Protein 9KCT (pdb70)

Secondary structure (DSSP, 8-state):
---EE----S--EEEEE-SSHHHHHHHHHHHHHHTT--EEEEEETTTTEE-HHHHTSPTTSS-TTTTTTSEEHHHHHHHHHHHHHHHT-EEEEEEEEEE--S-HHHHHHTTTT--------HHHHHHHHHHHHHHHHHHHHTT---EEEEE-GGG--TTTTTS-HHHHHHHHHHHHGGGHHHHHHHHBT--EEEE-TT-PEEEE-B-HHHHHHHHHHHHHHHHHHHHHHHHHHHH-SS--EEEEEE-SSSSPPPHHHHHHHHHHHHHTT---SEEEE--S--TTS---S-HHHHHHHHHHHHHHHHTTT-EEEE-----STTSTT-TTHHHHHHHHHTT-EEEEE-THHHHHHHHHHHTSPTTSHHHHHHHHHHHHHHHHHHHHHHTT-TT--HHHHHHHHHHHHHHHTTSS-TT-TTSHHHHHHGGGGGG---TTS--HHHHHHHHHHHH-HHHHHHHHHHHHHHHHHHHHHHT-TTTHHHHHHHHHT-

Solvent-accessible surface area: 20539 Å² total

Foldseek 3Di:
DDWFAAAQFLFFEEAEECLPVLQQVLQLVVLCVVLVFAHHYEDEDLFQEAAPCVLVPFPPPADCRHNVSSAYLLRRQLSNRVVGVVVRHYYAYEYEHLELDLHSLVVLCLQQVHDDPDADDPVSSVVSLVRSLVSLVSNLVNVRHAEYEYEYQSQFDPVLVVDDPVRLVVVLCVVCPPNSVVQCVVAAPDWDWFAFLVRDIDTDHDHSSRSSSLCVRCVVVLVSVVVSVVSSVVRDPDHHFYEYEAASHPDWDDLVSLLSVQVVCVVVPHQGQEYETHLQQGALAARDDDLVSSLVVLLSNQRSSVVSNYGYEYPSQHNALVQRRHPNNLVSNCSSNVLSYYYYDYCRLVLVQLVVLCPDDPVDVSVVLSVVLLVVQLVVLVCCCVVVNSNHDVVLVVLNVVVVVCCVVVVDPPSDCSRSNNSSRSSSLSSDADPVRDSVSSVVSSCCLPVPPVSSVVSSVSSNVSSNCVCVSSVSRSSVVSSVVVVVVD

Sequence (490 aa):
DVFGPWYLGPIAHPAIGIRIPEIILTGILRAYKKRNVAGGLMLSFGRETAPEWVINAPPGKYEITRGHTGTSIRKYMTMAAEAAVKEGLVVEIEADHLTVAPSAAEAVKRISGVRTEYRMSEKELGESLNYIKAEIDEAVSTGYVNFYTIDTCFLIDYSAEEMSPGELESKFSTIFGDGAGDLLKRYVGRQFVYIGERGIPYCCFTFTNEEVMRLALKYRESLKATKTICDYIKSKMSKPYGIEIAFDETPSLTKCKDMIFYLRELWEIGIKPDFIAPNIGFEKRKDYMGDLKVLEERVDKLAAIARAFGALLSIHSGGSSPYSGKGIGTYEALLRATGGKIKYKISGVYIELLFELLASYPKGSKERGLYEQIFDDVYQFLKKEVEEEGVLASPELELQLKRYEEDVKNGVREERDPRADFFRRYYSFVALNLRDSSGKRYLREAIVELYEEDRKFKERYDKEVEALTLRLIDGLKFENNIINALAWIRRQF

B-factor: mean 25.96, std 10.01, range [10.68, 83.07]

Structure (mmCIF, N/CA/C/O backbone):
data_9KCT
#
_entry.id   9KCT
#
_cell.length_a   87.190
_cell.length_b   75.700
_cell.length_c   91.080
_cell.angle_alpha   90.00
_cell.angle_beta   100.71
_cell.angle_gamma   90.00
#
_symmetry.space_group_name_H-M   'C 1 2 1'
#
loop_
_entity.id
_entity.type
_entity.pdbx_description
1 polymer ISOMERASE
2 non-polymer 1,2-ETHANEDIOL
3 non-polymer DI(HYDROXYETHYL)ETHER
4 non-polymer 2-(2-{2-[2-(2-METHOXY-ETHOXY)-ETHOXY]-ETHOXY}-ETHOXY)-ETHANOL
5 water water
#
loop_
_atom_site.group_PDB
_atom_site.id
_atom_site.type_symbol
_atom_site.label_atom_id
_atom_site.label_alt_id
_atom_site.label_comp_id
_atom_site.label_asym_id
_atom_site.label_entity_id
_atom_site.label_seq_id
_atom_site.pdbx_PDB_ins_code
_atom_site.Cartn_x
_atom_site.Cartn_y
_atom_site.Cartn_z
_atom_site.occupancy
_atom_site.B_iso_or_equiv
_atom_site.auth_seq_id
_atom_site.auth_comp_id
_atom_site.auth_asym_id
_atom_site.auth_atom_id
_atom_site.pdbx_PDB_model_num
ATOM 1 N N . ASP A 1 4 ? 59.022 5.557 25.661 1.00 56.30 4 ASP A N 1
ATOM 2 C CA . ASP A 1 4 ? 57.798 6.284 25.225 1.00 55.49 4 ASP A CA 1
ATOM 3 C C . ASP A 1 4 ? 56.716 5.291 24.792 1.00 53.11 4 ASP A C 1
ATOM 4 O O . ASP A 1 4 ? 56.961 4.373 23.997 1.00 47.45 4 ASP A O 1
ATOM 9 N N . VAL A 1 5 ? 55.513 5.490 25.322 1.00 49.68 5 VAL A N 1
ATOM 10 C CA . VAL A 1 5 ? 54.404 4.580 25.095 1.00 43.01 5 VAL A CA 1
ATOM 11 C C . VAL A 1 5 ? 53.465 5.274 24.114 1.00 40.32 5 VAL A C 1
ATOM 12 O O . VAL A 1 5 ? 52.961 6.351 24.399 1.00 40.72 5 VAL A O 1
ATOM 16 N N . PHE A 1 6 ? 53.281 4.698 22.930 1.00 38.29 6 PHE A N 1
ATOM 17 C CA . PHE A 1 6 ? 52.317 5.241 21.957 1.00 35.87 6 PHE A CA 1
ATOM 18 C C . PHE A 1 6 ? 51.813 4.139 21.031 1.00 31.00 6 PHE A C 1
ATOM 19 O O . PHE A 1 6 ? 52.295 3.019 21.074 1.00 29.62 6 PHE A O 1
ATOM 27 N N . GLY A 1 7 ? 50.833 4.453 20.200 1.00 27.20 7 GLY A N 1
ATOM 28 C CA . GLY A 1 7 ? 50.237 3.439 19.346 1.00 25.19 7 GLY A CA 1
ATOM 29 C C . GLY A 1 7 ? 49.282 2.535 20.113 1.00 23.87 7 GLY A C 1
ATOM 30 O O . GLY A 1 7 ? 48.814 2.883 21.201 1.00 22.32 7 GLY A O 1
ATOM 31 N N . PRO A 1 8 ? 48.959 1.371 19.537 1.00 23.78 8 PRO A N 1
ATOM 32 C CA . PRO A 1 8 ? 48.005 0.454 20.185 1.00 23.46 8 PRO A CA 1
ATOM 33 C C . PRO A 1 8 ? 48.529 -0.201 21.444 1.00 22.84 8 PRO A C 1
ATOM 34 O O . PRO A 1 8 ? 49.531 -0.901 21.398 1.00 21.13 8 PRO A O 1
ATOM 38 N N . TRP A 1 9 ? 47.832 0.025 22.553 1.00 21.72 9 TRP A N 1
ATOM 39 C CA . TRP A 1 9 ? 48.103 -0.672 23.782 1.00 20.42 9 TRP A CA 1
ATOM 40 C C . TRP A 1 9 ? 46.784 -1.147 24.417 1.00 19.21 9 TRP A C 1
ATOM 41 O O . TRP A 1 9 ? 45.738 -0.449 24.365 1.00 17.45 9 TRP A O 1
ATOM 52 N N . TYR A 1 10 ? 46.854 -2.340 24.998 1.00 17.03 10 TYR A N 1
ATOM 53 C CA . TYR A 1 10 ? 45.828 -2.834 25.896 1.00 17.68 10 TYR A CA 1
ATOM 54 C C . TYR A 1 10 ? 45.873 -2.022 27.198 1.00 17.47 10 TYR A C 1
ATOM 55 O O . TYR A 1 10 ? 46.890 -2.028 27.883 1.00 17.88 10 TYR A O 1
ATOM 64 N N . LEU A 1 11 ? 44.773 -1.330 27.513 1.00 16.83 11 LEU A N 1
ATOM 65 C CA . LEU A 1 11 ? 44.711 -0.333 28.598 1.00 16.11 11 LEU A CA 1
ATOM 66 C C . LEU A 1 11 ? 44.240 -0.863 29.949 1.00 15.42 11 LEU A C 1
ATOM 67 O O . LEU A 1 11 ? 44.358 -0.179 30.964 1.00 15.60 11 LEU A O 1
ATOM 72 N N . GLY A 1 12 ? 43.666 -2.056 29.960 1.00 14.38 12 GLY A N 1
ATOM 73 C CA . GLY A 1 12 ? 43.130 -2.641 31.175 1.00 14.20 12 GLY A CA 1
ATOM 74 C C . GLY A 1 12 ? 41.796 -2.043 31.638 1.00 13.41 12 GLY A C 1
ATOM 75 O O . GLY A 1 12 ? 41.157 -1.262 30.935 1.00 12.95 12 GLY A O 1
ATOM 76 N N . PRO A 1 13 ? 41.358 -2.434 32.832 1.00 12.86 13 PRO A N 1
ATOM 77 C CA . PRO A 1 13 ? 40.057 -2.004 33.329 1.00 13.19 13 PRO A CA 1
ATOM 78 C C . PRO A 1 13 ? 40.097 -0.581 33.864 1.00 13.17 13 PRO A C 1
ATOM 79 O O . PRO A 1 13 ? 39.987 -0.349 35.083 1.00 13.32 13 PRO A O 1
ATOM 83 N N . ILE A 1 14 ? 40.254 0.364 32.943 1.00 13.27 14 ILE A N 1
ATOM 84 C CA . ILE A 1 14 ? 40.369 1.787 33.292 1.00 13.97 14 ILE A CA 1
ATOM 85 C C . ILE A 1 14 ? 39.370 2.592 32.460 1.00 13.79 14 ILE A C 1
ATOM 86 O O . ILE A 1 14 ? 39.047 2.225 31.304 1.00 14.01 14 ILE A O 1
ATOM 91 N N . ALA A 1 15 ? 38.874 3.675 33.055 1.00 13.37 15 ALA A N 1
ATOM 92 C CA . ALA A 1 15 ? 37.900 4.556 32.419 1.00 13.22 15 ALA A CA 1
ATOM 93 C C . ALA A 1 15 ? 38.405 5.041 31.065 1.00 13.50 15 ALA A C 1
ATOM 94 O O . ALA A 1 15 ? 39.552 5.463 30.949 1.00 13.31 15 ALA A O 1
ATOM 96 N N . HIS A 1 16 ? 37.569 4.973 30.043 1.00 13.87 16 HIS A N 1
ATOM 97 C CA . HIS A 1 16 ? 37.927 5.517 28.731 1.00 14.12 16 HIS A CA 1
ATOM 98 C C . HIS A 1 16 ? 36.764 5.473 27.775 1.00 14.79 16 HIS A C 1
ATOM 99 O O . HIS A 1 16 ? 35.905 4.572 27.883 1.00 15.90 16 HIS A O 1
ATOM 106 N N . PRO A 1 17 ? 36.741 6.422 26.822 1.00 14.45 17 PRO A N 1
ATOM 107 C CA . PRO A 1 17 ? 35.810 6.330 25.712 1.00 14.58 17 PRO A CA 1
ATOM 108 C C . PRO A 1 17 ? 36.266 5.268 24.733 1.00 15.07 17 PRO A C 1
ATOM 109 O O . PRO A 1 17 ? 37.478 5.048 24.572 1.00 15.60 17 PRO A O 1
ATOM 113 N N . ALA A 1 18 ? 35.320 4.614 24.062 1.00 15.12 18 ALA A N 1
ATOM 114 C CA . ALA A 1 18 ? 35.680 3.713 22.963 1.00 15.15 18 ALA A CA 1
ATOM 115 C C . ALA A 1 18 ? 34.744 4.008 21.809 1.00 15.03 18 ALA A C 1
ATOM 116 O O . ALA A 1 18 ? 33.516 3.985 21.977 1.00 14.28 18 ALA A O 1
ATOM 118 N N . ILE A 1 19 ? 35.336 4.304 20.654 1.00 14.53 19 ILE A N 1
ATOM 119 C CA . ILE A 1 19 ? 34.624 5.008 19.585 1.00 15.33 19 ILE A CA 1
ATOM 120 C C . ILE A 1 19 ? 34.709 4.280 18.262 1.00 14.93 19 ILE A C 1
ATOM 121 O O . ILE A 1 19 ? 35.802 3.946 17.784 1.00 13.85 19 ILE A O 1
ATOM 126 N N . GLY A 1 20 ? 33.529 3.979 17.715 1.00 15.14 20 GLY A N 1
ATOM 127 C CA . GLY A 1 20 ? 33.416 3.349 16.397 1.00 15.63 20 GLY A CA 1
ATOM 128 C C . GLY A 1 20 ? 33.822 4.289 15.269 1.00 16.19 20 GLY A C 1
ATOM 129 O O . GLY A 1 20 ? 33.544 5.486 15.334 1.00 15.72 20 GLY A O 1
ATOM 130 N N . ILE A 1 21 ? 34.499 3.739 14.257 1.00 16.86 21 ILE A N 1
ATOM 131 C CA . ILE A 1 21 ? 35.031 4.514 13.124 1.00 17.87 21 ILE A CA 1
ATOM 132 C C . ILE A 1 21 ? 34.550 3.900 11.794 1.00 18.48 21 ILE A C 1
ATOM 133 O O . ILE A 1 21 ? 35.334 3.310 11.046 1.00 19.11 21 ILE A O 1
ATOM 138 N N . ARG A 1 22 ? 33.255 4.053 11.518 1.00 17.52 22 ARG A N 1
ATOM 139 C CA . ARG A 1 22 ? 32.610 3.435 10.369 1.00 17.43 22 ARG A CA 1
ATOM 140 C C . ARG A 1 22 ? 33.273 3.761 9.007 1.00 17.61 22 ARG A C 1
ATOM 141 O O . ARG A 1 22 ? 33.404 2.890 8.146 1.00 17.80 22 ARG A O 1
ATOM 149 N N . ILE A 1 23 ? 33.681 5.007 8.811 1.00 18.01 23 ILE A N 1
ATOM 150 C CA . ILE A 1 23 ? 34.498 5.383 7.658 1.00 18.84 23 ILE A CA 1
ATOM 151 C C . ILE A 1 23 ? 35.790 5.978 8.215 1.00 18.73 23 ILE A C 1
ATOM 152 O O . ILE A 1 23 ? 35.853 7.171 8.494 1.00 18.71 23 ILE A O 1
ATOM 157 N N . PRO A 1 24 ? 36.812 5.137 8.417 1.00 19.54 24 PRO A N 1
ATOM 158 C CA . PRO A 1 24 ? 37.993 5.655 9.108 1.00 20.31 24 PRO A CA 1
ATOM 159 C C . PRO A 1 24 ? 38.702 6.786 8.372 1.00 20.74 24 PRO A C 1
ATOM 160 O O . PRO A 1 24 ? 39.323 7.641 9.022 1.00 20.23 24 PRO A O 1
ATOM 164 N N . GLU A 1 25 ? 38.597 6.787 7.046 1.00 22.30 25 GLU A N 1
ATOM 165 C CA . GLU A 1 25 ? 39.192 7.822 6.173 1.00 23.55 25 GLU A CA 1
ATOM 166 C C . GLU A 1 25 ? 38.769 9.226 6.587 1.00 23.01 25 GLU A C 1
ATOM 167 O O . GLU A 1 25 ? 39.595 10.133 6.601 1.00 25.12 25 GLU A O 1
ATOM 173 N N . ILE A 1 26 ? 37.499 9.405 6.946 1.00 21.51 26 ILE A N 1
ATOM 174 C CA . ILE A 1 26 ? 36.967 10.747 7.240 1.00 21.23 26 ILE A CA 1
ATOM 175 C C . ILE A 1 26 ? 36.735 11.075 8.737 1.00 21.21 26 ILE A C 1
ATOM 176 O O . ILE A 1 26 ? 36.479 12.240 9.081 1.00 19.95 26 ILE A O 1
ATOM 181 N N . ILE A 1 27 ? 36.804 10.073 9.612 1.00 20.86 27 ILE A N 1
ATOM 182 C CA . ILE A 1 27 ? 36.456 10.255 11.022 1.00 21.02 27 ILE A CA 1
ATOM 183 C C . ILE A 1 27 ? 37.674 10.336 11.940 1.00 20.04 27 ILE A C 1
ATOM 184 O O . ILE A 1 27 ? 37.617 10.958 12.998 1.00 19.63 27 ILE A O 1
ATOM 189 N N . LEU A 1 28 ? 38.769 9.693 11.552 1.00 20.21 28 LEU A N 1
ATOM 190 C CA . LEU A 1 28 ? 39.931 9.585 12.430 1.00 20.25 28 LEU A CA 1
ATOM 191 C C . LEU A 1 28 ? 40.576 10.923 12.779 1.00 21.01 28 LEU A C 1
ATOM 192 O O . LEU A 1 28 ? 41.045 11.102 13.905 1.00 24.01 28 LEU A O 1
ATOM 197 N N . THR A 1 29 ? 40.601 11.869 11.843 1.00 19.81 29 THR A N 1
ATOM 198 C CA . THR A 1 29 ? 41.247 13.139 12.109 1.00 18.98 29 THR A CA 1
ATOM 199 C C . THR A 1 29 ? 40.634 13.852 13.314 1.00 18.99 29 THR A C 1
ATOM 200 O O . THR A 1 29 ? 41.347 14.230 14.239 1.00 19.27 29 THR A O 1
ATOM 204 N N . GLY A 1 30 ? 39.320 14.017 13.320 1.00 19.76 30 GLY A N 1
ATOM 205 C CA . GLY A 1 30 ? 38.666 14.778 14.385 1.00 19.61 30 GLY A CA 1
ATOM 206 C C . GLY A 1 30 ? 38.661 14.098 15.746 1.00 19.77 30 GLY A C 1
ATOM 207 O O . GLY A 1 30 ? 38.858 14.752 16.782 1.00 19.96 30 GLY A O 1
ATOM 208 N N . ILE A 1 31 ? 38.396 12.790 15.753 1.00 19.95 31 ILE A N 1
ATOM 209 C CA . ILE A 1 31 ? 38.523 11.986 16.983 1.00 19.62 31 ILE A CA 1
ATOM 210 C C . ILE A 1 31 ? 39.936 12.115 17.602 1.00 19.13 31 ILE A C 1
ATOM 211 O O . ILE A 1 31 ? 40.076 12.403 18.794 1.00 18.16 31 ILE A O 1
ATOM 216 N N . LEU A 1 32 ? 40.969 11.877 16.802 1.00 18.91 32 LEU A N 1
ATOM 217 C CA . LEU A 1 32 ? 42.341 11.928 17.319 1.00 20.22 32 LEU A CA 1
ATOM 218 C C . LEU A 1 32 ? 42.747 13.348 17.754 1.00 21.14 32 LEU A C 1
ATOM 219 O O . LEU A 1 32 ? 43.464 13.513 18.724 1.00 22.32 32 LEU A O 1
ATOM 224 N N . ARG A 1 33 ? 42.259 14.371 17.066 1.00 21.78 33 ARG A N 1
ATOM 225 C CA . ARG A 1 33 ? 42.435 15.722 17.556 1.00 22.31 33 ARG A CA 1
ATOM 226 C C . ARG A 1 33 ? 41.908 15.891 18.965 1.00 22.52 33 ARG A C 1
ATOM 227 O O . ARG A 1 33 ? 42.621 16.407 19.827 1.00 21.68 33 ARG A O 1
ATOM 235 N N . ALA A 1 34 ? 40.670 15.439 19.202 1.00 21.80 34 ALA A N 1
ATOM 236 C CA . ALA A 1 34 ? 40.038 15.540 20.517 1.00 20.86 34 ALA A CA 1
ATOM 237 C C . ALA A 1 34 ? 40.797 14.750 21.562 1.00 21.40 34 ALA A C 1
ATOM 238 O O . ALA A 1 34 ? 41.005 15.229 22.670 1.00 20.75 34 ALA A O 1
ATOM 240 N N . TYR A 1 35 ? 41.202 13.530 21.212 1.00 21.39 35 TYR A N 1
ATOM 241 C CA . TYR A 1 35 ? 41.930 12.669 22.150 1.00 21.56 35 TYR A CA 1
ATOM 242 C C . TYR A 1 35 ? 43.237 13.345 22.574 1.00 22.94 35 TYR A C 1
ATOM 243 O O . TYR A 1 35 ? 43.586 13.368 23.764 1.00 22.48 35 TYR A O 1
ATOM 252 N N . LYS A 1 36 ? 43.947 13.895 21.590 1.00 25.24 36 LYS A N 1
ATOM 253 C CA . LYS A 1 36 ? 45.218 14.588 21.837 1.00 27.26 36 LYS A CA 1
ATOM 254 C C . LYS A 1 36 ? 45.027 15.822 22.691 1.00 26.10 36 LYS A C 1
ATOM 255 O O . LYS A 1 36 ? 45.816 16.079 23.603 1.00 25.24 36 LYS A O 1
ATOM 261 N N . LYS A 1 37 ? 43.973 16.570 22.401 1.00 26.36 37 LYS A N 1
ATOM 262 C CA . LYS A 1 37 ? 43.702 17.844 23.079 1.00 28.43 37 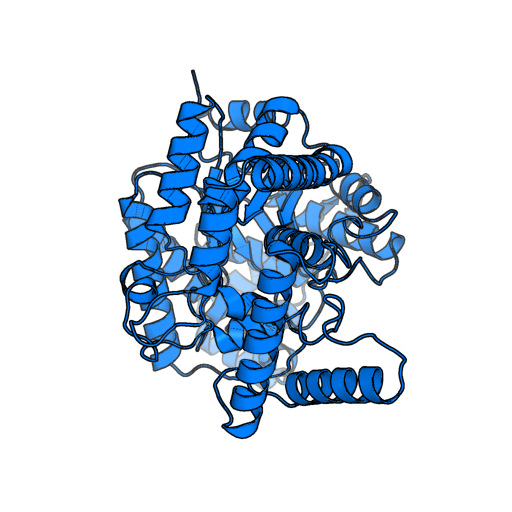LYS A CA 1
ATOM 263 C C . LYS A 1 37 ? 43.401 17.652 24.571 1.00 27.69 37 LYS A C 1
ATOM 264 O O . LYS A 1 37 ? 43.812 18.464 25.382 1.00 26.56 37 LYS A O 1
ATOM 270 N N . ARG A 1 38 ? 42.693 16.573 24.920 1.00 25.53 38 ARG A N 1
ATOM 271 C CA . ARG A 1 38 ? 42.288 16.318 26.309 1.00 24.05 38 ARG A CA 1
ATOM 272 C C . ARG A 1 38 ? 43.120 15.243 26.992 1.00 23.20 38 ARG A C 1
ATOM 273 O O . ARG A 1 38 ? 42.759 14.742 28.056 1.00 22.92 38 ARG A O 1
ATOM 281 N N . ASN A 1 39 ? 44.232 14.891 26.363 1.00 25.15 39 ASN A N 1
ATOM 282 C CA . ASN A 1 39 ? 45.166 13.940 26.915 1.00 25.03 39 ASN A CA 1
ATOM 283 C C . ASN A 1 39 ? 44.433 12.637 27.281 1.00 23.89 39 ASN A C 1
ATOM 284 O O . ASN A 1 39 ? 44.499 12.137 28.407 1.00 22.26 39 ASN A O 1
ATOM 289 N N . VAL A 1 40 ? 43.715 12.114 26.293 1.00 23.74 40 VAL A N 1
ATOM 290 C CA . VAL A 1 40 ? 42.889 10.929 26.467 1.00 22.44 40 VAL A CA 1
ATOM 291 C C . VAL A 1 40 ? 43.525 9.714 25.794 1.00 21.40 40 VAL A C 1
ATOM 292 O O . VAL A 1 40 ? 44.040 9.803 24.670 1.00 19.43 40 VAL A O 1
ATOM 296 N N . ALA A 1 41 ? 43.487 8.587 26.504 1.00 19.87 41 ALA A N 1
ATOM 297 C CA . ALA A 1 41 ? 43.730 7.280 25.914 1.00 18.37 41 ALA A CA 1
ATOM 298 C C . ALA A 1 41 ? 42.362 6.714 25.570 1.00 18.13 41 ALA A C 1
ATOM 299 O O . ALA A 1 41 ? 41.582 6.380 26.461 1.00 17.38 41 ALA A O 1
ATOM 301 N N . GLY A 1 42 ? 42.056 6.634 24.278 1.00 17.79 42 GLY A N 1
ATOM 302 C CA . GLY A 1 42 ? 40.756 6.143 23.848 1.00 17.74 42 GLY A CA 1
ATOM 303 C C . GLY A 1 42 ? 40.784 4.880 23.000 1.00 17.08 42 GLY A C 1
ATOM 304 O O . GLY A 1 42 ? 41.797 4.546 22.371 1.00 17.77 42 GLY A O 1
ATOM 305 N N . GLY A 1 43 ? 39.652 4.183 22.982 1.00 16.59 43 GLY A N 1
ATOM 306 C CA . GLY A 1 43 ? 39.453 3.037 22.112 1.00 15.89 43 GLY A CA 1
ATOM 307 C C . GLY A 1 43 ? 38.959 3.458 20.734 1.00 15.66 43 GLY A C 1
ATOM 308 O O . GLY A 1 43 ? 38.340 4.508 20.557 1.00 14.97 43 GLY A O 1
ATOM 309 N N . LEU A 1 44 ? 39.271 2.631 19.752 1.00 15.82 44 LEU A N 1
ATOM 310 C CA . LEU A 1 44 ? 38.787 2.795 18.395 1.00 15.50 44 LEU A CA 1
ATOM 311 C C . LEU A 1 44 ? 38.365 1.400 17.961 1.00 14.70 44 LEU A C 1
ATOM 312 O O . LEU A 1 44 ? 39.094 0.449 18.185 1.00 13.96 44 LEU A O 1
ATOM 317 N N . MET A 1 45 ? 37.166 1.278 17.390 1.00 13.99 45 MET A N 1
ATOM 318 C CA . MET A 1 45 ? 36.568 -0.029 17.186 1.00 13.65 45 MET A CA 1
ATOM 319 C C . MET A 1 45 ? 35.595 -0.083 15.998 1.00 13.98 45 MET A C 1
ATOM 320 O O . MET A 1 45 ? 35.238 0.957 15.424 1.00 13.57 45 MET A O 1
ATOM 325 N N . LEU A 1 46 ? 35.173 -1.300 15.639 1.00 13.64 46 LEU A N 1
ATOM 326 C CA . LEU A 1 46 ? 33.922 -1.525 14.901 1.00 14.05 46 LEU A CA 1
ATOM 327 C C . LEU A 1 46 ? 33.305 -2.849 15.394 1.00 13.71 46 LEU A C 1
ATOM 328 O O . LEU A 1 46 ? 34.044 -3.737 15.848 1.00 12.99 46 LEU A O 1
ATOM 333 N N . SER A 1 47 ? 31.974 -2.970 15.326 1.00 12.94 47 SER A N 1
ATOM 334 C CA . SER A 1 47 ? 31.279 -4.195 15.745 1.00 13.29 47 SER A CA 1
ATOM 335 C C . SER A 1 47 ? 31.469 -5.343 14.720 1.00 14.00 47 SER A C 1
ATOM 336 O O . SER A 1 47 ? 31.199 -5.183 13.519 1.00 13.58 47 SER A O 1
ATOM 339 N N . PHE A 1 48 ? 31.971 -6.476 15.213 1.00 14.38 48 PHE A N 1
ATOM 340 C CA . PHE A 1 48 ? 32.296 -7.646 14.379 1.00 15.23 48 PHE A CA 1
ATOM 341 C C . PHE A 1 48 ? 31.029 -8.340 13.835 1.00 16.30 48 PHE A C 1
ATOM 342 O O . PHE A 1 48 ? 31.079 -9.034 12.831 1.00 16.31 48 PHE A O 1
ATOM 350 N N . GLY A 1 49 ? 29.884 -8.144 14.473 1.00 16.87 49 GLY A N 1
ATOM 351 C CA . GLY A 1 49 ? 28.652 -8.748 13.955 1.00 16.97 49 GLY A CA 1
ATOM 352 C C . GLY A 1 49 ? 27.871 -7.915 12.950 1.00 17.74 49 GLY A C 1
ATOM 353 O O . GLY A 1 49 ? 26.955 -8.432 12.318 1.00 19.29 49 GLY A O 1
ATOM 354 N N . ARG A 1 50 ? 28.189 -6.624 12.811 1.00 17.61 50 ARG A N 1
ATOM 355 C CA . ARG A 1 50 ? 27.419 -5.732 11.938 1.00 17.77 50 ARG A CA 1
ATOM 356 C C . ARG A 1 50 ? 28.308 -4.764 11.156 1.00 17.73 50 ARG A C 1
ATOM 357 O O . ARG A 1 50 ? 28.398 -4.865 9.932 1.00 17.38 50 ARG A O 1
ATOM 365 N N . GLU A 1 51 ? 28.968 -3.833 11.843 1.00 17.14 51 GLU A N 1
ATOM 366 C CA . GLU A 1 51 ? 29.671 -2.723 11.147 1.00 16.97 51 GLU A CA 1
ATOM 367 C C . GLU A 1 51 ? 30.783 -3.182 10.217 1.00 17.53 51 GLU A C 1
ATOM 368 O O . GLU A 1 51 ? 30.908 -2.675 9.090 1.00 17.51 51 GLU A O 1
ATOM 374 N N . THR A 1 52 ? 31.599 -4.120 10.707 1.00 17.30 52 THR A N 1
ATOM 375 C CA . THR A 1 52 ? 32.750 -4.597 9.969 1.00 17.00 52 THR A CA 1
ATOM 376 C C . THR A 1 52 ? 32.661 -6.100 9.703 1.00 17.69 52 THR A C 1
ATOM 377 O O . THR A 1 52 ? 31.734 -6.767 10.143 1.00 17.52 52 THR A O 1
ATOM 381 N N . ALA A 1 53 ? 33.658 -6.615 8.991 1.00 19.05 53 ALA A N 1
ATOM 382 C CA . ALA A 1 53 ? 33.716 -8.011 8.552 1.00 18.85 53 ALA A CA 1
ATOM 383 C C . ALA A 1 53 ? 35.111 -8.304 8.004 1.00 19.82 53 ALA A C 1
ATOM 384 O O . ALA A 1 53 ? 35.915 -7.388 7.782 1.00 19.15 53 ALA A O 1
ATOM 386 N N . PRO A 1 54 ? 35.409 -9.585 7.748 1.00 21.79 54 PRO A N 1
ATOM 387 C CA . PRO A 1 54 ? 36.695 -9.858 7.099 1.00 23.15 54 PRO A CA 1
ATOM 388 C C . PRO A 1 54 ? 36.780 -9.272 5.673 1.00 24.02 54 PRO A C 1
ATOM 389 O O . PRO A 1 54 ? 35.754 -8.976 5.050 1.00 23.02 54 PRO A O 1
ATOM 393 N N . GLU A 1 55 ? 37.997 -9.130 5.165 1.00 25.37 55 GLU A N 1
ATOM 394 C CA . GLU A 1 55 ? 38.222 -8.601 3.826 1.00 27.60 55 GLU A CA 1
ATOM 395 C C . GLU A 1 55 ? 37.427 -9.389 2.792 1.00 27.00 55 GLU A C 1
ATOM 396 O O . GLU A 1 55 ? 36.924 -8.822 1.827 1.00 25.55 55 GLU A O 1
ATOM 402 N N . TRP A 1 56 ? 37.341 -10.705 2.994 1.00 27.51 56 TRP A N 1
ATOM 403 C CA . TRP A 1 56 ? 36.681 -11.578 2.025 1.00 25.91 56 TRP A CA 1
ATOM 404 C C . TRP A 1 56 ? 35.174 -11.375 2.011 1.00 26.64 56 TRP A C 1
ATOM 405 O O . TRP A 1 56 ? 34.521 -11.727 1.025 1.00 26.58 56 TRP A O 1
ATOM 416 N N . VAL A 1 57 ? 34.604 -10.812 3.079 1.00 26.60 57 VAL A N 1
ATOM 417 C CA . VAL A 1 57 ? 33.208 -10.387 3.019 1.00 26.09 57 VAL A CA 1
ATOM 418 C C . VAL A 1 57 ? 33.102 -9.041 2.304 1.00 27.57 57 VAL A C 1
ATOM 419 O O . VAL A 1 57 ? 32.224 -8.851 1.435 1.00 27.68 57 VAL A O 1
ATOM 423 N N . ILE A 1 58 ? 33.983 -8.110 2.680 1.00 26.82 58 ILE A N 1
ATOM 424 C CA . ILE A 1 58 ? 33.924 -6.743 2.178 1.00 27.00 58 ILE A CA 1
ATOM 425 C C . ILE A 1 58 ? 34.153 -6.760 0.674 1.00 28.25 58 ILE A C 1
ATOM 426 O O . ILE A 1 58 ? 33.466 -6.077 -0.062 1.00 30.50 58 ILE A O 1
ATOM 431 N N . ASN A 1 59 ? 35.116 -7.550 0.229 1.00 29.37 59 ASN A N 1
ATOM 432 C CA . ASN A 1 59 ? 35.505 -7.561 -1.169 1.00 30.70 59 ASN A CA 1
ATOM 433 C C . ASN A 1 59 ? 34.697 -8.532 -2.012 1.00 31.53 59 ASN A C 1
ATOM 434 O O . ASN A 1 59 ? 34.902 -8.597 -3.218 1.00 33.07 59 ASN A O 1
ATOM 439 N N . ALA A 1 60 ? 33.776 -9.283 -1.395 1.00 32.61 60 ALA A N 1
ATOM 440 C CA . ALA A 1 60 ? 32.886 -10.190 -2.142 1.00 32.83 60 ALA A CA 1
ATOM 441 C C . ALA A 1 60 ? 32.059 -9.451 -3.215 1.00 33.16 60 ALA A C 1
ATOM 442 O O . ALA A 1 60 ? 31.831 -8.251 -3.094 1.00 36.36 60 ALA A O 1
ATOM 444 N N . PRO A 1 61 ? 31.593 -10.170 -4.253 1.00 34.08 61 PRO A N 1
ATOM 445 C CA . PRO A 1 61 ? 30.662 -9.567 -5.211 1.00 35.42 61 PRO A CA 1
ATOM 446 C C . PRO A 1 61 ? 29.326 -9.174 -4.571 1.00 35.12 61 PRO A C 1
ATOM 447 O O . PRO A 1 61 ? 28.927 -9.768 -3.572 1.00 33.86 61 PRO A O 1
ATOM 451 N N . PRO A 1 62 ? 28.633 -8.190 -5.160 1.00 33.78 62 PRO A N 1
ATOM 452 C CA . PRO A 1 62 ? 27.289 -7.790 -4.741 1.00 34.03 62 PRO A CA 1
ATOM 453 C C . PRO A 1 62 ? 26.348 -8.979 -4.621 1.00 33.96 62 PRO A C 1
ATOM 454 O O . PRO A 1 62 ? 26.388 -9.870 -5.465 1.00 35.22 62 PRO A O 1
ATOM 458 N N . GLY A 1 63 ? 25.506 -8.989 -3.595 1.00 31.07 63 GLY A N 1
ATOM 459 C CA . GLY A 1 63 ? 24.578 -10.084 -3.399 1.00 29.79 63 GLY A CA 1
ATOM 460 C C . GLY A 1 63 ? 25.082 -11.357 -2.733 1.00 28.72 63 GLY A C 1
ATOM 461 O O . GLY A 1 63 ? 24.250 -12.137 -2.286 1.00 29.52 63 GLY A O 1
ATOM 462 N N . LYS A 1 64 ? 26.400 -11.613 -2.661 1.00 29.94 64 LYS A N 1
ATOM 463 C CA . LYS A 1 64 ? 26.878 -12.825 -1.957 1.00 30.62 64 LYS A CA 1
ATOM 464 C C . LYS A 1 64 ? 26.434 -12.766 -0.507 1.00 29.60 64 LYS A C 1
ATOM 465 O O . LYS A 1 64 ? 25.917 -13.747 0.045 1.00 28.21 64 LYS A O 1
ATOM 471 N N . TYR A 1 65 ? 26.654 -11.602 0.104 1.00 27.73 65 TYR A N 1
ATOM 472 C CA . TYR A 1 65 ? 26.318 -11.399 1.518 1.00 26.59 65 TYR A CA 1
ATOM 473 C C . TYR A 1 65 ? 25.222 -10.368 1.686 1.00 25.18 65 TYR A C 1
ATOM 474 O O . TYR A 1 65 ? 25.176 -9.352 0.962 1.00 23.65 65 TYR A O 1
ATOM 483 N N . GLU A 1 66 ? 24.330 -10.670 2.624 1.00 22.74 66 GLU A N 1
ATOM 484 C CA . GLU A 1 66 ? 23.399 -9.719 3.176 1.00 23.04 66 GLU A CA 1
A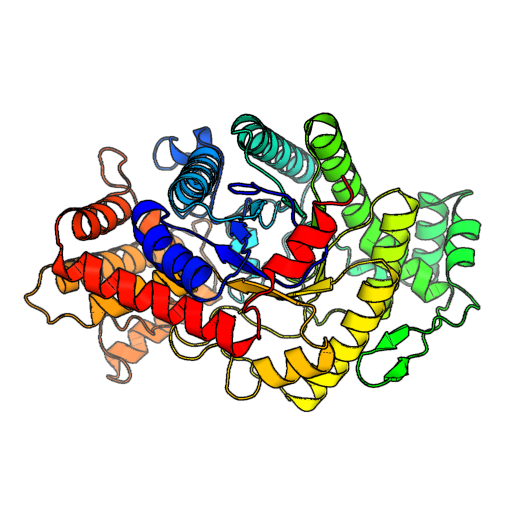TOM 485 C C . GLU A 1 66 ? 24.042 -8.331 3.321 1.00 21.65 66 GLU A C 1
ATOM 486 O O . GLU A 1 66 ? 25.192 -8.203 3.727 1.00 19.34 66 GLU A O 1
ATOM 492 N N . ILE A 1 67 ? 23.274 -7.305 2.978 1.00 21.33 67 ILE A N 1
ATOM 493 C CA . ILE A 1 67 ? 23.721 -5.909 3.034 1.00 21.46 67 ILE A CA 1
ATOM 494 C C . ILE A 1 67 ? 24.256 -5.536 4.434 1.00 21.36 67 ILE A C 1
ATOM 495 O O . ILE A 1 67 ? 25.150 -4.703 4.577 1.00 20.08 67 ILE A O 1
ATOM 500 N N . THR A 1 68 ? 23.708 -6.194 5.447 1.00 21.35 68 THR A N 1
ATOM 501 C CA . THR A 1 68 ? 23.960 -5.867 6.830 1.00 22.94 68 THR A CA 1
ATOM 502 C C . THR A 1 68 ? 25.300 -6.375 7.342 1.00 21.70 68 THR A C 1
ATOM 503 O O . THR A 1 68 ? 25.762 -5.920 8.373 1.00 21.12 68 THR A O 1
ATOM 507 N N . ARG A 1 69 ? 25.935 -7.301 6.627 1.00 22.29 69 ARG A N 1
ATOM 508 C CA . ARG A 1 69 ? 27.195 -7.858 7.100 1.00 23.15 69 ARG A CA 1
ATOM 509 C C . ARG A 1 69 ? 28.394 -7.047 6.669 1.00 22.53 69 ARG A C 1
ATOM 510 O O . ARG A 1 69 ? 28.797 -7.084 5.516 1.00 21.62 69 ARG A O 1
ATOM 518 N N . GLY A 1 70 ? 28.998 -6.346 7.624 1.00 21.66 70 GLY A N 1
ATOM 519 C CA . GLY A 1 70 ? 30.060 -5.384 7.300 1.00 21.74 70 GLY A CA 1
ATOM 520 C C . GLY A 1 70 ? 29.481 -4.215 6.519 1.00 20.45 70 GLY A C 1
ATOM 521 O O . GLY A 1 70 ? 30.033 -3.799 5.484 1.00 20.12 70 GLY A O 1
ATOM 522 N N . HIS A 1 71 ? 28.366 -3.692 7.022 1.00 18.84 71 HIS A N 1
ATOM 523 C CA . HIS A 1 71 ? 27.605 -2.672 6.314 1.00 19.12 71 HIS A CA 1
ATOM 524 C C . HIS A 1 71 ? 28.333 -1.339 6.076 1.00 19.28 71 HIS A C 1
ATOM 525 O O . HIS A 1 71 ? 27.921 -0.576 5.201 1.00 20.83 71 HIS A O 1
ATOM 532 N N . THR A 1 72 ? 29.398 -1.062 6.821 1.00 18.29 72 THR A N 1
ATOM 533 C CA . THR A 1 72 ? 30.191 0.157 6.624 1.00 18.39 72 THR A CA 1
ATOM 534 C C . THR A 1 72 ? 31.130 0.101 5.414 1.00 19.04 72 THR A C 1
ATOM 535 O O . THR A 1 72 ? 31.613 1.134 4.959 1.00 19.87 72 THR A O 1
ATOM 539 N N . GLY A 1 73 ? 31.415 -1.095 4.914 1.00 19.45 73 GLY A N 1
ATOM 540 C CA . GLY A 1 73 ? 32.399 -1.267 3.856 1.00 19.41 73 GLY A CA 1
ATOM 541 C C . GLY A 1 73 ? 33.813 -1.278 4.380 1.00 20.08 73 GLY A C 1
ATOM 542 O O . GLY A 1 73 ? 34.750 -1.323 3.605 1.00 19.64 73 GLY A O 1
ATOM 543 N N . THR A 1 74 ? 33.987 -1.276 5.705 1.00 21.47 74 THR A N 1
ATOM 544 C CA . THR A 1 74 ? 35.311 -1.186 6.297 1.00 20.57 74 THR A CA 1
ATOM 545 C C . THR A 1 74 ? 35.652 -2.543 6.877 1.00 21.32 74 THR A C 1
ATOM 546 O O . THR A 1 74 ? 34.955 -3.057 7.765 1.00 20.92 74 THR A O 1
ATOM 550 N N . SER A 1 75 ? 36.733 -3.128 6.369 1.00 21.26 75 SER A N 1
ATOM 551 C CA . SER A 1 75 ? 37.185 -4.415 6.848 1.00 20.43 75 SER A CA 1
ATOM 552 C C . SER A 1 75 ? 37.846 -4.257 8.223 1.00 20.22 75 SER A C 1
ATOM 553 O O . SER A 1 75 ? 38.208 -3.159 8.639 1.00 19.85 75 SER A O 1
ATOM 556 N N . ILE A 1 76 ? 37.999 -5.381 8.903 1.00 20.33 76 ILE A N 1
ATOM 557 C CA . ILE A 1 76 ? 38.737 -5.462 10.152 1.00 20.69 76 ILE A CA 1
ATOM 558 C C . ILE A 1 76 ? 40.194 -5.026 9.942 1.00 21.09 76 ILE A C 1
ATOM 559 O O . ILE A 1 76 ? 40.706 -4.191 10.694 1.00 20.67 76 ILE A O 1
ATOM 564 N N . ARG A 1 77 ? 40.860 -5.555 8.920 1.00 22.24 77 ARG A N 1
ATOM 565 C CA . ARG A 1 77 ? 42.221 -5.088 8.633 1.00 24.52 77 ARG A CA 1
ATOM 566 C C . ARG A 1 77 ? 42.278 -3.574 8.405 1.00 23.79 77 ARG A C 1
ATOM 567 O O . ARG A 1 77 ? 43.206 -2.893 8.883 1.00 23.43 77 ARG A O 1
ATOM 575 N N . LYS A 1 78 ? 41.305 -3.044 7.673 1.00 23.15 78 LYS A N 1
ATOM 576 C CA . LYS A 1 78 ? 41.360 -1.632 7.337 1.00 24.36 78 LYS A CA 1
ATOM 577 C C . LYS A 1 78 ? 41.243 -0.745 8.561 1.00 22.50 78 LYS A C 1
ATOM 578 O O . LYS A 1 78 ? 42.070 0.134 8.752 1.00 20.24 78 LYS A O 1
ATOM 584 N N . TYR A 1 79 ? 40.225 -0.961 9.397 1.00 21.46 79 TYR A N 1
ATOM 585 C CA . TYR A 1 79 ? 40.040 -0.031 10.515 1.00 20.52 79 TYR A CA 1
ATOM 586 C C . TYR A 1 79 ? 41.137 -0.156 11.528 1.00 20.10 79 TYR A C 1
ATOM 587 O O . TYR A 1 79 ? 41.606 0.865 12.020 1.00 19.90 79 TYR A O 1
ATOM 596 N N . MET A 1 80 ? 41.579 -1.388 11.791 1.00 19.69 80 MET A N 1
ATOM 597 C CA . MET A 1 80 ? 42.637 -1.618 12.781 1.00 20.51 80 MET A CA 1
ATOM 598 C C . MET A 1 80 ? 43.963 -0.991 12.343 1.00 20.94 80 MET A C 1
ATOM 599 O O . MET A 1 80 ? 44.626 -0.334 13.140 1.00 20.65 80 MET A O 1
ATOM 604 N N . THR A 1 81 ? 44.294 -1.133 11.062 1.00 22.18 81 THR A N 1
ATOM 605 C CA . THR A 1 81 ? 45.561 -0.645 10.511 1.00 23.34 81 THR A CA 1
ATOM 606 C C . THR A 1 81 ? 45.547 0.891 10.451 1.00 23.00 81 THR A C 1
ATOM 607 O O . THR A 1 81 ? 46.433 1.544 10.970 1.00 22.26 81 THR A O 1
ATOM 611 N N . MET A 1 82 ? 44.513 1.464 9.853 1.00 24.52 82 MET A N 1
ATOM 612 C CA . MET A 1 82 ? 44.353 2.915 9.803 1.00 24.40 82 MET A CA 1
ATOM 613 C C . MET A 1 82 ? 44.338 3.581 11.171 1.00 24.10 82 MET A C 1
ATOM 614 O O . MET A 1 82 ? 44.902 4.648 11.343 1.00 24.73 82 MET A O 1
ATOM 619 N N . ALA A 1 83 ? 43.691 2.955 12.147 1.00 23.84 83 ALA A N 1
ATOM 620 C CA . ALA A 1 83 ? 43.600 3.532 13.493 1.00 22.48 83 ALA A CA 1
ATOM 621 C C . ALA A 1 83 ? 44.936 3.424 14.216 1.00 21.88 83 ALA A C 1
ATOM 622 O O . ALA A 1 83 ? 45.387 4.380 14.839 1.00 21.28 83 ALA A O 1
ATOM 624 N N . ALA A 1 84 ? 45.568 2.258 14.126 1.00 22.02 84 ALA A N 1
ATOM 625 C CA . ALA A 1 84 ? 46.856 2.054 14.770 1.00 22.49 84 ALA A CA 1
ATOM 626 C C . ALA A 1 84 ? 47.868 3.020 14.187 1.00 23.61 84 ALA A C 1
ATOM 627 O O . ALA A 1 84 ? 48.567 3.716 14.929 1.00 23.70 84 ALA A O 1
ATOM 629 N N . GLU A 1 85 ? 47.946 3.061 12.863 1.00 25.49 85 GLU A N 1
ATOM 630 C CA . GLU A 1 85 ? 49.001 3.828 12.197 1.00 27.40 85 GLU A CA 1
ATOM 631 C C . GLU A 1 85 ? 48.747 5.330 12.308 1.00 27.37 85 GLU A C 1
ATOM 632 O O . GLU A 1 85 ? 49.696 6.115 12.412 1.00 27.81 85 GLU A O 1
ATOM 638 N N . ALA A 1 86 ? 47.477 5.732 12.343 1.00 26.06 86 ALA A N 1
ATOM 639 C CA . ALA A 1 86 ? 47.169 7.114 12.671 1.00 25.01 86 ALA A CA 1
ATOM 640 C C . ALA A 1 86 ? 47.654 7.474 14.076 1.00 25.59 86 ALA A C 1
ATOM 641 O O . ALA A 1 86 ? 48.263 8.534 14.277 1.00 25.52 86 ALA A O 1
ATOM 643 N N . ALA A 1 87 ? 47.408 6.595 15.045 1.00 25.98 87 ALA A N 1
ATOM 644 C CA . ALA A 1 87 ? 47.789 6.866 16.439 1.00 26.07 87 ALA A CA 1
ATOM 645 C C . ALA A 1 87 ? 49.308 6.950 16.612 1.00 26.35 87 ALA A C 1
ATOM 646 O O . ALA A 1 87 ? 49.813 7.771 17.372 1.00 25.31 87 ALA A O 1
ATOM 648 N N . VAL A 1 88 ? 50.025 6.065 15.932 1.00 28.36 88 VAL A N 1
ATOM 649 C CA . VAL A 1 88 ? 51.485 6.114 15.914 1.00 30.19 88 VAL A CA 1
ATOM 650 C C . VAL A 1 88 ? 51.942 7.479 15.390 1.00 30.39 88 VAL A C 1
ATOM 651 O O . VAL A 1 88 ? 52.714 8.160 16.038 1.00 30.29 88 VAL A O 1
ATOM 655 N N . LYS A 1 89 ? 51.405 7.895 14.253 1.00 32.55 89 LYS A N 1
ATOM 656 C CA . LYS A 1 89 ? 51.756 9.176 13.663 1.00 34.74 89 LYS A CA 1
ATOM 657 C C . LYS A 1 89 ? 51.458 10.388 14.565 1.00 35.67 89 LYS A C 1
ATOM 658 O O . LYS A 1 89 ? 52.257 11.326 14.612 1.00 33.64 89 LYS A O 1
ATOM 664 N N . GLU A 1 90 ? 50.337 10.387 15.287 1.00 34.02 90 GLU A N 1
ATOM 665 C CA . GLU A 1 90 ? 50.053 11.476 16.235 1.00 32.48 90 GLU A CA 1
ATOM 666 C C . GLU A 1 90 ? 50.789 11.338 17.583 1.00 31.13 90 GLU A C 1
ATOM 667 O O . GLU A 1 90 ? 50.669 12.210 18.438 1.00 31.53 90 GLU A O 1
ATOM 673 N N . GLY A 1 91 ? 51.549 10.260 17.769 1.00 29.02 91 GLY A N 1
ATOM 674 C CA . GLY A 1 91 ? 52.110 9.923 19.065 1.00 28.77 91 GLY A CA 1
ATOM 675 C C . GLY A 1 91 ? 51.091 9.686 20.178 1.00 29.56 91 GLY A C 1
ATOM 676 O O . GLY A 1 91 ? 51.374 9.974 21.328 1.00 29.16 91 GLY A O 1
ATOM 677 N N . LEU A 1 92 ? 49.911 9.153 19.852 1.00 29.42 92 LEU A N 1
ATOM 678 C CA . LEU A 1 92 ? 48.882 8.898 20.856 1.00 28.44 92 LEU A CA 1
ATOM 679 C C . LEU A 1 92 ? 48.867 7.429 21.231 1.00 26.46 92 LEU A C 1
ATOM 680 O O . LEU A 1 92 ? 49.139 6.568 20.391 1.00 26.26 92 LEU A O 1
ATOM 685 N N . VAL A 1 93 ? 48.545 7.158 22.494 1.00 24.05 93 VAL A N 1
ATOM 686 C CA . VAL A 1 93 ? 48.163 5.820 22.952 1.00 23.37 93 VAL A CA 1
ATOM 687 C C . VAL A 1 93 ? 46.688 5.593 22.627 1.00 21.22 93 VAL A C 1
ATOM 688 O O . VAL A 1 93 ? 45.855 6.413 22.962 1.00 21.20 93 VAL A O 1
ATOM 692 N N . VAL A 1 94 ? 46.373 4.483 21.976 1.00 19.94 94 VAL A N 1
ATOM 693 C CA . VAL A 1 94 ? 44.984 4.100 21.735 1.00 19.39 94 VAL A CA 1
ATOM 694 C C . VAL A 1 94 ? 44.816 2.621 22.000 1.00 18.77 94 VAL A C 1
ATOM 695 O O . VAL A 1 94 ? 45.793 1.886 22.001 1.00 18.29 94 VAL A O 1
ATOM 699 N N . GLU A 1 95 ? 43.572 2.203 22.264 1.00 17.76 95 GLU A N 1
ATOM 700 C CA . GLU A 1 95 ? 43.236 0.790 22.295 1.00 16.47 95 GLU A CA 1
ATOM 701 C C . GLU A 1 95 ? 42.493 0.433 21.025 1.00 16.22 95 GLU A C 1
ATOM 702 O O . GLU A 1 95 ? 41.470 1.012 20.701 1.00 16.84 95 GLU A O 1
ATOM 708 N N . ILE A 1 96 ? 43.015 -0.539 20.299 1.00 16.61 96 ILE A N 1
ATOM 709 C CA . ILE A 1 96 ? 42.343 -1.073 19.131 1.00 16.12 96 ILE A CA 1
ATOM 710 C C . ILE A 1 96 ? 41.415 -2.197 19.576 1.00 15.57 96 ILE A C 1
ATOM 711 O O . ILE A 1 96 ? 41.865 -3.273 19.989 1.00 15.74 96 ILE A O 1
ATOM 716 N N . GLU A 1 97 ? 40.114 -1.938 19.516 1.00 15.68 97 GLU A N 1
ATOM 717 C CA . GLU A 1 97 ? 39.120 -2.894 20.034 1.00 15.46 97 GLU A CA 1
ATOM 718 C C . GLU A 1 97 ? 38.320 -3.529 18.930 1.00 15.83 97 GLU A C 1
ATOM 719 O O . GLU A 1 97 ? 37.926 -2.876 17.971 1.00 14.38 97 GLU A O 1
ATOM 725 N N . ALA A 1 98 ? 38.101 -4.827 19.092 1.00 16.78 98 ALA A N 1
ATOM 726 C CA . ALA A 1 98 ? 37.141 -5.569 18.301 1.00 16.15 98 ALA A CA 1
ATOM 727 C C . ALA A 1 98 ? 35.850 -5.576 19.106 1.00 15.92 98 ALA A C 1
ATOM 728 O O . ALA A 1 98 ? 35.700 -6.343 20.059 1.00 15.50 98 ALA A O 1
ATOM 730 N N . ASP A 1 99 ? 34.910 -4.728 18.711 1.00 15.77 99 ASP A N 1
ATOM 731 C CA . ASP A 1 99 ? 33.621 -4.646 19.382 1.00 15.34 99 ASP A CA 1
ATOM 732 C C . ASP A 1 99 ? 32.742 -5.824 18.971 1.00 15.42 99 ASP A C 1
ATOM 733 O O . ASP A 1 99 ? 32.992 -6.441 17.937 1.00 14.28 99 ASP A O 1
ATOM 738 N N . HIS A 1 100 ? 31.757 -6.143 19.821 1.00 15.79 100 HIS A N 1
ATOM 739 C CA . HIS A 1 100 ? 30.686 -7.132 19.557 1.00 16.18 100 HIS A CA 1
ATOM 740 C C . HIS A 1 100 ? 31.034 -8.287 18.604 1.00 15.42 100 HIS A C 1
ATOM 741 O O . HIS A 1 100 ? 30.490 -8.382 17.493 1.00 14.67 100 HIS A O 1
ATOM 748 N N . LEU A 1 101 ? 31.904 -9.180 19.047 1.00 15.61 101 LEU A N 1
ATOM 749 C CA . LEU A 1 101 ? 32.003 -10.504 18.422 1.00 15.63 101 LEU A CA 1
ATOM 750 C C . LEU A 1 101 ? 30.709 -11.211 18.789 1.00 16.05 101 LEU A C 1
ATOM 751 O O . LEU A 1 101 ? 30.537 -11.610 19.936 1.00 15.78 101 LEU A O 1
ATOM 756 N N . THR A 1 102 ? 29.810 -11.353 17.820 1.00 16.83 102 THR A N 1
ATOM 757 C CA . THR A 1 102 ? 28.422 -11.744 18.072 1.00 17.91 102 THR A CA 1
ATOM 758 C C . THR A 1 102 ? 28.077 -13.113 17.509 1.00 18.29 102 THR A C 1
ATOM 759 O O . THR A 1 102 ? 28.201 -13.355 16.303 1.00 17.99 102 THR A O 1
ATOM 763 N N . VAL A 1 103 ? 27.648 -14.007 18.392 1.00 19.20 103 VAL A N 1
ATOM 764 C CA . VAL A 1 103 ? 26.971 -15.217 17.979 1.00 19.53 103 VAL A CA 1
ATOM 765 C C . VAL A 1 103 ? 25.566 -14.811 17.521 1.00 20.99 103 VAL A C 1
ATOM 766 O O . VAL A 1 103 ? 24.824 -14.193 18.266 1.00 22.18 103 VAL A O 1
ATOM 770 N N . ALA A 1 104 ? 25.227 -15.142 16.282 1.00 21.57 104 ALA A N 1
ATOM 771 C CA . ALA A 1 104 ? 23.941 -14.780 15.679 1.00 22.36 104 ALA A CA 1
ATOM 772 C C . ALA A 1 104 ? 23.788 -15.558 14.375 1.00 22.96 104 ALA A C 1
ATOM 773 O O . ALA A 1 104 ? 24.786 -15.936 13.765 1.00 23.25 104 ALA A O 1
ATOM 775 N N . PRO A 1 105 ? 22.547 -15.809 13.948 1.00 24.19 105 PRO A N 1
ATOM 776 C CA . PRO A 1 105 ? 22.345 -16.495 12.663 1.00 24.95 105 PRO A CA 1
ATOM 777 C C . PRO A 1 105 ? 22.699 -15.599 11.468 1.00 25.93 105 PRO A C 1
ATOM 778 O O . PRO A 1 105 ? 23.053 -16.100 10.393 1.00 25.36 105 PRO A O 1
ATOM 782 N N . SER A 1 106 ? 22.614 -14.284 11.668 1.00 24.71 106 SER A N 1
ATOM 783 C CA . SER A 1 106 ? 22.876 -13.343 10.603 1.00 24.25 106 SER A CA 1
ATOM 784 C C . SER A 1 106 ? 23.128 -11.980 11.195 1.00 23.75 106 SER A C 1
ATOM 785 O O . SER A 1 106 ? 22.741 -11.707 12.333 1.00 23.50 106 SER A O 1
ATOM 788 N N . ALA A 1 107 ? 23.740 -11.125 10.397 1.00 23.68 107 ALA A N 1
ATOM 789 C CA . ALA A 1 107 ? 23.894 -9.721 10.738 1.00 25.18 107 ALA A CA 1
ATOM 790 C C . ALA A 1 107 ? 22.533 -9.018 10.719 1.00 26.16 107 ALA A C 1
ATOM 791 O O . ALA A 1 107 ? 22.287 -8.121 11.520 1.00 26.79 107 ALA A O 1
ATOM 793 N N . ALA A 1 108 ? 21.636 -9.435 9.829 1.00 25.72 108 ALA A N 1
ATOM 794 C CA . ALA A 1 108 ? 20.323 -8.823 9.779 1.00 26.53 108 ALA A CA 1
ATOM 795 C C . ALA A 1 108 ? 19.597 -8.987 11.104 1.00 26.09 108 ALA A C 1
ATOM 796 O O . ALA A 1 108 ? 18.970 -8.035 11.567 1.00 25.21 108 ALA A O 1
ATOM 798 N N . GLU A 1 109 ? 19.681 -10.181 11.710 1.00 26.95 109 GLU A N 1
ATOM 799 C CA . GLU A 1 109 ? 19.114 -10.420 13.057 1.00 27.42 109 GLU A CA 1
ATOM 800 C C . GLU A 1 109 ? 19.781 -9.579 14.161 1.00 25.62 109 GLU A C 1
ATOM 801 O O . GLU A 1 109 ? 19.091 -8.988 14.982 1.00 24.63 109 GLU A O 1
ATOM 807 N N . ALA A 1 110 ? 21.114 -9.516 14.163 1.00 24.37 110 ALA A N 1
ATOM 808 C CA . ALA A 1 110 ? 21.858 -8.670 15.111 1.00 24.90 110 ALA A CA 1
ATOM 809 C C . ALA A 1 110 ? 21.447 -7.198 15.014 1.00 26.06 110 ALA A C 1
ATOM 810 O O . ALA A 1 110 ? 21.430 -6.489 16.031 1.00 25.90 110 ALA A O 1
ATOM 812 N N . VAL A 1 111 ? 21.137 -6.747 13.789 1.00 26.10 111 VAL A N 1
ATOM 813 C CA . VAL A 1 111 ? 20.646 -5.387 13.520 1.00 27.26 111 VAL A CA 1
ATOM 814 C C . VAL A 1 111 ? 19.212 -5.170 14.028 1.00 26.69 111 VAL A C 1
ATOM 815 O O . VAL A 1 111 ? 18.921 -4.162 14.660 1.00 24.45 111 VAL A O 1
ATOM 819 N N . LYS A 1 112 ? 18.330 -6.122 13.743 1.00 26.87 112 LYS A N 1
ATOM 820 C CA . LYS A 1 112 ? 16.940 -6.061 14.200 1.00 29.54 112 LYS A CA 1
ATOM 821 C C . LYS A 1 112 ? 16.860 -5.948 15.719 1.00 30.40 112 LYS A C 1
ATOM 822 O O . LYS A 1 112 ? 16.054 -5.191 16.287 1.00 29.35 112 LYS A O 1
ATOM 828 N N . ARG A 1 113 ? 17.760 -6.680 16.352 1.00 31.35 113 ARG A N 1
ATOM 829 C CA . ARG A 1 113 ? 17.942 -6.680 17.791 1.00 33.78 113 ARG A CA 1
ATOM 830 C C . ARG A 1 113 ? 18.144 -5.289 18.412 1.00 31.71 113 ARG A C 1
ATOM 831 O O . ARG A 1 113 ? 17.761 -5.073 19.552 1.00 28.41 113 ARG A O 1
ATOM 839 N N . ILE A 1 114 ? 18.767 -4.369 17.674 1.00 31.25 114 ILE A N 1
ATOM 840 C CA . ILE A 1 114 ? 19.028 -3.008 18.173 1.00 31.71 114 ILE A CA 1
ATOM 841 C C . ILE A 1 114 ? 18.220 -1.932 17.437 1.00 32.31 114 ILE A C 1
ATOM 842 O O . ILE A 1 114 ? 18.506 -0.737 17.580 1.00 34.69 114 ILE A O 1
ATOM 847 N N . SER A 1 115 ? 17.209 -2.351 16.671 1.00 32.50 115 SER A N 1
ATOM 848 C CA . SER A 1 115 ? 16.363 -1.418 15.912 1.00 31.89 115 SER A CA 1
ATOM 849 C C . SER A 1 115 ? 14.885 -1.587 16.285 1.00 32.57 115 SER A C 1
ATOM 850 O O . SER A 1 115 ? 14.008 -1.326 15.472 1.00 31.98 115 SER A O 1
ATOM 853 N N . GLY A 1 116 ? 14.617 -2.062 17.498 1.00 32.47 116 GLY A N 1
ATOM 854 C CA . GLY A 1 116 ? 13.255 -2.267 17.979 1.00 32.93 116 GLY A CA 1
ATOM 855 C C . GLY A 1 116 ? 12.445 -3.337 17.268 1.00 34.13 116 GLY A C 1
ATOM 856 O O . GLY A 1 116 ? 11.232 -3.279 17.284 1.00 34.08 116 GLY A O 1
ATOM 857 N N . VAL A 1 117 ? 13.105 -4.320 16.660 1.00 36.86 117 VAL A N 1
ATOM 858 C CA . VAL A 1 117 ? 12.415 -5.344 15.867 1.00 40.02 117 VAL A CA 1
ATOM 859 C C . VAL A 1 117 ? 12.408 -6.693 16.597 1.00 44.61 117 VAL A C 1
ATOM 860 O O . VAL A 1 117 ? 13.476 -7.266 16.868 1.00 47.16 117 VAL A O 1
ATOM 864 N N . ARG A 1 118 ? 11.210 -7.187 16.908 1.00 47.43 118 ARG A N 1
ATOM 865 C CA . ARG A 1 118 ? 11.038 -8.495 17.544 1.00 53.52 118 ARG A CA 1
ATOM 866 C C . ARG A 1 118 ? 11.135 -9.608 16.504 1.00 53.15 118 ARG A C 1
ATOM 867 O O . ARG A 1 118 ? 10.417 -9.581 15.508 1.00 56.35 118 ARG A O 1
ATOM 875 N N . THR A 1 119 ? 12.020 -10.579 16.728 1.00 51.62 119 THR A N 1
ATOM 876 C CA . THR A 1 119 ? 12.139 -11.732 15.819 1.00 53.99 119 THR A CA 1
ATOM 877 C C . THR A 1 119 ? 11.970 -13.105 16.479 1.00 54.86 119 THR A C 1
ATOM 878 O O . THR A 1 119 ? 11.641 -14.077 15.795 1.00 55.32 119 THR A O 1
ATOM 882 N N . GLU A 1 120 ? 12.212 -13.192 17.787 1.00 55.22 120 GLU A N 1
ATOM 883 C CA . GLU A 1 120 ? 12.316 -14.479 18.495 1.00 60.66 120 GLU A CA 1
ATOM 884 C C . GLU A 1 120 ? 12.796 -15.669 17.615 1.00 57.23 120 GLU A C 1
ATOM 885 O O . GLU A 1 120 ? 12.254 -16.769 17.673 1.00 59.25 120 GLU A O 1
ATOM 891 N N . TYR A 1 121 ? 13.832 -15.415 16.818 1.00 53.29 121 TYR A N 1
ATOM 892 C CA . TYR A 1 121 ? 14.549 -16.439 16.050 1.00 52.99 121 TYR A CA 1
ATOM 893 C C . TYR A 1 121 ? 15.271 -17.380 17.025 1.00 53.48 121 TYR A C 1
ATOM 894 O O . TYR A 1 121 ? 15.716 -16.956 18.094 1.00 55.81 121 TYR A O 1
ATOM 903 N N . ARG A 1 122 ? 15.380 -18.653 16.666 1.00 52.84 122 ARG A N 1
ATOM 904 C CA . ARG A 1 122 ? 16.091 -19.622 17.497 1.00 53.85 122 ARG A CA 1
ATOM 905 C C . ARG A 1 122 ? 17.122 -20.335 16.649 1.00 48.66 122 ARG A C 1
ATOM 906 O O . ARG A 1 122 ? 16.823 -20.820 15.564 1.00 50.47 122 ARG A O 1
ATOM 914 N N . MET A 1 123 ? 18.341 -20.403 17.154 1.00 44.25 123 MET A N 1
ATOM 915 C CA . MET A 1 123 ? 19.480 -20.802 16.336 1.00 41.94 123 MET A CA 1
ATOM 916 C C . MET A 1 123 ? 19.553 -22.330 16.270 1.00 39.43 123 MET A C 1
ATOM 917 O O . MET A 1 123 ? 19.357 -22.997 17.279 1.00 41.03 123 MET A O 1
ATOM 922 N N . SER A 1 124 ? 19.834 -22.881 15.089 1.00 37.49 124 SER A N 1
ATOM 923 C CA . SER A 1 124 ? 20.146 -24.309 14.954 1.00 35.77 124 SER A CA 1
ATOM 924 C C . SER A 1 124 ? 21.591 -24.577 15.335 1.00 36.87 124 SER A C 1
ATOM 925 O O . SER A 1 124 ? 22.404 -23.647 15.433 1.00 35.81 124 SER A O 1
ATOM 928 N N . GLU A 1 125 ? 21.923 -25.856 15.488 1.00 37.28 125 GLU A N 1
ATOM 929 C CA . GLU A 1 125 ? 23.268 -26.269 15.887 1.00 38.30 125 GLU A CA 1
ATOM 930 C C . GLU A 1 125 ? 24.295 -25.985 14.796 1.00 35.65 125 GLU A C 1
ATOM 931 O O . GLU A 1 125 ? 25.443 -25.621 15.084 1.00 34.52 125 GLU A O 1
ATOM 937 N N . LYS A 1 126 ? 23.888 -26.160 13.546 1.00 33.05 126 LYS A N 1
ATOM 938 C CA . LYS A 1 126 ? 24.730 -25.812 12.402 1.00 31.00 126 LYS A CA 1
ATOM 939 C C . LYS A 1 126 ? 25.029 -24.301 12.422 1.00 29.21 126 LYS A C 1
ATOM 940 O O . LYS A 1 126 ? 26.175 -23.884 12.245 1.00 28.40 126 LYS A O 1
ATOM 946 N N . GLU A 1 127 ? 23.999 -23.497 12.659 1.00 27.39 127 GLU A N 1
ATOM 947 C CA . GLU A 1 127 ? 24.144 -22.028 12.700 1.00 26.83 127 GLU A CA 1
ATOM 948 C C . GLU A 1 127 ? 25.137 -21.569 13.785 1.00 24.76 127 GLU A C 1
ATOM 949 O O . GLU A 1 127 ? 26.029 -20.747 13.526 1.00 22.56 127 GLU A O 1
ATOM 955 N N . LEU A 1 128 ? 24.996 -22.133 14.984 1.00 24.93 128 LEU A N 1
ATOM 956 C CA . LEU A 1 128 ? 25.944 -21.916 16.079 1.00 24.04 128 LEU A CA 1
ATOM 957 C C . LEU A 1 128 ? 27.365 -22.216 15.640 1.00 23.18 128 LEU A C 1
ATOM 958 O O . LEU A 1 128 ? 28.265 -21.418 15.858 1.00 24.08 128 LEU A O 1
ATOM 963 N N . GLY A 1 129 ? 27.552 -23.351 14.984 1.00 22.72 129 GLY A N 1
ATOM 964 C CA . GLY A 1 129 ? 28.851 -23.753 14.498 1.00 23.10 129 GLY A CA 1
ATOM 965 C C . GLY A 1 129 ? 29.431 -22.791 13.481 1.00 23.58 129 GLY A C 1
ATOM 966 O O . GLY A 1 129 ? 30.609 -22.444 13.546 1.00 23.62 129 GLY A O 1
ATOM 967 N N . GLU A 1 130 ? 28.612 -22.352 12.535 1.00 24.23 130 GLU A N 1
ATOM 968 C CA . GLU A 1 130 ? 29.098 -21.432 11.513 1.00 25.60 130 GLU A CA 1
ATOM 969 C C . GLU A 1 130 ? 29.309 -20.037 12.061 1.00 23.54 130 GLU A C 1
ATOM 970 O O . GLU A 1 130 ? 30.213 -19.350 11.632 1.00 22.15 130 GLU A O 1
ATOM 976 N N . SER A 1 131 ? 28.481 -19.644 13.022 1.00 22.30 131 SER A N 1
ATOM 977 C CA . SER A 1 131 ? 28.633 -18.360 13.686 1.00 22.09 131 SER A CA 1
ATOM 978 C C . SER A 1 131 ? 29.961 -18.325 14.440 1.00 22.49 131 SER A C 1
ATOM 979 O O . SER A 1 131 ? 30.724 -17.375 14.306 1.00 21.37 131 SER A O 1
ATOM 982 N N . LEU A 1 132 ? 30.250 -19.381 15.200 1.00 23.64 132 LEU A N 1
ATOM 983 C CA . LEU A 1 132 ? 31.550 -19.507 15.881 1.00 24.56 132 LEU A CA 1
ATOM 984 C C . LEU A 1 132 ? 32.729 -19.501 14.897 1.00 25.75 132 LEU A C 1
ATOM 985 O O . LEU A 1 132 ? 33.745 -18.831 15.147 1.00 24.61 132 LEU A O 1
ATOM 990 N N . ASN A 1 133 ? 32.601 -20.207 13.763 1.00 26.50 133 ASN A N 1
ATOM 991 C CA . ASN A 1 133 ? 33.711 -20.233 12.776 1.00 24.81 133 ASN A CA 1
ATOM 992 C C . ASN A 1 133 ? 33.909 -18.883 12.087 1.00 22.56 133 ASN A C 1
ATOM 993 O O . ASN A 1 133 ? 35.032 -18.504 11.786 1.00 20.67 133 ASN A O 1
ATOM 998 N N . TYR A 1 134 ? 32.817 -18.162 11.849 1.00 21.72 134 TYR A N 1
ATOM 999 C CA . TYR A 1 134 ? 32.899 -16.788 11.353 1.00 21.72 134 TYR A CA 1
ATOM 1000 C C . TYR A 1 134 ? 33.657 -15.901 12.367 1.00 20.64 134 TYR A C 1
ATOM 1001 O O . TYR A 1 134 ? 34.558 -15.140 12.001 1.00 20.28 134 TYR A O 1
ATOM 1010 N N . ILE A 1 135 ? 33.313 -16.032 13.643 1.00 20.12 135 ILE A N 1
ATOM 1011 C CA . ILE A 1 135 ? 34.005 -15.290 14.694 1.00 20.28 135 ILE A CA 1
ATOM 1012 C C . ILE A 1 135 ? 35.509 -15.589 14.733 1.00 20.97 135 ILE A C 1
ATOM 1013 O O . ILE A 1 135 ? 36.311 -14.662 14.867 1.00 20.69 135 ILE A O 1
ATOM 1018 N N . LYS A 1 136 ? 35.886 -16.859 14.566 1.00 21.36 136 LYS A N 1
ATOM 1019 C CA . LYS A 1 136 ? 37.313 -17.238 14.513 1.00 22.43 136 LYS A CA 1
ATOM 1020 C C . LYS A 1 136 ? 38.004 -16.599 13.325 1.00 21.79 136 LYS A C 1
ATOM 1021 O O . LYS A 1 136 ? 39.114 -16.098 13.443 1.00 23.66 136 LYS A O 1
ATOM 1027 N N . ALA A 1 137 ? 37.351 -16.614 12.172 1.00 21.49 137 ALA A N 1
ATOM 1028 C CA . ALA A 1 137 ? 37.926 -15.992 10.989 1.00 21.89 137 ALA A CA 1
ATOM 1029 C C . ALA A 1 137 ? 38.090 -14.487 11.199 1.00 21.23 137 ALA A C 1
ATOM 1030 O O . ALA A 1 137 ? 39.081 -13.906 10.747 1.00 21.95 137 ALA A O 1
ATOM 1032 N N . GLU A 1 138 ? 37.137 -13.863 11.896 1.00 20.09 138 GLU A N 1
ATOM 1033 C CA . GLU A 1 138 ? 37.230 -12.433 12.220 1.00 19.00 138 GLU A CA 1
ATOM 1034 C C . GLU A 1 138 ? 38.420 -12.183 13.137 1.00 19.75 138 GLU A C 1
ATOM 1035 O O . GLU A 1 138 ? 39.218 -11.270 12.912 1.00 19.05 138 GLU A O 1
ATOM 1041 N N . ILE A 1 139 ? 38.557 -13.044 14.141 1.00 20.43 139 ILE A N 1
ATOM 1042 C CA . ILE A 1 139 ? 39.673 -12.991 15.050 1.00 20.58 139 ILE A CA 1
ATOM 1043 C C . ILE A 1 139 ? 40.991 -13.159 14.292 1.00 21.30 139 ILE A C 1
ATOM 1044 O O . ILE A 1 139 ? 41.916 -12.403 14.544 1.00 21.61 139 ILE A O 1
ATOM 1049 N N . ASP A 1 140 ? 41.078 -14.113 13.360 1.00 20.94 140 ASP A N 1
ATOM 1050 C CA . ASP A 1 140 ? 42.318 -14.305 12.601 1.00 21.08 140 ASP A CA 1
ATOM 1051 C C . ASP A 1 140 ? 42.714 -13.026 11.899 1.00 21.28 140 ASP A C 1
ATOM 1052 O O . ASP A 1 140 ? 43.881 -12.626 11.952 1.00 22.27 140 ASP A O 1
ATOM 1057 N N . GLU A 1 141 ? 41.757 -12.371 11.248 1.00 21.18 141 GLU A N 1
ATOM 1058 C CA . GLU A 1 141 ? 42.065 -11.104 10.567 1.00 21.47 141 GLU A CA 1
ATOM 1059 C C . GLU A 1 141 ? 42.574 -10.031 11.560 1.00 21.48 141 GLU A C 1
ATOM 1060 O O . GLU A 1 141 ? 43.583 -9.372 11.311 1.00 21.94 141 GLU A O 1
ATOM 1066 N N . ALA A 1 142 ? 41.903 -9.887 12.704 1.00 20.84 142 ALA A N 1
ATOM 1067 C CA . ALA A 1 142 ? 42.351 -8.933 13.737 1.00 20.28 142 ALA A CA 1
ATOM 1068 C C . ALA A 1 142 ? 43.781 -9.245 14.210 1.00 19.54 142 ALA A C 1
ATOM 1069 O O . ALA A 1 142 ? 44.656 -8.380 14.250 1.00 17.45 142 ALA A O 1
ATOM 1071 N N . VAL A 1 143 ? 44.007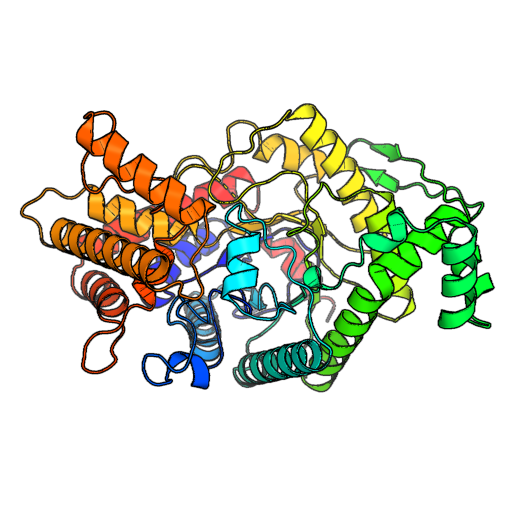 -10.499 14.542 1.00 20.24 143 VAL A N 1
ATOM 1072 C CA . VAL A 1 143 ? 45.333 -10.916 15.003 1.00 22.35 143 VAL A CA 1
ATOM 1073 C C . VAL A 1 143 ? 46.395 -10.633 13.942 1.00 22.30 143 VAL A C 1
ATOM 1074 O O . VAL A 1 143 ? 47.470 -10.144 14.258 1.00 23.27 143 VAL A O 1
ATOM 1078 N N . SER A 1 144 ? 46.074 -10.889 12.683 1.00 23.90 144 SER A N 1
ATOM 1079 C CA . SER A 1 144 ? 47.071 -10.745 11.612 1.00 25.07 144 SER A CA 1
ATOM 1080 C C . SER A 1 144 ? 47.536 -9.297 11.414 1.00 24.70 144 SER A C 1
ATOM 1081 O O . SER A 1 144 ? 48.597 -9.092 10.826 1.00 25.75 144 SER A O 1
ATOM 1084 N N . THR A 1 145 ? 46.777 -8.300 11.893 1.00 23.11 145 THR A N 1
ATOM 1085 C CA . THR A 1 145 ? 47.193 -6.879 11.771 1.00 22.00 145 THR A CA 1
ATOM 1086 C C . THR A 1 145 ? 48.352 -6.521 12.703 1.00 22.47 145 THR A C 1
ATOM 1087 O O . THR A 1 145 ? 49.025 -5.498 12.515 1.00 23.62 145 THR A O 1
ATOM 1091 N N . GLY A 1 146 ? 48.552 -7.348 13.729 1.00 21.96 146 GLY A N 1
ATOM 1092 C CA . GLY A 1 146 ? 49.477 -7.053 14.818 1.00 21.76 146 GLY A CA 1
ATOM 1093 C C . GLY A 1 146 ? 49.020 -5.946 15.761 1.00 21.80 146 GLY A C 1
ATOM 1094 O O . GLY A 1 146 ? 49.784 -5.514 16.599 1.00 21.34 146 GLY A O 1
ATOM 1095 N N . TYR A 1 147 ? 47.776 -5.482 15.663 1.00 22.91 147 TYR A N 1
ATOM 1096 C CA . TYR A 1 147 ? 47.384 -4.284 16.418 1.00 21.88 147 TYR A CA 1
ATOM 1097 C C . TYR A 1 147 ? 46.235 -4.418 17.424 1.00 20.79 147 TYR A C 1
ATOM 1098 O O . TYR A 1 147 ? 45.961 -3.468 18.171 1.00 21.02 147 TYR A O 1
ATOM 1107 N N . VAL A 1 148 ? 45.545 -5.553 17.436 1.00 19.14 148 VAL A N 1
ATOM 1108 C CA . VAL A 1 148 ? 44.329 -5.707 18.261 1.00 17.83 148 VAL A CA 1
ATOM 1109 C C . VAL A 1 148 ? 44.701 -5.914 19.722 1.00 16.87 148 VAL A C 1
ATOM 1110 O O . VAL A 1 148 ? 45.607 -6.695 20.036 1.00 18.55 148 VAL A O 1
ATOM 1114 N N . ASN A 1 149 ? 44.037 -5.166 20.599 1.00 15.21 149 ASN A N 1
ATOM 1115 C CA . ASN A 1 149 ? 44.352 -5.143 22.017 1.00 14.53 149 ASN A CA 1
ATOM 1116 C C . ASN A 1 149 ? 43.247 -5.702 22.910 1.00 14.37 149 ASN A C 1
ATOM 1117 O O . ASN A 1 149 ? 43.466 -5.970 24.090 1.00 13.30 149 ASN A O 1
ATOM 1122 N N . PHE A 1 150 ? 42.039 -5.830 22.360 1.00 13.58 150 PHE A N 1
ATOM 1123 C CA . PHE A 1 150 ? 40.868 -5.943 23.223 1.00 13.47 150 PHE A CA 1
ATOM 1124 C C . PHE A 1 150 ? 39.680 -6.469 22.422 1.00 12.99 150 PHE A C 1
ATOM 1125 O O . PHE A 1 150 ? 39.492 -6.090 21.270 1.00 12.61 150 PHE A O 1
ATOM 1133 N N . TYR A 1 151 ? 38.906 -7.349 23.039 1.00 13.10 151 TYR A N 1
ATOM 1134 C CA . TYR A 1 151 ? 37.756 -7.998 22.366 1.00 13.31 151 TYR A CA 1
ATOM 1135 C C . TYR A 1 151 ? 36.530 -7.942 23.273 1.00 12.66 151 TYR A C 1
ATOM 1136 O O . TYR A 1 151 ? 36.647 -8.186 24.472 1.00 11.58 151 TYR A O 1
ATOM 1145 N N . THR A 1 152 ? 35.368 -7.684 22.669 1.00 13.15 152 THR A N 1
ATOM 1146 C CA . THR A 1 152 ? 34.066 -7.700 23.334 1.00 13.68 152 THR A CA 1
ATOM 1147 C C . THR A 1 152 ? 33.304 -8.908 22.811 1.00 14.55 152 THR A C 1
ATOM 1148 O O . THR A 1 152 ? 33.209 -9.117 21.593 1.00 14.52 152 THR A O 1
ATOM 1152 N N . ILE A 1 153 ? 32.799 -9.727 23.724 1.00 15.40 153 ILE A N 1
ATOM 1153 C CA . ILE A 1 153 ? 32.141 -10.967 23.335 1.00 17.25 153 ILE A CA 1
ATOM 1154 C C . ILE A 1 153 ? 30.655 -10.849 23.619 1.00 17.75 153 ILE A C 1
ATOM 1155 O O . ILE A 1 153 ? 30.263 -10.442 24.703 1.00 16.43 153 ILE A O 1
ATOM 1160 N N . ASP A 1 154 ? 29.841 -11.178 22.611 1.00 18.25 154 ASP A N 1
ATOM 1161 C CA . ASP A 1 154 ? 28.387 -11.041 22.677 1.00 18.17 154 ASP A CA 1
ATOM 1162 C C . ASP A 1 154 ? 27.739 -12.383 22.336 1.00 18.39 154 ASP A C 1
ATOM 1163 O O . ASP A 1 154 ? 27.686 -12.784 21.160 1.00 18.48 154 ASP A O 1
ATOM 1168 N N . THR A 1 155 ? 27.264 -13.081 23.363 1.00 18.21 155 THR A N 1
ATOM 1169 C CA . THR A 1 155 ? 26.616 -14.393 23.185 1.00 18.90 155 THR A CA 1
ATOM 1170 C C . THR A 1 155 ? 25.184 -14.343 23.687 1.00 19.36 155 THR A C 1
ATOM 1171 O O . THR A 1 155 ? 24.609 -15.358 24.083 1.00 19.24 155 THR A O 1
ATOM 1175 N N . CYS A 1 156 ? 24.607 -13.147 23.654 1.00 21.37 156 CYS A N 1
ATOM 1176 C CA . CYS A 1 156 ? 23.280 -12.905 24.225 1.00 23.68 156 CYS A CA 1
ATOM 1177 C C . CYS A 1 156 ? 22.184 -13.676 23.484 1.00 24.45 156 CYS A C 1
ATOM 1178 O O . CYS A 1 156 ? 21.191 -14.080 24.083 1.00 24.27 156 CYS A O 1
ATOM 1181 N N . PHE A 1 157 ? 22.380 -13.888 22.188 1.00 25.91 157 PHE A N 1
ATOM 1182 C CA . PHE A 1 157 ? 21.471 -14.735 21.412 1.00 27.75 157 PHE A CA 1
ATOM 1183 C C . PHE A 1 157 ? 21.273 -16.111 22.058 1.00 26.39 157 PHE A C 1
ATOM 1184 O O . PHE A 1 157 ? 20.227 -16.704 21.879 1.00 26.41 157 PHE A O 1
ATOM 1192 N N . LEU A 1 158 ? 22.272 -16.624 22.783 1.00 24.01 158 LEU A N 1
ATOM 1193 C CA . LEU A 1 158 ? 22.175 -17.977 23.350 1.00 22.12 158 LEU A CA 1
ATOM 1194 C C . LEU A 1 158 ? 21.532 -18.023 24.724 1.00 20.93 158 LEU A C 1
ATOM 1195 O O . LEU A 1 158 ? 21.411 -19.090 25.304 1.00 19.18 158 LEU A O 1
ATOM 1200 N N . ILE A 1 159 ? 21.105 -16.888 25.259 1.00 21.09 159 ILE A N 1
ATOM 1201 C CA . ILE A 1 159 ? 20.512 -16.908 26.584 1.00 22.17 159 ILE A CA 1
ATOM 1202 C C . ILE A 1 159 ? 19.189 -17.679 26.500 1.00 23.66 159 ILE A C 1
ATOM 1203 O O . ILE A 1 159 ? 18.384 -17.468 25.586 1.00 23.54 159 ILE A O 1
ATOM 1208 N N . ASP A 1 160 ? 18.967 -18.582 27.447 1.00 23.27 160 ASP A N 1
ATOM 1209 C CA . ASP A 1 160 ? 17.772 -19.393 27.443 1.00 23.54 160 ASP A CA 1
ATOM 1210 C C . ASP A 1 160 ? 16.765 -18.834 28.416 1.00 23.81 160 ASP A C 1
ATOM 1211 O O . ASP A 1 160 ? 16.824 -19.144 29.612 1.00 24.66 160 ASP A O 1
ATOM 1216 N N . TYR A 1 161 ? 15.821 -18.043 27.905 1.00 23.70 161 TYR A N 1
ATOM 1217 C CA . TYR A 1 161 ? 14.747 -17.484 28.729 1.00 23.68 161 TYR A CA 1
ATOM 1218 C C . TYR A 1 161 ? 13.698 -18.527 29.166 1.00 23.72 161 TYR A C 1
ATOM 1219 O O . TYR A 1 161 ? 12.860 -18.226 30.000 1.00 22.06 161 TYR A O 1
ATOM 1228 N N . SER A 1 162 ? 13.749 -19.747 28.640 1.00 24.54 162 SER A N 1
ATOM 1229 C CA . SER A 1 162 ? 12.820 -20.797 29.108 1.00 28.09 162 SER A CA 1
ATOM 1230 C C . SER A 1 162 ? 13.124 -21.291 30.532 1.00 30.49 162 SER A C 1
ATOM 1231 O O . SER A 1 162 ? 12.226 -21.754 31.248 1.00 29.61 162 SER A O 1
ATOM 1234 N N . ALA A 1 163 ? 14.380 -21.166 30.955 1.00 30.61 163 ALA A N 1
ATOM 1235 C CA . ALA A 1 163 ? 14.777 -21.614 32.288 1.00 30.83 163 ALA A CA 1
ATOM 1236 C C . ALA A 1 163 ? 13.997 -20.891 33.383 1.00 32.07 163 ALA A C 1
ATOM 1237 O O . ALA A 1 163 ? 13.669 -21.501 34.405 1.00 33.27 163 ALA A O 1
ATOM 1239 N N . GLU A 1 164 ? 13.690 -19.612 33.162 1.00 33.94 164 GLU A N 1
ATOM 1240 C CA . GLU A 1 164 ? 12.893 -18.817 34.105 1.00 37.85 164 GLU A CA 1
ATOM 1241 C C . GLU A 1 164 ? 11.449 -19.325 34.283 1.00 41.33 164 GLU A C 1
ATOM 1242 O O . GLU A 1 164 ? 10.823 -19.080 35.314 1.00 41.27 164 GLU A O 1
ATOM 1248 N N . GLU A 1 165 ? 10.920 -20.022 33.283 1.00 42.82 165 GLU A N 1
ATOM 1249 C CA . GLU A 1 165 ? 9.529 -20.480 33.329 1.00 44.55 165 GLU A CA 1
ATOM 1250 C C . GLU A 1 165 ? 9.345 -21.985 33.620 1.00 43.05 165 GLU A C 1
ATOM 1251 O O . GLU A 1 165 ? 8.248 -22.403 33.957 1.00 42.62 165 GLU A O 1
ATOM 1257 N N . MET A 1 166 ? 10.404 -22.785 33.497 1.00 40.15 166 MET A N 1
ATOM 1258 C CA . MET A 1 166 ? 10.330 -24.218 33.790 1.00 38.23 166 MET A CA 1
ATOM 1259 C C . MET A 1 166 ? 9.683 -24.509 35.142 1.00 37.20 166 MET A C 1
ATOM 1260 O O . MET A 1 166 ? 9.909 -23.797 36.108 1.00 38.23 166 MET A O 1
ATOM 1265 N N . SER A 1 167 ? 8.907 -25.582 35.224 1.00 37.88 167 SER A N 1
ATOM 1266 C CA . SER A 1 167 ? 8.354 -26.000 36.510 1.00 36.32 167 SER A CA 1
ATOM 1267 C C . SER A 1 167 ? 9.495 -26.472 37.407 1.00 37.16 167 SER A C 1
ATOM 1268 O O . SER A 1 167 ? 10.553 -26.896 36.895 1.00 36.64 167 SER A O 1
ATOM 1271 N N . PRO A 1 168 ? 9.296 -26.415 38.743 1.00 36.48 168 PRO A N 1
ATOM 1272 C CA . PRO A 1 168 ? 10.366 -26.900 39.618 1.00 34.66 168 PRO A CA 1
ATOM 1273 C C . PRO A 1 168 ? 10.820 -28.316 39.267 1.00 34.53 168 PRO A C 1
ATOM 1274 O O . PRO A 1 168 ? 12.023 -28.602 39.300 1.00 34.16 168 PRO A O 1
ATOM 1278 N N . GLY A 1 169 ? 9.879 -29.183 38.892 1.00 34.87 169 GLY A N 1
ATOM 1279 C CA . GLY A 1 169 ? 10.193 -30.578 38.542 1.00 33.09 169 GLY A CA 1
ATOM 1280 C C . GLY A 1 169 ? 11.094 -30.689 37.334 1.00 33.34 169 GLY A C 1
ATOM 1281 O O . GLY A 1 169 ? 12.080 -31.443 37.343 1.00 31.96 169 GLY A O 1
ATOM 1282 N N . GLU A 1 170 ? 10.759 -29.926 36.295 1.00 33.05 170 GLU A N 1
ATOM 1283 C CA . GLU A 1 170 ? 11.568 -29.873 35.071 1.00 33.91 170 GLU A CA 1
ATOM 1284 C C . GLU A 1 170 ? 12.957 -29.272 35.340 1.00 32.31 170 GLU A C 1
ATOM 1285 O O . GLU A 1 170 ? 13.985 -29.851 34.972 1.00 30.18 170 GLU A O 1
ATOM 1291 N N . LEU A 1 171 ? 12.957 -28.114 35.994 1.00 32.61 171 LEU A N 1
ATOM 1292 C CA . LEU A 1 171 ? 14.172 -27.404 36.398 1.00 33.34 171 LEU A CA 1
ATOM 1293 C C . LEU A 1 171 ? 15.167 -28.307 37.093 1.00 32.78 171 LEU A C 1
ATOM 1294 O O . LEU A 1 171 ? 16.312 -28.469 36.651 1.00 30.72 171 LEU A O 1
ATOM 1299 N N . GLU A 1 172 ? 14.702 -28.919 38.174 1.00 33.53 172 GLU A N 1
ATOM 1300 C CA . GLU A 1 172 ? 15.547 -29.741 39.014 1.00 35.39 172 GLU A CA 1
ATOM 1301 C C . GLU A 1 172 ? 16.127 -30.924 38.250 1.00 33.61 172 GLU A C 1
ATOM 1302 O O . GLU A 1 172 ? 17.297 -31.267 38.416 1.00 34.43 172 GLU A O 1
ATOM 1308 N N . SER A 1 173 ? 15.300 -31.538 37.411 1.00 31.98 173 SER A N 1
ATOM 1309 C CA . SER A 1 173 ? 15.699 -32.696 36.610 1.00 32.42 173 SER A CA 1
ATOM 1310 C C . SER A 1 173 ? 16.760 -32.345 35.541 1.00 30.86 173 SER A C 1
ATOM 1311 O O . SER A 1 173 ? 17.774 -33.045 35.364 1.00 29.96 173 SER A O 1
ATOM 1314 N N . LYS A 1 174 ? 16.514 -31.258 34.825 1.00 30.93 174 LYS A N 1
ATOM 1315 C CA . LYS A 1 174 ? 17.450 -30.755 33.825 1.00 33.29 174 LYS A CA 1
ATOM 1316 C C . LYS A 1 174 ? 18.788 -30.324 34.473 1.00 31.19 174 LYS A C 1
ATOM 1317 O O . LYS A 1 174 ? 19.866 -30.637 33.958 1.00 30.86 174 LYS A O 1
ATOM 1323 N N . PHE A 1 175 ? 18.696 -29.628 35.607 1.00 29.59 175 PHE A N 1
ATOM 1324 C CA . PHE A 1 175 ? 19.871 -29.183 36.370 1.00 28.83 175 PHE A CA 1
ATOM 1325 C C . PHE A 1 175 ? 20.763 -30.362 36.741 1.00 30.63 175 PHE A C 1
ATOM 1326 O O . PHE A 1 175 ? 21.953 -30.350 36.415 1.00 30.06 175 PHE A O 1
ATOM 1334 N N . SER A 1 176 ? 20.189 -31.376 37.397 1.00 32.86 176 SER A N 1
ATOM 1335 C CA . SER A 1 176 ? 20.934 -32.597 37.751 1.00 33.59 176 SER A CA 1
ATOM 1336 C C . SER A 1 176 ? 21.552 -33.241 36.549 1.00 33.26 176 SER A C 1
ATOM 1337 O O . SER A 1 176 ? 22.723 -33.580 36.573 1.00 32.64 176 SER A O 1
ATOM 1340 N N . THR A 1 177 ? 20.773 -33.400 35.487 1.00 34.89 177 THR A N 1
ATOM 1341 C CA . THR A 1 177 ? 21.277 -34.097 34.308 1.00 36.77 177 THR A CA 1
ATOM 1342 C C . THR A 1 177 ? 22.483 -33.403 33.697 1.00 37.99 177 THR A C 1
ATOM 1343 O O . THR A 1 177 ? 23.477 -34.050 33.409 1.00 38.90 177 THR A O 1
ATOM 1347 N N . ILE A 1 178 ? 22.422 -32.097 33.484 1.00 39.67 178 ILE A N 1
ATOM 1348 C CA . ILE A 1 178 ? 23.548 -31.468 32.803 1.00 40.30 178 ILE A CA 1
ATOM 1349 C C . ILE A 1 178 ? 24.754 -31.258 33.721 1.00 37.93 178 ILE A C 1
ATOM 1350 O O . ILE A 1 178 ? 25.878 -31.345 33.260 1.00 39.75 178 ILE A O 1
ATOM 1355 N N . PHE A 1 179 ? 24.542 -31.007 35.007 1.00 35.11 179 PHE A N 1
ATOM 1356 C CA . PHE A 1 179 ? 25.668 -30.697 35.906 1.00 33.91 179 PHE A CA 1
ATOM 1357 C C . PHE A 1 179 ? 26.223 -31.867 36.698 1.00 34.46 179 PHE A C 1
ATOM 1358 O O . PHE A 1 179 ? 27.332 -31.777 37.225 1.00 33.06 179 PHE A O 1
ATOM 1366 N N . GLY A 1 180 ? 25.456 -32.958 36.770 1.00 36.18 180 GLY A N 1
ATOM 1367 C CA . GLY A 1 180 ? 25.886 -34.210 37.387 1.00 35.99 180 GLY A CA 1
ATOM 1368 C C . GLY A 1 180 ? 26.446 -34.068 38.786 1.00 37.13 180 GLY A C 1
ATOM 1369 O O . GLY A 1 180 ? 25.824 -33.468 39.667 1.00 36.28 180 GLY A O 1
ATOM 1370 N N . ASP A 1 181 ? 27.644 -34.608 38.975 1.00 39.37 181 ASP A N 1
ATOM 1371 C CA . ASP A 1 181 ? 28.354 -34.528 40.249 1.00 42.26 181 ASP A CA 1
ATOM 1372 C C . ASP A 1 181 ? 28.867 -33.108 40.548 1.00 39.47 181 ASP A C 1
ATOM 1373 O O . ASP A 1 181 ? 29.278 -32.834 41.668 1.00 43.07 181 ASP A O 1
ATOM 1378 N N . GLY A 1 182 ? 28.859 -32.214 39.560 1.00 36.19 182 GLY A N 1
ATOM 1379 C CA . GLY A 1 182 ? 29.168 -30.798 39.804 1.00 35.28 182 GLY A CA 1
ATOM 1380 C C . GLY A 1 182 ? 28.040 -29.957 40.409 1.00 32.60 182 GLY A C 1
ATOM 1381 O O . GLY A 1 182 ? 28.267 -28.798 40.781 1.00 29.09 182 GLY A O 1
ATOM 1382 N N . ALA A 1 183 ? 26.840 -30.536 40.514 1.00 29.51 183 ALA A N 1
ATOM 1383 C CA . ALA A 1 183 ? 25.650 -29.807 40.930 1.00 29.73 183 ALA A CA 1
ATOM 1384 C C . ALA A 1 183 ? 25.734 -29.191 42.340 1.00 29.65 183 ALA A C 1
ATOM 1385 O O . ALA A 1 183 ? 25.402 -28.017 42.530 1.00 27.77 183 ALA A O 1
ATOM 1387 N N . GLY A 1 184 ? 26.171 -29.985 43.312 1.00 27.98 184 GLY A N 1
ATOM 1388 C CA . GLY A 1 184 ? 26.304 -29.535 44.688 1.00 28.31 184 GLY A CA 1
ATOM 1389 C C . GLY A 1 184 ? 27.308 -28.406 44.834 1.00 29.24 184 GLY A C 1
ATOM 1390 O O . GLY A 1 184 ? 27.061 -27.425 45.553 1.00 32.78 184 GLY A O 1
ATOM 1391 N N . ASP A 1 185 ? 28.435 -28.531 44.145 1.00 27.77 185 ASP A N 1
ATOM 1392 C CA . ASP A 1 185 ? 29.441 -27.473 44.128 1.00 28.17 185 ASP A CA 1
ATOM 1393 C C . ASP A 1 185 ? 28.893 -26.164 43.596 1.00 26.31 185 ASP A C 1
ATOM 1394 O O . ASP A 1 185 ? 29.127 -25.116 44.189 1.00 27.06 185 ASP A O 1
ATOM 1399 N N . LEU A 1 186 ? 28.160 -26.228 42.487 1.00 25.78 186 LEU A N 1
ATOM 1400 C CA . LEU A 1 186 ? 27.585 -25.030 41.864 1.00 24.61 186 LEU A CA 1
ATOM 1401 C C . LEU A 1 186 ? 26.575 -24.348 42.809 1.00 24.88 186 LEU A C 1
ATOM 1402 O O . LEU A 1 186 ? 26.594 -23.124 42.999 1.00 22.40 186 LEU A O 1
ATOM 1407 N N . LEU A 1 187 ? 25.720 -25.142 43.442 1.00 24.56 187 LEU A N 1
ATOM 1408 C CA . LEU A 1 187 ? 24.819 -24.597 44.460 1.00 25.25 187 LEU A CA 1
ATOM 1409 C C . LEU A 1 187 ? 25.574 -23.969 45.645 1.00 26.52 187 LEU A C 1
ATOM 1410 O O . LEU A 1 187 ? 25.185 -22.904 46.145 1.00 26.15 187 LEU A O 1
ATOM 1415 N N . LYS A 1 188 ? 26.646 -24.617 46.103 1.00 28.25 188 LYS A N 1
ATOM 1416 C CA . LYS A 1 188 ? 27.403 -24.114 47.270 1.00 29.05 188 LYS A CA 1
ATOM 1417 C C . LYS A 1 188 ? 28.088 -22.759 47.050 1.00 24.80 188 LYS A C 1
ATOM 1418 O O . LYS A 1 188 ? 28.339 -22.030 48.015 1.00 23.20 188 LYS A O 1
ATOM 1424 N N . ARG A 1 189 ? 28.411 -22.436 45.803 1.00 21.62 189 ARG A N 1
ATOM 1425 C CA . ARG A 1 189 ? 29.010 -21.153 45.501 1.00 20.79 189 ARG A CA 1
ATOM 1426 C C . ARG A 1 189 ? 28.102 -20.001 45.917 1.00 19.95 189 ARG A C 1
ATOM 1427 O O . ARG A 1 189 ? 28.597 -18.934 46.241 1.00 18.80 189 ARG A O 1
ATOM 1435 N N . TYR A 1 190 ? 26.783 -20.232 45.939 1.00 19.13 190 TYR A N 1
ATOM 1436 C CA . TYR A 1 190 ? 25.807 -19.158 46.076 1.00 18.35 190 TYR A CA 1
ATOM 1437 C C . TYR A 1 190 ? 24.833 -19.308 47.247 1.00 19.46 190 TYR A C 1
ATOM 1438 O O . TYR A 1 190 ? 24.576 -18.334 47.954 1.00 18.68 190 TYR A O 1
ATOM 1447 N N . VAL A 1 191 ? 24.281 -20.507 47.444 1.00 20.54 191 VAL A N 1
ATOM 1448 C CA . VAL A 1 191 ? 23.120 -20.659 48.318 1.00 22.21 191 VAL A CA 1
ATOM 1449 C C . VAL A 1 191 ? 23.496 -20.545 49.772 1.00 21.92 191 VAL A C 1
ATOM 1450 O O . VAL A 1 191 ? 24.463 -21.131 50.217 1.00 21.79 191 VAL A O 1
ATOM 1454 N N . GLY A 1 192 ? 22.715 -19.774 50.509 1.00 23.59 192 GLY A N 1
ATOM 1455 C CA . GLY A 1 192 ? 22.975 -19.569 51.926 1.00 24.67 192 GLY A CA 1
ATOM 1456 C C . GLY A 1 192 ? 24.141 -18.638 52.219 1.00 26.08 192 GLY A C 1
ATOM 1457 O O . GLY A 1 192 ? 24.698 -18.689 53.313 1.00 28.06 192 GLY A O 1
ATOM 1458 N N . ARG A 1 193 ? 24.514 -17.791 51.256 1.00 24.40 193 ARG A N 1
ATOM 1459 C CA . ARG A 1 193 ? 25.564 -16.806 51.446 1.00 23.60 193 ARG A CA 1
ATOM 1460 C C . ARG A 1 193 ? 24.975 -15.420 51.288 1.00 23.39 193 ARG A C 1
ATOM 1461 O O . ARG A 1 193 ? 24.138 -15.209 50.446 1.00 23.42 193 ARG A O 1
ATOM 1469 N N . GLN A 1 194 ? 25.381 -14.492 52.143 1.00 25.97 194 GLN A N 1
ATOM 1470 C CA . GLN A 1 194 ? 25.135 -13.072 51.939 1.00 26.98 194 GLN A CA 1
ATOM 1471 C C . GLN A 1 194 ? 26.246 -12.399 51.127 1.00 23.52 194 GLN A C 1
ATOM 1472 O O . GLN A 1 194 ? 27.325 -12.113 51.647 1.00 23.49 194 GLN A O 1
ATOM 1478 N N . PHE A 1 195 ? 25.953 -12.125 49.864 1.00 19.90 195 PHE A N 1
ATOM 1479 C CA . PHE A 1 195 ? 26.810 -11.331 49.023 1.00 18.85 195 PHE A CA 1
ATOM 1480 C C . PHE A 1 195 ? 26.586 -9.858 49.328 1.00 19.26 195 PHE A C 1
ATOM 1481 O O . PHE A 1 195 ? 25.426 -9.387 49.362 1.00 19.28 195 PHE A O 1
ATOM 1489 N N . VAL A 1 196 ? 27.675 -9.127 49.571 1.00 16.77 196 VAL A N 1
ATOM 1490 C CA . VAL A 1 196 ? 27.585 -7.700 49.794 1.00 16.14 196 VAL A CA 1
ATOM 1491 C C . VAL A 1 196 ? 28.518 -6.980 48.819 1.00 16.43 196 VAL A C 1
ATOM 1492 O O . VAL A 1 196 ? 29.703 -7.301 48.727 1.00 17.10 196 VAL A O 1
ATOM 1496 N N . TYR A 1 197 ? 27.969 -6.014 48.088 1.00 15.84 197 TYR A N 1
ATOM 1497 C CA . TYR A 1 197 ? 28.743 -5.163 47.206 1.00 15.85 197 TYR A CA 1
ATOM 1498 C C . TYR A 1 197 ? 28.479 -3.722 47.580 1.00 16.49 197 TYR A C 1
ATOM 1499 O O . TYR A 1 197 ? 27.307 -3.305 47.774 1.00 17.75 197 TYR A O 1
ATOM 1508 N N . ILE A 1 198 ? 29.558 -2.963 47.691 1.00 16.42 198 ILE A N 1
ATOM 1509 C CA . ILE A 1 198 ? 29.498 -1.573 48.139 1.00 17.60 198 ILE A CA 1
ATOM 1510 C C . ILE A 1 198 ? 29.745 -0.662 46.940 1.00 18.01 198 ILE A C 1
ATOM 1511 O O . ILE A 1 198 ? 30.772 -0.785 46.259 1.00 17.73 198 ILE A O 1
ATOM 1516 N N . GLY A 1 199 ? 28.797 0.228 46.663 1.00 18.08 199 GLY A N 1
ATOM 1517 C CA . GLY A 1 199 ? 28.911 1.102 45.491 1.00 18.51 199 GLY A CA 1
ATOM 1518 C C . GLY A 1 199 ? 29.500 2.448 45.845 1.00 18.57 199 GLY A C 1
ATOM 1519 O O . GLY A 1 199 ? 29.777 2.731 47.016 1.00 17.29 199 GLY A O 1
ATOM 1520 N N . GLU A 1 200 ? 29.675 3.288 44.836 1.00 20.21 200 GLU A N 1
ATOM 1521 C CA . GLU A 1 200 ? 30.292 4.608 45.019 1.00 22.63 200 GLU A CA 1
ATOM 1522 C C . GLU A 1 200 ? 29.620 5.454 46.090 1.00 23.35 200 GLU A C 1
ATOM 1523 O O . GLU A 1 200 ? 30.276 6.218 46.784 1.00 21.38 200 GLU A O 1
ATOM 1529 N N . ARG A 1 201 ? 28.307 5.298 46.229 1.00 26.95 201 ARG A N 1
ATOM 1530 C CA . ARG A 1 201 ? 27.568 5.989 47.272 1.00 30.66 201 ARG A CA 1
ATOM 1531 C C . ARG A 1 201 ? 27.959 5.551 48.691 1.00 28.22 201 ARG A C 1
ATOM 1532 O O . ARG A 1 201 ? 27.802 6.326 49.637 1.00 28.24 201 ARG A O 1
ATOM 1540 N N . GLY A 1 202 ? 28.502 4.342 48.837 1.00 24.91 202 GLY A N 1
ATOM 1541 C CA . GLY A 1 202 ? 28.827 3.806 50.159 1.00 23.03 202 GLY A CA 1
ATOM 1542 C C . GLY A 1 202 ? 27.693 2.975 50.721 1.00 21.24 202 GLY A C 1
ATOM 1543 O O . GLY A 1 202 ? 27.752 2.499 51.858 1.00 20.50 202 GLY A O 1
ATOM 1544 N N . ILE A 1 203 ? 26.660 2.771 49.915 1.00 20.47 203 ILE A N 1
ATOM 1545 C CA . ILE A 1 203 ? 25.576 1.931 50.328 1.00 20.73 203 ILE A CA 1
ATOM 1546 C C . ILE A 1 203 ? 25.982 0.498 50.082 1.00 19.08 203 ILE A C 1
ATOM 1547 O O . ILE A 1 203 ? 26.309 0.146 48.963 1.00 18.52 203 ILE A O 1
ATOM 1552 N N . PRO A 1 204 ? 25.948 -0.341 51.118 1.00 17.88 204 PRO A N 1
ATOM 1553 C CA . PRO A 1 204 ? 26.218 -1.746 50.834 1.00 17.72 204 PRO A CA 1
ATOM 1554 C C . PRO A 1 204 ? 24.930 -2.421 50.413 1.00 17.47 204 PRO A C 1
ATOM 1555 O O . PRO A 1 204 ? 23.901 -2.265 51.087 1.00 19.01 204 PRO A O 1
ATOM 1559 N N . TYR A 1 205 ? 24.984 -3.162 49.311 1.00 16.76 205 TYR A N 1
ATOM 1560 C CA . TYR A 1 205 ? 23.838 -3.891 48.786 1.00 17.10 205 TYR A CA 1
ATOM 1561 C C . TYR A 1 205 ? 23.933 -5.383 49.095 1.00 17.98 205 TYR A C 1
ATOM 1562 O O . TYR A 1 205 ? 24.938 -6.014 48.782 1.00 17.76 205 TYR A O 1
ATOM 1571 N N . CYS A 1 206 ? 22.884 -5.958 49.674 1.00 19.63 206 CYS A N 1
ATOM 1572 C CA A CYS A 1 206 ? 22.863 -7.383 50.047 0.50 20.21 206 CYS A CA 1
ATOM 1573 C CA B CYS A 1 206 ? 22.894 -7.371 50.056 0.50 20.03 206 CYS A CA 1
ATOM 1574 C C . CYS A 1 206 ? 22.136 -8.205 49.025 1.00 19.82 206 CYS A C 1
ATOM 1575 O O . CYS A 1 206 ? 21.059 -7.827 48.608 1.00 20.63 206 CYS A O 1
ATOM 1580 N N . PHE A 1 207 ? 22.707 -9.339 48.639 1.00 19.61 207 PHE A N 1
ATOM 1581 C CA . PHE A 1 207 ? 22.024 -10.300 47.757 1.00 20.24 207 PHE A CA 1
ATOM 1582 C C . PHE A 1 207 ? 22.182 -11.690 48.323 1.00 21.00 207 PHE A C 1
ATOM 1583 O O . PHE A 1 207 ? 23.276 -12.057 48.738 1.00 20.00 207 PHE A O 1
ATOM 1591 N N . THR A 1 208 ? 21.093 -12.462 48.327 1.00 22.04 208 THR A N 1
ATOM 1592 C CA . THR A 1 208 ? 21.146 -13.899 48.619 1.00 23.48 208 THR A CA 1
ATOM 1593 C C . THR A 1 208 ? 20.456 -14.688 47.501 1.00 23.26 208 THR A C 1
ATOM 1594 O O . THR A 1 208 ? 19.668 -14.137 46.739 1.00 25.30 208 THR A O 1
ATOM 1598 N N . PHE A 1 209 ? 20.772 -15.975 47.428 1.00 21.95 209 PHE A N 1
ATOM 1599 C CA . PHE A 1 209 ? 20.338 -16.856 46.379 1.00 22.01 209 PHE A CA 1
ATOM 1600 C C . PHE A 1 209 ? 19.628 -18.086 46.979 1.00 22.21 209 PHE A C 1
ATOM 1601 O O . PHE A 1 209 ? 20.103 -18.656 47.943 1.00 20.18 209 PHE A O 1
ATOM 1609 N N . THR A 1 210 ? 18.485 -18.479 46.401 1.00 22.66 210 THR A N 1
ATOM 1610 C CA . THR A 1 210 ? 17.856 -19.776 46.715 1.00 22.73 210 THR A CA 1
ATOM 1611 C C . THR A 1 210 ? 18.396 -20.826 45.741 1.00 22.89 210 THR A C 1
ATOM 1612 O O . THR A 1 210 ? 18.963 -20.475 44.688 1.00 22.89 210 THR A O 1
ATOM 1616 N N . ASN A 1 211 ? 18.230 -22.108 46.068 1.00 23.91 211 ASN A N 1
ATOM 1617 C CA . ASN A 1 211 ? 18.586 -23.183 45.130 1.00 24.28 211 ASN A CA 1
ATOM 1618 C C . ASN A 1 211 ? 17.904 -23.060 43.791 1.00 24.29 211 ASN A C 1
ATOM 1619 O O . ASN A 1 211 ? 18.518 -23.281 42.745 1.00 23.14 211 ASN A O 1
ATOM 1624 N N . GLU A 1 212 ? 16.615 -22.738 43.830 1.00 24.89 212 GLU A N 1
ATOM 1625 C CA . GLU A 1 212 ? 15.846 -22.604 42.612 1.00 26.21 212 GLU A CA 1
ATOM 1626 C C . GLU A 1 212 ? 16.435 -21.481 41.734 1.00 24.17 212 GLU A C 1
ATOM 1627 O O . GLU A 1 212 ? 16.604 -21.668 40.527 1.00 21.82 212 GLU A O 1
ATOM 1633 N N . GLU A 1 213 ? 16.757 -20.333 42.339 1.00 23.51 213 GLU A N 1
ATOM 1634 C CA . GLU A 1 213 ? 17.408 -19.230 41.592 1.00 23.56 213 GLU A CA 1
ATOM 1635 C C . GLU A 1 213 ? 18.684 -19.670 40.900 1.00 21.48 213 GLU A C 1
ATOM 1636 O O . GLU A 1 213 ? 18.898 -19.372 39.721 1.00 20.36 213 GLU A O 1
ATOM 1642 N N . VAL A 1 214 ? 19.535 -20.395 41.619 1.00 21.09 214 VAL A N 1
ATOM 1643 C CA . VAL A 1 214 ? 20.806 -20.817 41.029 1.00 20.00 214 VAL A CA 1
ATOM 1644 C C . VAL A 1 214 ? 20.573 -21.814 39.898 1.00 20.76 214 VAL A C 1
ATOM 1645 O O . VAL A 1 214 ? 21.254 -21.772 38.865 1.00 19.98 214 VAL A O 1
ATOM 1649 N N . MET A 1 215 ? 19.626 -22.725 40.104 1.00 20.62 215 MET A N 1
ATOM 1650 C CA . MET A 1 215 ? 19.258 -23.677 39.063 1.00 21.46 215 MET A CA 1
ATOM 1651 C C . MET A 1 215 ? 18.796 -22.960 37.780 1.00 19.81 215 MET A C 1
ATOM 1652 O O . MET A 1 215 ? 19.209 -23.324 36.681 1.00 18.19 215 MET A O 1
ATOM 1657 N N . ARG A 1 216 ? 17.969 -21.927 37.936 1.00 20.67 216 ARG A N 1
ATOM 1658 C CA . ARG A 1 216 ? 17.451 -21.171 36.801 1.00 21.65 216 ARG A CA 1
ATOM 1659 C C . ARG A 1 216 ? 18.534 -20.387 36.088 1.00 20.90 216 ARG A C 1
ATOM 1660 O O . ARG A 1 216 ? 18.619 -20.419 34.856 1.00 19.25 216 ARG A O 1
ATOM 1668 N N . LEU A 1 217 ? 19.368 -19.692 36.866 1.00 20.40 217 LEU A N 1
ATOM 1669 C CA . LEU A 1 217 ? 20.499 -18.943 36.311 1.00 19.90 217 LEU A CA 1
ATOM 1670 C C . LEU A 1 217 ? 21.439 -19.856 35.565 1.00 19.21 217 LEU A C 1
ATOM 1671 O O . LEU A 1 217 ? 21.900 -19.540 34.466 1.00 19.30 217 LEU A O 1
ATOM 1676 N N . ALA A 1 218 ? 21.682 -21.019 36.141 1.00 19.67 218 ALA A N 1
ATOM 1677 C CA . ALA A 1 218 ? 22.606 -21.994 35.552 1.00 19.77 218 ALA A CA 1
ATOM 1678 C C . ALA A 1 218 ? 22.149 -22.498 34.185 1.00 20.03 218 ALA A C 1
ATOM 1679 O O . ALA A 1 218 ? 22.942 -22.602 33.242 1.00 19.07 218 ALA A O 1
ATOM 1681 N N . LEU A 1 219 ? 20.867 -22.836 34.085 1.00 20.51 219 LEU A N 1
ATOM 1682 C CA . LEU A 1 219 ? 20.311 -23.288 32.814 1.00 20.84 219 LEU A CA 1
ATOM 1683 C C . LEU A 1 219 ? 20.162 -22.146 31.818 1.00 19.88 219 LEU A C 1
ATOM 1684 O O . LEU A 1 219 ? 20.435 -22.323 30.621 1.00 18.28 219 LEU A O 1
ATOM 1689 N N . LYS A 1 220 ? 19.761 -20.981 32.322 1.00 19.49 220 LYS A N 1
ATOM 1690 C CA . LYS A 1 220 ? 19.630 -19.780 31.499 1.00 19.94 220 LYS A CA 1
ATOM 1691 C C . LYS A 1 220 ? 20.927 -19.431 30.765 1.00 20.34 220 LYS A C 1
ATOM 1692 O O . LYS A 1 220 ? 20.924 -19.135 29.562 1.00 19.45 220 LYS A O 1
ATOM 1698 N N . TYR A 1 221 ? 22.040 -19.493 31.478 1.00 19.95 221 TYR A N 1
ATOM 1699 C CA . TYR A 1 221 ? 23.285 -18.990 30.913 1.00 20.81 221 TYR A CA 1
ATOM 1700 C C . TYR A 1 221 ? 24.274 -20.050 30.447 1.00 21.58 221 TYR A C 1
ATOM 1701 O O . TYR A 1 221 ? 25.330 -19.686 29.912 1.00 21.40 221 TYR A O 1
ATOM 1710 N N . ARG A 1 222 ? 23.943 -21.340 30.588 1.00 22.44 222 ARG A N 1
ATOM 1711 C CA . ARG A 1 222 ? 24.903 -22.393 30.212 1.00 23.45 222 ARG A CA 1
ATOM 1712 C C . ARG A 1 222 ? 25.478 -22.311 28.791 1.00 21.51 222 ARG A C 1
ATOM 1713 O O . ARG A 1 222 ? 26.696 -22.446 28.599 1.00 19.62 222 ARG A O 1
ATOM 1721 N N . GLU A 1 223 ? 24.614 -22.154 27.797 1.00 20.34 223 GLU A N 1
ATOM 1722 C CA . GLU A 1 223 ? 25.084 -22.071 26.413 1.00 20.09 223 GLU A CA 1
ATOM 1723 C C . GLU A 1 223 ? 25.883 -20.784 26.139 1.00 18.28 223 GLU A C 1
ATOM 1724 O O . GLU A 1 223 ? 26.901 -20.832 25.442 1.00 15.93 223 GLU A O 1
ATOM 1730 N N . SER A 1 224 ? 25.423 -19.654 26.686 1.00 17.80 224 SER A N 1
ATOM 1731 C CA . SER A 1 224 ? 26.172 -18.370 26.607 1.00 17.54 224 SER A CA 1
ATOM 1732 C C . SER A 1 224 ? 27.593 -18.536 27.164 1.00 18.16 224 SER A C 1
ATOM 1733 O O . SER A 1 224 ? 28.572 -18.242 26.473 1.00 17.65 224 SER A O 1
ATOM 1736 N N . LEU A 1 225 ? 27.694 -19.098 28.374 1.00 18.30 225 LEU A N 1
ATOM 1737 C CA . LEU A 1 225 ? 28.984 -19.376 28.978 1.00 18.78 225 LEU A CA 1
ATOM 1738 C C . LEU A 1 225 ? 29.880 -20.315 28.163 1.00 19.41 225 LEU A C 1
ATOM 1739 O O . LEU A 1 225 ? 31.065 -20.024 27.990 1.00 18.48 225 LEU A O 1
ATOM 1744 N N . LYS A 1 226 ? 29.336 -21.412 27.651 1.00 20.75 226 LYS A N 1
ATOM 1745 C CA . LYS A 1 226 ? 30.143 -22.344 26.856 1.00 22.07 226 LYS A CA 1
ATOM 1746 C C . LYS A 1 226 ? 30.754 -21.678 25.602 1.00 21.07 226 LYS A C 1
ATOM 1747 O O . LYS A 1 226 ? 31.940 -21.857 25.285 1.00 20.34 226 LYS A O 1
ATOM 1753 N N . ALA A 1 227 ? 29.927 -20.925 24.884 1.00 19.67 227 ALA A N 1
ATOM 1754 C CA . ALA A 1 227 ? 30.359 -20.240 23.666 1.00 19.66 227 ALA A CA 1
ATOM 1755 C C . ALA A 1 227 ? 31.390 -19.158 24.010 1.00 19.14 227 ALA A C 1
ATOM 1756 O O . ALA A 1 227 ? 32.383 -18.956 23.303 1.00 19.32 227 ALA A O 1
ATOM 1758 N N . THR A 1 228 ? 31.156 -18.469 25.112 1.00 18.07 228 THR A N 1
ATOM 1759 C CA . THR A 1 228 ? 32.094 -17.465 25.560 1.00 19.17 228 THR A CA 1
ATOM 1760 C C . THR A 1 228 ? 33.448 -18.129 25.830 1.00 19.61 228 THR A C 1
ATOM 1761 O O . THR A 1 228 ? 34.498 -17.642 25.379 1.00 19.86 228 THR A O 1
ATOM 1765 N N . LYS A 1 229 ? 33.416 -19.262 26.520 1.00 20.22 229 LYS A N 1
ATOM 1766 C CA . LYS A 1 229 ? 34.635 -20.045 26.763 1.00 21.44 229 LYS A CA 1
ATOM 1767 C C . LYS A 1 229 ? 35.367 -20.437 25.464 1.00 20.77 229 LYS A C 1
ATOM 1768 O O . LYS A 1 229 ? 36.596 -20.247 25.328 1.00 19.38 229 LYS A O 1
ATOM 1774 N N . THR A 1 230 ? 34.610 -20.993 24.518 1.00 20.41 230 THR A N 1
ATOM 1775 C CA . THR A 1 230 ? 35.151 -21.408 23.223 1.00 20.13 230 THR A CA 1
ATOM 1776 C C . THR A 1 230 ? 35.802 -20.228 22.512 1.00 19.31 230 THR A C 1
ATOM 1777 O O . THR A 1 230 ? 36.936 -20.308 22.046 1.00 19.74 230 THR A O 1
ATOM 1781 N N . ILE A 1 231 ? 35.100 -19.106 22.466 1.00 19.09 231 ILE A N 1
ATOM 1782 C CA . ILE A 1 231 ? 35.644 -17.920 21.831 1.00 18.76 231 ILE A CA 1
ATOM 1783 C C . ILE A 1 231 ? 36.907 -17.450 22.538 1.00 19.51 231 ILE A C 1
ATOM 1784 O O . ILE A 1 231 ? 37.900 -17.117 21.881 1.00 19.31 231 ILE A O 1
ATOM 1789 N N . CYS A 1 232 ? 36.855 -17.392 23.872 1.00 20.12 232 CYS A N 1
ATOM 1790 C CA . CYS A 1 232 ? 37.991 -16.907 24.673 1.00 19.76 232 CYS A CA 1
ATOM 1791 C C . CYS A 1 232 ? 39.195 -17.813 24.552 1.00 19.98 232 CYS A C 1
ATOM 1792 O O . CYS A 1 232 ? 40.322 -17.334 24.457 1.00 19.76 232 CYS A O 1
ATOM 1795 N N . ASP A 1 233 ? 38.966 -19.123 24.554 1.00 20.50 233 ASP A N 1
ATOM 1796 C CA . ASP A 1 233 ? 40.055 -20.068 24.315 1.00 19.95 233 ASP A CA 1
ATOM 1797 C C . ASP A 1 233 ? 40.718 -19.849 22.950 1.00 19.89 233 ASP A C 1
ATOM 1798 O O . ASP A 1 233 ? 41.937 -19.898 22.841 1.00 20.01 233 ASP A O 1
ATOM 1803 N N . TYR A 1 234 ? 39.934 -19.614 21.910 1.00 19.34 234 TYR A N 1
ATOM 1804 C CA . TYR A 1 234 ? 40.513 -19.399 20.584 1.00 19.53 234 TYR A CA 1
ATOM 1805 C C . TYR A 1 234 ? 41.351 -18.105 20.558 1.00 19.65 234 TYR A C 1
ATOM 1806 O O . TYR A 1 234 ? 42.487 -18.094 20.041 1.00 17.97 234 TYR A O 1
ATOM 1815 N N . ILE A 1 235 ? 40.801 -17.013 21.113 1.00 19.28 235 ILE A N 1
ATOM 1816 C CA . ILE A 1 235 ? 41.568 -15.756 21.222 1.00 19.31 235 ILE A CA 1
ATOM 1817 C C . ILE A 1 235 ? 42.890 -16.001 21.966 1.00 20.38 235 ILE A C 1
ATOM 1818 O O . ILE A 1 235 ? 43.944 -15.513 21.548 1.00 20.07 235 ILE A O 1
ATOM 1823 N N . LYS A 1 236 ? 42.828 -16.735 23.074 1.00 21.90 236 LYS A N 1
ATOM 1824 C CA . LYS A 1 236 ? 44.036 -17.081 23.828 1.00 25.45 236 LYS A CA 1
ATOM 1825 C C . LYS A 1 236 ? 45.062 -17.878 22.998 1.00 25.63 236 LYS A C 1
ATOM 1826 O O . LYS A 1 236 ? 46.263 -17.640 23.101 1.00 26.36 236 LYS A O 1
ATOM 1832 N N . SER A 1 237 ? 44.582 -18.801 22.174 1.00 25.36 237 SER A N 1
ATOM 1833 C CA . SER A 1 237 ? 45.462 -19.597 21.335 1.00 26.53 237 SER A CA 1
ATOM 1834 C C . SER A 1 237 ? 46.157 -18.740 20.307 1.00 28.22 237 SER A C 1
ATOM 1835 O O . SER A 1 237 ? 47.206 -19.128 19.844 1.00 32.76 237 SER A O 1
ATOM 1838 N N . LYS A 1 238 ? 45.611 -17.566 19.966 1.00 28.53 238 LYS A N 1
ATOM 1839 C CA . LYS A 1 238 ? 46.155 -16.766 18.863 1.00 27.79 238 LYS A CA 1
ATOM 1840 C C . LYS A 1 238 ? 46.952 -15.533 19.248 1.00 27.43 238 LYS A C 1
ATOM 1841 O O . LYS A 1 238 ? 47.676 -15.006 18.406 1.00 27.79 238 LYS A O 1
ATOM 1847 N N . MET A 1 239 ? 46.810 -15.056 20.482 1.00 25.53 239 MET A N 1
ATOM 1848 C CA . MET A 1 239 ? 47.390 -13.775 20.892 1.00 25.00 239 MET A CA 1
ATOM 1849 C C . MET A 1 239 ? 48.758 -13.901 21.555 1.00 25.00 239 MET A C 1
ATOM 1850 O O . MET A 1 239 ? 48.900 -14.569 22.578 1.00 25.51 239 MET A O 1
ATOM 1855 N N . SER A 1 240 ? 49.760 -13.232 20.998 1.00 26.47 240 SER A N 1
ATOM 1856 C CA . SER A 1 240 ? 51.107 -13.227 21.599 1.00 27.89 240 SER A CA 1
ATOM 1857 C C . SER A 1 240 ? 51.384 -11.972 22.436 1.00 27.62 240 SER A C 1
ATOM 1858 O O . SER A 1 240 ? 52.420 -11.885 23.086 1.00 28.67 240 SER A O 1
ATOM 1861 N N . LYS A 1 241 ? 50.456 -11.021 22.426 1.00 27.13 241 LYS A N 1
ATOM 1862 C CA . LYS A 1 241 ? 50.478 -9.868 23.322 1.00 27.41 241 LYS A CA 1
ATOM 1863 C C . LYS A 1 241 ? 49.284 -9.861 24.301 1.00 27.10 241 LYS A C 1
ATOM 1864 O O . LYS A 1 241 ? 48.272 -10.531 24.075 1.00 25.76 241 LYS A O 1
ATOM 1870 N N . PRO A 1 242 ? 49.393 -9.097 25.396 1.00 27.43 242 PRO A N 1
ATOM 1871 C CA . PRO A 1 242 ? 48.260 -9.044 26.327 1.00 26.13 242 PRO A CA 1
ATOM 1872 C C . PRO A 1 242 ? 47.013 -8.369 25.751 1.00 23.16 242 PRO A C 1
ATOM 1873 O O . PRO A 1 242 ? 47.101 -7.564 24.823 1.00 24.20 242 PRO A O 1
ATOM 1877 N N . TYR A 1 243 ? 45.859 -8.751 26.284 1.00 20.22 243 TYR A N 1
ATOM 1878 C CA . TYR A 1 243 ? 44.564 -8.250 25.831 1.00 18.69 243 TYR A CA 1
ATOM 1879 C C . TYR A 1 243 ? 43.542 -8.435 26.944 1.00 17.63 243 TYR A C 1
ATOM 1880 O O . TYR A 1 243 ? 43.763 -9.182 27.910 1.00 17.11 243 TYR A O 1
ATOM 1889 N N . GLY A 1 244 ? 42.427 -7.743 26.796 1.00 16.48 244 GLY A N 1
ATOM 1890 C CA . GLY A 1 244 ? 41.330 -7.870 27.724 1.00 16.67 244 GLY A CA 1
ATOM 1891 C C . GLY A 1 244 ? 40.055 -8.262 27.002 1.00 16.36 244 GLY A C 1
ATOM 1892 O O . GLY A 1 244 ? 39.975 -8.183 25.762 1.00 15.66 244 GLY A O 1
ATOM 1893 N N . ILE A 1 245 ? 39.062 -8.643 27.808 1.00 15.53 245 ILE A N 1
ATOM 1894 C CA . ILE A 1 245 ? 37.768 -9.109 27.339 1.00 15.00 245 ILE A CA 1
ATOM 1895 C C . ILE A 1 245 ? 36.681 -8.235 27.933 1.00 14.36 245 ILE A C 1
ATOM 1896 O O . ILE A 1 245 ? 36.730 -7.911 29.099 1.00 14.32 245 ILE A O 1
ATOM 1901 N N . GLU A 1 246 ? 35.691 -7.868 27.123 1.00 14.45 246 GLU A N 1
ATOM 1902 C CA . GLU A 1 246 ? 34.445 -7.281 27.629 1.00 14.12 246 GLU A CA 1
ATOM 1903 C C . GLU A 1 246 ? 33.294 -8.223 27.342 1.00 13.94 246 GLU A C 1
ATOM 1904 O O . GLU A 1 246 ? 33.252 -8.837 26.287 1.00 13.40 246 GLU A O 1
ATOM 1910 N N . ILE A 1 247 ? 32.389 -8.353 28.312 1.00 14.29 247 ILE A N 1
ATOM 1911 C CA . ILE A 1 247 ? 31.155 -9.109 28.160 1.00 14.64 247 ILE A CA 1
ATOM 1912 C C . ILE A 1 247 ? 30.022 -8.170 27.759 1.00 15.18 247 ILE A C 1
ATOM 1913 O O . ILE A 1 247 ? 29.614 -7.284 28.541 1.00 14.85 247 ILE A O 1
ATOM 1918 N N . ALA A 1 248 ? 29.513 -8.369 26.545 1.00 15.41 248 ALA A N 1
ATOM 1919 C CA . ALA A 1 248 ? 28.331 -7.649 26.074 1.00 17.66 248 ALA A CA 1
ATOM 1920 C C . ALA A 1 248 ? 27.065 -8.331 26.626 1.00 18.53 248 ALA A C 1
ATOM 1921 O O . ALA A 1 248 ? 26.764 -9.467 26.286 1.00 19.07 248 ALA A O 1
ATOM 1923 N N . PHE A 1 249 ? 26.353 -7.649 27.496 1.00 20.39 249 PHE A N 1
ATOM 1924 C CA . PHE A 1 249 ? 25.187 -8.221 28.199 1.00 23.64 249 PHE A CA 1
ATOM 1925 C C . PHE A 1 249 ? 23.984 -7.284 27.952 1.00 25.34 249 PHE A C 1
ATOM 1926 O O . PHE A 1 249 ? 23.029 -7.273 28.735 1.00 28.56 249 PHE A O 1
ATOM 1934 N N . ASP A 1 250 ? 24.066 -6.458 26.901 1.00 26.46 250 ASP A N 1
ATOM 1935 C CA . ASP A 1 250 ? 23.216 -5.268 26.779 1.00 26.50 250 ASP A CA 1
ATOM 1936 C C . ASP A 1 250 ? 22.119 -5.381 25.722 1.00 29.30 250 ASP A C 1
ATOM 1937 O O . ASP A 1 250 ? 21.143 -4.606 25.731 1.00 30.73 250 ASP A O 1
ATOM 1942 N N . GLU A 1 251 ? 22.267 -6.324 24.802 1.00 29.43 251 GLU A N 1
ATOM 1943 C CA . GLU A 1 251 ? 21.286 -6.479 23.738 1.00 30.84 251 GLU A CA 1
ATOM 1944 C C . GLU A 1 251 ? 20.346 -7.610 24.143 1.00 31.05 251 GLU A C 1
ATOM 1945 O O . GLU A 1 251 ? 20.304 -8.657 23.530 1.00 34.37 251 GLU A O 1
ATOM 1951 N N . THR A 1 252 ? 19.625 -7.367 25.228 1.00 30.84 252 THR A N 1
ATOM 1952 C CA . THR A 1 252 ? 18.679 -8.299 25.799 1.00 31.32 252 THR A CA 1
ATOM 1953 C C . THR A 1 252 ? 17.314 -7.594 25.884 1.00 31.32 252 THR A C 1
ATOM 1954 O O . THR A 1 252 ? 17.240 -6.379 25.788 1.00 28.52 252 THR A O 1
ATOM 1958 N N . PRO A 1 253 ? 16.229 -8.359 26.049 1.00 32.12 253 PRO A N 1
ATOM 1959 C CA . PRO A 1 253 ? 14.906 -7.715 26.033 1.00 32.54 253 PRO A CA 1
ATOM 1960 C C . PRO A 1 253 ? 14.509 -7.007 27.339 1.00 32.49 253 PRO A C 1
ATOM 1961 O O . PRO A 1 253 ? 13.535 -6.270 27.356 1.00 32.06 253 PRO A O 1
ATOM 1965 N N . SER A 1 254 ? 15.238 -7.222 28.431 1.00 32.24 254 SER A N 1
ATOM 1966 C CA . SER A 1 254 ? 14.922 -6.509 29.674 1.00 30.61 254 SER A CA 1
ATOM 1967 C C . SER A 1 254 ? 16.180 -6.051 30.412 1.00 28.08 254 SER A C 1
ATOM 1968 O O . SER A 1 254 ? 17.303 -6.443 30.070 1.00 28.23 254 SER A O 1
ATOM 1971 N N . LEU A 1 255 ? 15.979 -5.201 31.411 1.00 25.42 255 LEU A N 1
ATOM 1972 C CA . LEU A 1 255 ? 17.079 -4.637 32.177 1.00 23.64 255 LEU A CA 1
ATOM 1973 C C . LEU A 1 255 ? 17.903 -5.762 32.790 1.00 22.26 255 LEU A C 1
ATOM 1974 O O . LEU A 1 255 ? 17.368 -6.800 33.154 1.00 21.34 255 LEU A O 1
ATOM 1979 N N . THR A 1 256 ? 19.211 -5.567 32.895 1.00 20.75 256 THR A N 1
ATOM 1980 C CA . THR A 1 256 ? 20.048 -6.559 33.548 1.00 20.62 256 THR A CA 1
ATOM 1981 C C . THR A 1 256 ? 19.755 -6.587 35.043 1.00 20.00 256 THR A C 1
ATOM 1982 O O . THR A 1 256 ? 19.731 -5.563 35.679 1.00 19.74 256 THR A O 1
ATOM 1986 N N . LYS A 1 257 ? 19.537 -7.769 35.591 1.00 21.62 257 LYS A N 1
ATOM 1987 C CA . LYS A 1 257 ? 19.280 -7.942 37.031 1.00 22.88 257 LYS A CA 1
ATOM 1988 C C . LYS A 1 257 ? 20.573 -8.181 37.790 1.00 22.18 257 LYS A C 1
ATOM 1989 O O . LYS A 1 257 ? 21.461 -8.892 37.299 1.00 21.30 257 LYS A O 1
ATOM 1995 N N . CYS A 1 258 ? 20.684 -7.604 38.987 1.00 21.98 258 CYS A N 1
ATOM 1996 C CA . CYS A 1 258 ? 21.916 -7.724 39.782 1.00 21.46 258 CYS A CA 1
ATOM 1997 C C . CYS A 1 258 ? 22.368 -9.188 39.955 1.00 20.44 258 CYS A C 1
ATOM 1998 O O . CYS A 1 258 ? 23.521 -9.526 39.681 1.00 18.60 258 CYS A O 1
ATOM 2001 N N . LYS A 1 259 ? 21.453 -10.056 40.381 1.00 19.46 259 LYS A N 1
ATOM 2002 C CA . LYS A 1 259 ? 21.799 -11.468 40.576 1.00 18.98 259 LYS A CA 1
ATOM 2003 C C . LYS A 1 259 ? 22.275 -12.177 39.322 1.00 17.98 259 LYS A C 1
ATOM 2004 O O . LYS A 1 259 ? 23.152 -13.042 39.391 1.00 17.44 259 LYS A O 1
ATOM 2010 N N . ASP A 1 260 ? 21.688 -11.846 38.181 1.00 17.79 260 ASP A N 1
ATOM 2011 C CA . ASP A 1 260 ? 22.176 -12.395 36.912 1.00 17.58 260 ASP A CA 1
ATOM 2012 C C . ASP A 1 260 ? 23.661 -12.060 36.660 1.00 17.45 260 ASP A C 1
ATOM 2013 O O . ASP A 1 260 ? 24.422 -12.910 36.222 1.00 16.58 260 ASP A O 1
ATOM 2018 N N . MET A 1 261 ? 24.042 -10.815 36.931 1.00 17.24 261 MET A N 1
ATOM 2019 C CA . MET A 1 261 ? 25.394 -10.360 36.678 1.00 17.54 261 MET A CA 1
ATOM 2020 C C . MET A 1 261 ? 26.410 -10.926 37.673 1.00 16.90 261 MET A C 1
ATOM 2021 O O . MET A 1 261 ? 27.498 -11.337 37.268 1.00 17.97 261 MET A O 1
ATOM 2026 N N . ILE A 1 262 ? 26.046 -10.959 38.955 1.00 16.28 262 ILE A N 1
ATOM 2027 C CA . ILE A 1 262 ? 26.843 -11.638 39.984 1.00 15.73 262 ILE A CA 1
ATOM 2028 C C . ILE A 1 262 ? 27.114 -13.069 39.536 1.00 15.09 262 ILE A C 1
ATOM 2029 O O . ILE A 1 262 ? 28.254 -13.528 39.568 1.00 14.87 262 ILE A O 1
ATOM 2034 N N . PHE A 1 263 ? 26.068 -13.769 39.135 1.00 14.76 263 PHE A N 1
ATOM 2035 C CA . PHE A 1 263 ? 26.198 -15.172 38.717 1.00 15.51 263 PHE A CA 1
ATOM 2036 C C . PHE A 1 263 ? 27.034 -15.284 37.459 1.00 15.07 263 PHE A C 1
ATOM 2037 O O . PHE A 1 263 ? 27.943 -16.125 37.383 1.00 14.16 263 PHE A O 1
ATOM 2045 N N . TYR A 1 264 ? 26.759 -14.432 36.470 1.00 14.82 264 TYR A N 1
ATOM 2046 C CA . TYR A 1 264 ? 27.503 -14.558 35.201 1.00 14.48 264 TYR A CA 1
ATOM 2047 C C . TYR A 1 264 ? 29.001 -14.331 35.433 1.00 14.51 264 TYR A C 1
ATOM 2048 O O . TYR A 1 264 ? 29.827 -15.092 34.942 1.00 15.36 264 TYR A O 1
ATOM 2057 N N . LEU A 1 265 ? 29.347 -13.273 36.166 1.00 14.99 265 LEU A N 1
ATOM 2058 C CA . LEU A 1 265 ? 30.763 -12.908 36.383 1.00 15.05 265 LEU A CA 1
ATOM 2059 C C . LEU A 1 265 ? 31.470 -13.976 37.194 1.00 14.61 265 LEU A C 1
ATOM 2060 O O . LEU A 1 265 ? 32.625 -14.328 36.920 1.00 15.91 265 LEU A O 1
ATOM 2065 N N . ARG A 1 266 ? 30.789 -14.496 38.194 1.00 14.23 266 ARG A N 1
ATOM 2066 C CA . ARG A 1 266 ? 31.393 -15.512 39.037 1.00 14.47 266 ARG A CA 1
ATOM 2067 C C . ARG A 1 266 ? 31.625 -16.832 38.263 1.00 14.43 266 ARG A C 1
ATOM 2068 O O . ARG A 1 266 ? 32.695 -17.433 38.382 1.00 14.59 266 ARG A O 1
ATOM 2076 N N . GLU A 1 267 ? 30.659 -17.262 37.450 1.00 14.32 267 GLU A N 1
ATOM 2077 C CA . GLU A 1 267 ? 30.835 -18.479 36.669 1.00 14.57 267 GLU A CA 1
ATOM 2078 C C . GLU A 1 267 ? 31.940 -18.314 35.635 1.00 14.32 267 GLU A C 1
ATOM 2079 O O . GLU A 1 267 ? 32.665 -19.243 35.371 1.00 13.49 267 GLU A O 1
ATOM 2085 N N . LEU A 1 268 ? 32.077 -17.121 35.059 1.00 14.80 268 LEU A N 1
ATOM 2086 C CA . LEU A 1 268 ? 33.200 -16.850 34.162 1.00 15.12 268 LEU A CA 1
ATOM 2087 C C . LEU A 1 268 ? 34.524 -16.999 34.910 1.00 15.44 268 LEU A C 1
ATOM 2088 O O . LEU A 1 268 ? 35.453 -17.648 34.434 1.00 14.69 268 LEU A O 1
ATOM 2093 N N . TRP A 1 269 ? 34.589 -16.411 36.094 1.00 15.78 269 TRP A N 1
ATOM 2094 C CA . TRP A 1 269 ? 35.768 -16.497 36.905 1.00 15.80 269 TRP A CA 1
ATOM 2095 C C . TRP A 1 269 ? 36.131 -17.957 37.191 1.00 17.20 269 TRP A C 1
ATOM 2096 O O . TRP A 1 269 ? 37.312 -18.312 37.107 1.00 15.86 269 TRP A O 1
ATOM 2107 N N . GLU A 1 270 ? 35.135 -18.795 37.532 1.00 18.09 270 GLU A N 1
ATOM 2108 C CA . GLU A 1 270 ? 35.412 -20.201 37.827 1.00 18.93 270 GLU A CA 1
ATOM 2109 C C . GLU A 1 270 ? 36.112 -20.886 36.665 1.00 20.20 270 GLU A C 1
ATOM 2110 O O . GLU A 1 270 ? 37.028 -21.664 36.893 1.00 21.71 270 GLU A O 1
ATOM 2116 N N . ILE A 1 271 ? 35.704 -20.592 35.430 1.00 20.99 271 ILE A N 1
ATOM 2117 C CA . ILE A 1 271 ? 36.356 -21.219 34.282 1.00 21.94 271 ILE A CA 1
ATOM 2118 C C . ILE A 1 271 ? 37.568 -20.431 33.774 1.00 21.67 271 ILE A C 1
ATOM 2119 O O . ILE A 1 271 ? 38.067 -20.701 32.690 1.00 23.85 271 ILE A O 1
ATOM 2124 N N . GLY A 1 272 ? 38.046 -19.459 34.547 1.00 20.32 272 GLY A N 1
ATOM 2125 C CA . GLY A 1 272 ? 39.306 -18.794 34.236 1.00 19.15 272 GLY A CA 1
ATOM 2126 C C . GLY A 1 272 ? 39.182 -17.543 33.390 1.00 18.83 272 GLY A C 1
ATOM 2127 O O . GLY A 1 272 ? 40.152 -17.136 32.771 1.00 18.12 272 GLY A O 1
ATOM 2128 N N . ILE A 1 273 ? 37.994 -16.926 33.361 1.00 18.01 273 ILE A N 1
ATOM 2129 C CA . ILE A 1 273 ? 37.785 -15.727 32.554 1.00 17.58 273 ILE A CA 1
ATOM 2130 C C . ILE A 1 273 ? 37.432 -14.560 33.456 1.00 16.23 273 ILE A C 1
ATOM 2131 O O . ILE A 1 273 ? 36.444 -14.611 34.207 1.00 16.47 273 ILE A O 1
ATOM 2136 N N . LYS A 1 274 ? 38.239 -13.509 33.381 1.00 15.39 274 LYS A N 1
ATOM 2137 C CA . LYS A 1 274 ? 37.998 -12.300 34.150 1.00 15.66 274 LYS A CA 1
ATOM 2138 C C . LYS A 1 274 ? 37.874 -11.157 33.188 1.00 15.82 274 LYS A C 1
ATOM 2139 O O . LYS A 1 274 ? 38.886 -10.620 32.725 1.00 16.56 274 LYS A O 1
ATOM 2145 N N . PRO A 1 275 ? 36.637 -10.761 32.884 1.00 14.85 275 PRO A N 1
ATOM 2146 C CA . PRO A 1 275 ? 36.487 -9.606 32.011 1.00 15.07 275 PRO A CA 1
ATOM 2147 C C . PRO A 1 275 ? 36.932 -8.322 32.694 1.00 14.51 275 PRO A C 1
ATOM 2148 O O . PRO A 1 275 ? 36.800 -8.184 33.922 1.00 14.18 275 PRO A O 1
ATOM 2152 N N . ASP A 1 276 ? 37.468 -7.403 31.895 1.00 14.06 276 ASP A N 1
ATOM 2153 C CA . ASP A 1 276 ? 37.763 -6.048 32.341 1.00 13.65 276 ASP A CA 1
ATOM 2154 C C . ASP A 1 276 ? 36.535 -5.189 32.387 1.00 13.20 276 ASP A C 1
ATOM 2155 O O . ASP A 1 276 ? 36.459 -4.233 33.170 1.00 13.76 276 ASP A O 1
ATOM 2160 N N . PHE A 1 277 ? 35.596 -5.478 31.498 1.00 12.65 277 PHE A N 1
ATOM 2161 C CA . PHE A 1 277 ? 34.363 -4.729 31.409 1.00 12.31 277 PHE A CA 1
ATOM 2162 C C . PHE A 1 277 ? 33.153 -5.638 31.235 1.00 11.99 277 PHE A C 1
ATOM 2163 O O . PHE A 1 277 ? 33.239 -6.725 30.644 1.00 11.09 277 PHE A O 1
ATOM 2171 N N . ILE A 1 278 ? 32.022 -5.182 31.765 1.00 12.22 278 ILE A N 1
ATOM 2172 C CA . ILE A 1 278 ? 30.725 -5.794 31.451 1.00 12.28 278 ILE A CA 1
ATOM 2173 C C . ILE A 1 278 ? 29.711 -4.695 31.103 1.00 12.10 278 ILE A C 1
ATOM 2174 O O . ILE A 1 278 ? 29.712 -3.639 31.694 1.00 11.50 278 ILE A O 1
ATOM 2179 N N . ALA A 1 279 ? 28.880 -4.974 30.104 1.00 12.63 279 ALA A N 1
ATOM 2180 C CA . ALA A 1 279 ? 27.972 -4.021 29.509 1.00 13.35 279 ALA A CA 1
ATOM 2181 C C . ALA A 1 279 ? 26.537 -4.468 29.769 1.00 14.56 279 ALA A C 1
ATOM 2182 O O . ALA A 1 279 ? 25.952 -5.231 28.956 1.00 13.56 279 ALA A O 1
ATOM 2184 N N . PRO A 1 280 ? 25.970 -4.000 30.893 1.00 15.37 280 PRO A N 1
ATOM 2185 C CA . PRO A 1 280 ? 24.596 -4.327 31.223 1.00 15.77 280 PRO A CA 1
ATOM 2186 C C . PRO A 1 280 ? 23.574 -3.550 30.375 1.00 16.38 280 PRO A C 1
ATOM 2187 O O . PRO A 1 280 ? 23.885 -2.517 29.762 1.00 15.24 280 PRO A O 1
ATOM 2191 N N . ASN A 1 281 ? 22.360 -4.090 30.324 1.00 17.83 281 ASN A N 1
ATOM 2192 C CA . ASN A 1 281 ? 21.213 -3.356 29.821 1.00 18.72 281 ASN A CA 1
ATOM 2193 C C . ASN A 1 281 ? 20.690 -2.516 30.993 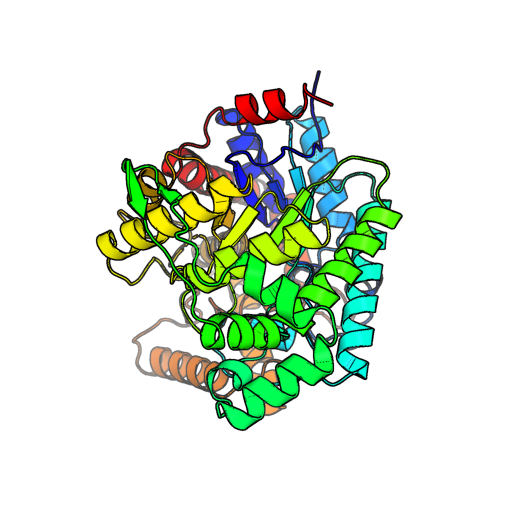1.00 19.38 281 ASN A C 1
ATOM 2194 O O . ASN A 1 281 ? 20.173 -3.061 31.980 1.00 19.28 281 ASN A O 1
ATOM 2199 N N . ILE A 1 282 ? 20.850 -1.197 30.878 1.00 19.95 282 ILE A N 1
ATOM 2200 C CA . ILE A 1 282 ? 20.371 -0.237 31.885 1.00 20.47 282 ILE A CA 1
ATOM 2201 C C . ILE A 1 282 ? 19.248 0.660 31.346 1.00 20.36 282 ILE A C 1
ATOM 2202 O O . ILE A 1 282 ? 18.921 1.685 31.938 1.00 19.25 282 ILE A O 1
ATOM 2207 N N . GLY A 1 283 ? 18.678 0.275 30.211 1.00 21.93 283 GLY A N 1
ATOM 2208 C CA . GLY A 1 283 ? 17.570 1.016 29.616 1.00 22.93 283 GLY A CA 1
ATOM 2209 C C . GLY A 1 283 ? 17.987 2.073 28.615 1.00 22.79 283 GLY A C 1
ATOM 2210 O O . GLY A 1 283 ? 17.197 2.950 28.288 1.00 23.40 283 GLY A O 1
ATOM 2211 N N . PHE A 1 284 ? 19.219 1.998 28.121 1.00 22.30 284 PHE A N 1
ATOM 2212 C CA . PHE A 1 284 ? 19.650 2.876 27.040 1.00 21.79 284 PHE A CA 1
ATOM 2213 C C . PHE A 1 284 ? 19.189 2.275 25.714 1.00 22.41 284 PHE A C 1
ATOM 2214 O O . PHE A 1 284 ? 19.344 1.062 25.478 1.00 21.59 284 PHE A O 1
ATOM 2222 N N . GLU A 1 285 ? 18.646 3.128 24.848 1.00 22.49 285 GLU A N 1
ATOM 2223 C CA . GLU A 1 285 ? 18.219 2.707 23.513 1.00 24.69 285 GLU A CA 1
ATOM 2224 C C . GLU A 1 285 ? 18.961 3.450 22.439 1.00 23.49 285 GLU A C 1
ATOM 2225 O O . GLU A 1 285 ? 19.260 4.645 22.582 1.00 22.90 285 GLU A O 1
ATOM 2231 N N . LYS A 1 286 ? 19.229 2.741 21.347 1.00 24.69 286 LYS A N 1
ATOM 2232 C CA . LYS A 1 286 ? 19.922 3.313 20.185 1.00 26.08 286 LYS A CA 1
ATOM 2233 C C . LYS A 1 286 ? 19.150 4.516 19.637 1.00 25.91 286 LYS A C 1
ATOM 2234 O O . LYS A 1 286 ? 17.923 4.528 19.666 1.00 26.03 286 LYS A O 1
ATOM 2240 N N . ARG A 1 287 ? 19.888 5.510 19.156 1.00 25.19 287 ARG A N 1
ATOM 2241 C CA . ARG A 1 287 ? 19.328 6.686 18.481 1.00 26.33 287 ARG A CA 1
ATOM 2242 C C . ARG A 1 287 ? 18.352 7.510 19.342 1.00 26.14 287 ARG A C 1
ATOM 2243 O O . ARG A 1 287 ? 17.563 8.274 18.792 1.00 26.49 287 ARG A O 1
ATOM 2251 N N . LYS A 1 288 ? 18.406 7.357 20.667 1.00 26.57 288 LYS A N 1
ATOM 2252 C CA . LYS A 1 288 ? 17.532 8.107 21.598 1.00 26.71 288 LYS A CA 1
ATOM 2253 C C . LYS A 1 288 ? 18.272 8.564 22.856 1.00 24.38 288 LYS A C 1
ATOM 2254 O O . LYS A 1 288 ? 19.043 7.788 23.438 1.00 22.70 288 LYS A O 1
ATOM 2260 N N . ASP A 1 289 ? 17.996 9.798 23.297 1.00 23.06 289 ASP A N 1
ATOM 2261 C CA . ASP A 1 289 ? 18.363 10.246 24.639 1.00 22.75 289 ASP A CA 1
ATOM 2262 C C . ASP A 1 289 ? 17.714 9.288 25.652 1.00 23.09 289 ASP A C 1
ATOM 2263 O O . ASP A 1 289 ? 16.801 8.555 25.310 1.00 21.77 289 ASP A O 1
ATOM 2268 N N . TYR A 1 290 ? 18.204 9.280 26.889 1.00 24.41 290 TYR A N 1
ATOM 2269 C CA . TYR A 1 290 ? 17.685 8.352 27.880 1.00 26.52 290 TYR A CA 1
ATOM 2270 C C . TYR A 1 290 ? 16.255 8.724 28.275 1.00 29.10 290 TYR A C 1
ATOM 2271 O O . TYR A 1 290 ? 16.013 9.841 28.654 1.00 28.70 290 TYR A O 1
ATOM 2280 N N . MET A 1 291 ? 15.328 7.767 28.189 1.00 36.99 291 MET A N 1
ATOM 2281 C CA . MET A 1 291 ? 13.873 8.031 28.315 1.00 40.60 291 MET A CA 1
ATOM 2282 C C . MET A 1 291 ? 13.255 7.600 29.666 1.00 41.71 291 MET A C 1
ATOM 2283 O O . MET A 1 291 ? 12.031 7.447 29.774 1.00 42.82 291 MET A O 1
ATOM 2288 N N . GLY A 1 292 ? 14.090 7.430 30.691 1.00 39.52 292 GLY A N 1
ATOM 2289 C CA . GLY A 1 292 ? 13.628 6.994 32.009 1.00 36.45 292 GLY A CA 1
ATOM 2290 C C . GLY A 1 292 ? 13.888 7.964 33.151 1.00 34.05 292 GLY A C 1
ATOM 2291 O O . GLY A 1 292 ? 14.237 9.123 32.948 1.00 29.71 292 GLY A O 1
ATOM 2292 N N . ASP A 1 293 ? 13.690 7.468 34.368 1.00 33.84 293 ASP A N 1
ATOM 2293 C CA . ASP A 1 293 ? 13.945 8.232 35.598 1.00 32.34 293 ASP A CA 1
ATOM 2294 C C . ASP A 1 293 ? 15.446 8.234 35.883 1.00 29.78 293 ASP A C 1
ATOM 2295 O O . ASP A 1 293 ? 16.050 7.170 35.973 1.00 29.90 293 ASP A O 1
ATOM 2300 N N . LEU A 1 294 ? 16.031 9.422 36.012 1.00 28.10 294 LEU A N 1
ATOM 2301 C CA . LEU A 1 294 ? 17.469 9.595 36.253 1.00 27.93 294 LEU A CA 1
ATOM 2302 C C . LEU A 1 294 ? 17.931 9.106 37.629 1.00 29.09 294 LEU A C 1
ATOM 2303 O O . LEU A 1 294 ? 19.072 8.700 37.797 1.00 28.56 294 LEU A O 1
ATOM 2308 N N . LYS A 1 295 ? 17.037 9.194 38.609 1.00 31.36 295 LYS A N 1
ATOM 2309 C CA . LYS A 1 295 ? 17.291 8.742 39.972 1.00 31.93 295 LYS A CA 1
ATOM 2310 C C . LYS A 1 295 ? 17.342 7.208 40.005 1.00 31.07 295 LYS A C 1
ATOM 2311 O O . LYS A 1 295 ? 18.232 6.637 40.644 1.00 31.15 295 LYS A O 1
ATOM 2317 N N . VAL A 1 296 ? 16.385 6.558 39.326 1.00 29.64 296 VAL A N 1
ATOM 2318 C CA . VAL A 1 296 ? 16.366 5.091 39.192 1.00 28.18 296 VAL A CA 1
ATOM 2319 C C . VAL A 1 296 ? 17.568 4.595 38.362 1.00 27.30 296 VAL A C 1
ATOM 2320 O O . VAL A 1 296 ? 18.138 3.542 38.639 1.00 24.75 296 VAL A O 1
ATOM 2324 N N . LEU A 1 297 ? 17.960 5.371 37.359 1.00 25.68 297 LEU A N 1
ATOM 2325 C CA . LEU A 1 297 ? 19.128 5.046 36.553 1.00 24.09 297 LEU A CA 1
ATOM 2326 C C . LEU A 1 297 ? 20.363 5.029 37.439 1.00 23.75 297 LEU A C 1
ATOM 2327 O O . LEU A 1 297 ? 21.112 4.058 37.463 1.00 23.39 297 LEU A O 1
ATOM 2332 N N . GLU A 1 298 ? 20.580 6.120 38.152 1.00 25.11 298 GLU A N 1
ATOM 2333 C CA . GLU A 1 298 ? 21.706 6.206 39.071 1.00 25.92 298 GLU A CA 1
ATOM 2334 C C . GLU A 1 298 ? 21.737 5.057 40.092 1.00 24.66 298 GLU A C 1
ATOM 2335 O O . GLU A 1 298 ? 22.801 4.512 40.360 1.00 23.59 298 GLU A O 1
ATOM 2341 N N . GLU A 1 299 ? 20.586 4.704 40.658 1.00 24.55 299 GLU A N 1
ATOM 2342 C CA . GLU A 1 299 ? 20.501 3.625 41.670 1.00 25.04 299 GLU A CA 1
ATOM 2343 C C . GLU A 1 299 ? 20.934 2.292 41.084 1.00 24.53 299 GLU A C 1
ATOM 2344 O O . GLU A 1 299 ? 21.753 1.555 41.657 1.00 22.45 299 GLU A O 1
ATOM 2350 N N . ARG A 1 300 ? 20.400 2.003 39.914 1.00 23.31 300 ARG A N 1
ATOM 2351 C CA . ARG A 1 300 ? 20.670 0.763 39.241 1.00 24.73 300 ARG A CA 1
ATOM 2352 C C . ARG A 1 300 ? 22.142 0.625 38.773 1.00 22.13 300 ARG A C 1
ATOM 2353 O O . ARG A 1 300 ? 22.710 -0.473 38.833 1.00 19.24 300 ARG A O 1
ATOM 2361 N N . VAL A 1 301 ? 22.728 1.722 38.279 1.00 19.66 301 VAL A N 1
ATOM 2362 C CA . VAL A 1 301 ? 24.119 1.711 37.797 1.00 18.91 301 VAL A CA 1
ATOM 2363 C C . VAL A 1 301 ? 25.064 1.643 39.005 1.00 18.71 301 VAL A C 1
ATOM 2364 O O . VAL A 1 301 ? 26.130 0.990 38.938 1.00 18.62 301 VAL A O 1
ATOM 2368 N N . ASP A 1 302 ? 24.667 2.292 40.105 1.00 18.11 302 ASP A N 1
ATOM 2369 C CA . ASP A 1 302 ? 25.467 2.273 41.340 1.00 18.60 302 ASP A CA 1
ATOM 2370 C C . ASP A 1 302 ? 25.608 0.833 41.822 1.00 17.38 302 ASP A C 1
ATOM 2371 O O . ASP A 1 302 ? 26.719 0.392 42.178 1.00 16.91 302 ASP A O 1
ATOM 2376 N N . LYS A 1 303 ? 24.501 0.099 41.800 1.00 16.01 303 LYS A N 1
ATOM 2377 C CA . LYS A 1 303 ? 24.512 -1.328 42.152 1.00 16.62 303 LYS A CA 1
ATOM 2378 C C . LYS A 1 303 ? 25.333 -2.170 41.183 1.00 16.21 303 LYS A C 1
ATOM 2379 O O . LYS A 1 303 ? 26.174 -2.968 41.601 1.00 16.83 303 LYS A O 1
ATOM 2385 N N . LEU A 1 304 ? 25.074 -2.012 39.894 1.00 15.65 304 LEU A N 1
ATOM 2386 C CA . LEU A 1 304 ? 25.719 -2.861 38.908 1.00 16.84 304 LEU A CA 1
ATOM 2387 C C . LEU A 1 304 ? 27.248 -2.593 38.845 1.00 16.33 304 LEU A C 1
ATOM 2388 O O . LEU A 1 304 ? 28.034 -3.522 38.693 1.00 15.59 304 LEU A O 1
ATOM 2393 N N . ALA A 1 305 ? 27.646 -1.329 38.984 1.00 15.37 305 ALA A N 1
ATOM 2394 C CA . ALA A 1 305 ? 29.057 -0.975 39.043 1.00 15.05 305 ALA A CA 1
ATOM 2395 C C . ALA A 1 305 ? 29.770 -1.572 40.274 1.00 14.98 305 ALA A C 1
ATOM 2396 O O . ALA A 1 305 ? 30.935 -2.003 40.180 1.00 14.06 305 ALA A O 1
ATOM 2398 N N . ALA A 1 306 ? 29.062 -1.625 41.403 1.00 14.69 306 ALA A N 1
ATOM 2399 C CA . ALA A 1 306 ? 29.600 -2.189 42.648 1.00 14.71 306 ALA A CA 1
ATOM 2400 C C . ALA A 1 306 ? 29.917 -3.651 42.427 1.00 14.83 306 ALA A C 1
ATOM 2401 O O . ALA A 1 306 ? 30.947 -4.154 42.851 1.00 14.38 306 ALA A O 1
ATOM 2403 N N . ILE A 1 307 ? 28.989 -4.337 41.767 1.00 14.63 307 ILE A N 1
ATOM 2404 C CA . ILE A 1 307 ? 29.158 -5.742 41.482 1.00 14.28 307 ILE A CA 1
ATOM 2405 C C . ILE A 1 307 ? 30.315 -6.001 40.528 1.00 13.85 307 ILE A C 1
ATOM 2406 O O . ILE A 1 307 ? 31.133 -6.865 40.782 1.00 13.58 307 ILE A O 1
ATOM 2411 N N . ALA A 1 308 ? 30.350 -5.287 39.412 1.00 14.43 308 ALA A N 1
ATOM 2412 C CA . ALA A 1 308 ? 31.460 -5.417 38.460 1.00 14.77 308 ALA A CA 1
ATOM 2413 C C . ALA A 1 308 ? 32.816 -5.140 39.148 1.00 15.34 308 ALA A C 1
ATOM 2414 O O . ALA A 1 308 ? 33.803 -5.844 38.899 1.00 15.20 308 ALA A O 1
ATOM 2416 N N . ARG A 1 309 ? 32.853 -4.120 40.000 1.00 16.38 309 ARG A N 1
ATOM 2417 C CA . ARG A 1 309 ? 34.069 -3.738 40.726 1.00 18.69 309 ARG A CA 1
ATOM 2418 C C . ARG A 1 309 ? 34.693 -4.925 41.484 1.00 17.43 309 ARG A C 1
ATOM 2419 O O . ARG A 1 309 ? 35.883 -5.140 41.395 1.00 15.41 309 ARG A O 1
ATOM 2427 N N . ALA A 1 310 ? 33.873 -5.727 42.154 1.00 16.52 310 ALA A N 1
ATOM 2428 C CA . ALA A 1 310 ? 34.356 -6.862 42.944 1.00 16.21 310 ALA A CA 1
ATOM 2429 C C . ALA A 1 310 ? 34.949 -7.992 42.104 1.00 16.00 310 ALA A C 1
ATOM 2430 O O . ALA A 1 310 ? 35.604 -8.893 42.639 1.00 16.37 310 ALA A O 1
ATOM 2432 N N . PHE A 1 311 ? 34.730 -7.940 40.789 1.00 15.54 311 PHE A N 1
ATOM 2433 C CA . PHE A 1 311 ? 35.366 -8.863 39.854 1.00 15.46 311 PHE A CA 1
ATOM 2434 C C . PHE A 1 311 ? 36.444 -8.177 39.054 1.00 15.60 311 PHE A C 1
ATOM 2435 O O . PHE A 1 311 ? 36.863 -8.686 38.026 1.00 17.43 311 PHE A O 1
ATOM 2443 N N . GLY A 1 312 ? 36.922 -7.031 39.529 1.00 14.83 312 GLY A N 1
ATOM 2444 C CA . GLY A 1 312 ? 37.974 -6.306 38.832 1.00 14.37 312 GLY A CA 1
ATOM 2445 C C . GLY A 1 312 ? 37.562 -5.798 37.469 1.00 14.25 312 GLY A C 1
ATOM 2446 O O . GLY A 1 312 ? 38.369 -5.774 36.527 1.00 13.48 312 GLY A O 1
ATOM 2447 N N . ALA A 1 313 ? 36.306 -5.359 37.373 1.00 13.95 313 ALA A N 1
ATOM 2448 C CA . ALA A 1 313 ? 35.761 -4.871 36.118 1.00 13.46 313 ALA A CA 1
ATOM 2449 C C . ALA A 1 313 ? 35.045 -3.535 36.278 1.00 12.75 313 ALA A C 1
ATOM 2450 O O . ALA A 1 313 ? 34.584 -3.181 37.371 1.00 12.53 313 ALA A O 1
ATOM 2452 N N . LEU A 1 314 ? 34.991 -2.791 35.179 1.00 12.21 314 LEU A N 1
ATOM 2453 C CA . LEU A 1 314 ? 34.188 -1.602 35.082 1.00 12.54 314 LEU A CA 1
ATOM 2454 C C . LEU A 1 314 ? 32.963 -1.849 34.190 1.00 13.02 314 LEU A C 1
ATOM 2455 O O . LEU A 1 314 ? 32.957 -2.763 33.367 1.00 12.61 314 LEU A O 1
ATOM 2460 N N . LEU A 1 315 ? 31.911 -1.047 34.373 1.00 13.99 315 LEU A N 1
ATOM 2461 C CA . LEU A 1 315 ? 30.778 -1.070 33.447 1.00 13.56 315 LEU A CA 1
ATOM 2462 C C . LEU A 1 315 ? 31.210 -0.488 32.116 1.00 14.07 315 LEU A C 1
ATOM 2463 O O . LEU A 1 315 ? 31.963 0.476 32.076 1.00 14.70 315 LEU A O 1
ATOM 2468 N N . SER A 1 316 ? 30.720 -1.062 31.024 1.00 14.26 316 SER A N 1
ATOM 2469 C CA . SER A 1 316 ? 30.891 -0.474 29.707 1.00 14.55 316 SER A CA 1
ATOM 2470 C C . SER A 1 316 ? 29.507 -0.121 29.199 1.00 14.90 316 SER A C 1
ATOM 2471 O O . SER A 1 316 ? 28.600 -0.963 29.178 1.00 14.46 316 SER A O 1
ATOM 2474 N N . ILE A 1 317 ? 29.327 1.135 28.827 1.00 15.40 317 ILE A N 1
ATOM 2475 C CA . ILE A 1 317 ? 27.999 1.651 28.490 1.00 15.72 317 ILE A CA 1
ATOM 2476 C C . ILE A 1 317 ? 27.851 1.726 26.975 1.00 16.26 317 ILE A C 1
ATOM 2477 O O . ILE A 1 317 ? 28.469 2.560 26.318 1.00 15.47 317 ILE A O 1
ATOM 2482 N N . HIS A 1 318 ? 27.028 0.826 26.439 1.00 17.34 318 HIS A N 1
ATOM 2483 C CA . HIS A 1 318 ? 26.672 0.808 25.024 1.00 18.70 318 HIS A CA 1
ATOM 2484 C C . HIS A 1 318 ? 25.417 1.651 24.744 1.00 18.18 318 HIS A C 1
ATOM 2485 O O . HIS A 1 318 ? 24.749 2.140 25.677 1.00 16.85 318 HIS A O 1
ATOM 2492 N N . SER A 1 319 ? 25.110 1.795 23.451 1.00 18.11 319 SER A N 1
ATOM 2493 C CA . SER A 1 319 ? 24.074 2.718 22.963 1.00 17.93 319 SER A CA 1
ATOM 2494 C C . SER A 1 319 ? 24.266 4.113 23.573 1.00 18.15 319 SER A C 1
ATOM 2495 O O . SER A 1 319 ? 23.317 4.761 24.054 1.00 17.47 319 SER A O 1
ATOM 2498 N N . GLY A 1 320 ? 25.519 4.562 23.559 1.00 18.25 320 GLY A N 1
ATOM 2499 C CA . GLY A 1 320 ? 25.894 5.813 24.214 1.00 19.50 320 GLY A CA 1
ATOM 2500 C C . GLY A 1 320 ? 25.412 7.111 23.585 1.00 19.55 320 GLY A C 1
ATOM 2501 O O . GLY A 1 320 ? 25.301 8.131 24.258 1.00 18.58 320 GLY A O 1
ATOM 2512 N N . GLY A 1 322 ? 22.737 9.639 21.589 1.00 23.58 322 GLY A N 1
ATOM 2513 C CA . GLY A 1 322 ? 21.342 9.931 21.867 1.00 23.79 322 GLY A CA 1
ATOM 2514 C C . GLY A 1 322 ? 20.501 10.246 20.651 1.00 24.75 322 GLY A C 1
ATOM 2515 O O . GLY A 1 322 ? 20.741 9.737 19.554 1.00 24.02 322 GLY A O 1
ATOM 2516 N N . SER A 1 323 ? 19.496 11.089 20.880 1.00 24.41 323 SER A N 1
ATOM 2517 C CA . SER A 1 323 ? 18.529 11.474 19.871 1.00 24.64 323 SER A CA 1
ATOM 2518 C C . SER A 1 323 ? 19.176 12.204 18.702 1.00 26.15 323 SER A C 1
ATOM 2519 O O . SER A 1 323 ? 18.723 12.048 17.573 1.00 27.74 323 SER A O 1
ATOM 2522 N N . SER A 1 324 ? 20.215 13.003 18.961 1.00 25.81 324 SER A N 1
ATOM 2523 C CA . SER A 1 324 ? 20.911 13.688 17.880 1.00 25.96 324 SER A CA 1
ATOM 2524 C C . SER A 1 324 ? 22.415 13.741 18.086 1.00 25.28 324 SER A C 1
ATOM 2525 O O . SER A 1 324 ? 22.911 13.519 19.177 1.00 27.44 324 SER A O 1
ATOM 2528 N N . PRO A 1 325 ? 23.148 14.082 17.025 1.00 23.31 325 PRO A N 1
ATOM 2529 C CA . PRO A 1 325 ? 24.571 14.317 17.190 1.00 22.84 325 PRO A CA 1
ATOM 2530 C C . PRO A 1 325 ? 24.940 15.353 18.259 1.00 22.60 325 PRO A C 1
ATOM 2531 O O . PRO A 1 325 ? 26.052 15.316 18.770 1.00 21.13 325 PRO A O 1
ATOM 2535 N N . TYR A 1 326 ? 24.036 16.273 18.575 1.00 24.15 326 TYR A N 1
ATOM 2536 C CA . TYR A 1 326 ? 24.334 17.353 19.517 1.00 25.29 326 TYR A CA 1
ATOM 2537 C C . TYR A 1 326 ? 23.739 17.142 20.918 1.00 25.38 326 TYR A C 1
ATOM 2538 O O . TYR A 1 326 ? 24.035 17.910 21.816 1.00 25.97 326 TYR A O 1
ATOM 2547 N N . SER A 1 327 ? 22.932 16.092 21.112 1.00 24.12 327 SER A N 1
ATOM 2548 C CA . SER A 1 327 ? 22.171 15.908 22.358 1.00 22.84 327 SER A CA 1
ATOM 2549 C C . SER A 1 327 ? 22.903 15.096 23.459 1.00 22.39 327 SER A C 1
ATOM 2550 O O . SER A 1 327 ? 22.412 14.977 24.569 1.00 22.28 327 SER A O 1
ATOM 2553 N N . GLY A 1 328 ? 24.084 14.567 23.165 1.00 23.54 328 GLY A N 1
ATOM 2554 C CA . GLY A 1 328 ? 24.735 13.628 24.080 1.00 23.20 328 GLY A CA 1
ATOM 2555 C C . GLY A 1 328 ? 23.774 12.481 24.344 1.00 22.50 328 GLY A C 1
ATOM 2556 O O . GLY A 1 328 ? 23.253 11.892 23.402 1.00 21.14 328 GLY A O 1
ATOM 2557 N N . LYS A 1 329 ? 23.511 12.181 25.618 1.00 20.80 329 LYS A N 1
ATOM 2558 C CA . LYS A 1 329 ? 22.503 11.173 25.957 1.00 20.24 329 LYS A CA 1
ATOM 2559 C C . LYS A 1 329 ? 21.369 11.750 26.814 1.00 19.81 329 LYS A C 1
ATOM 2560 O O . LYS A 1 329 ? 20.674 11.013 27.537 1.00 18.65 329 LYS A O 1
ATOM 2566 N N . GLY A 1 330 ? 21.140 13.062 26.695 1.00 20.59 330 GLY A N 1
ATOM 2567 C CA . GLY A 1 330 ? 20.095 13.722 27.481 1.00 21.34 330 GLY A CA 1
ATOM 2568 C C . GLY A 1 330 ? 20.693 14.534 28.611 1.00 23.28 330 GLY A C 1
ATOM 2569 O O . GLY A 1 330 ? 21.779 14.226 29.102 1.00 23.11 330 GLY A O 1
ATOM 2570 N N . ILE A 1 331 ? 19.989 15.595 29.005 1.00 25.34 331 ILE A N 1
ATOM 2571 C CA . ILE A 1 331 ? 20.415 16.445 30.108 1.00 26.24 331 ILE A CA 1
ATOM 2572 C C . ILE A 1 331 ? 20.373 15.627 31.384 1.00 25.22 331 ILE A C 1
ATOM 2573 O O . ILE A 1 331 ? 19.376 14.970 31.676 1.00 25.60 331 ILE A O 1
ATOM 2578 N N . GLY A 1 332 ? 21.453 15.668 32.154 1.00 24.28 332 GLY A N 1
ATOM 2579 C CA . GLY A 1 332 ? 21.461 14.975 33.436 1.00 23.48 332 GLY A CA 1
ATOM 2580 C C . GLY A 1 332 ? 21.927 13.527 33.376 1.00 22.76 332 GLY A C 1
ATOM 2581 O O . GLY A 1 332 ? 22.250 12.948 34.422 1.00 21.65 332 GLY A O 1
ATOM 2582 N N . THR A 1 333 ? 21.997 12.943 32.176 1.00 22.81 333 THR A N 1
ATOM 2583 C CA . THR A 1 333 ? 22.315 11.514 32.040 1.00 22.45 333 THR A CA 1
ATOM 2584 C C . THR A 1 333 ? 23.781 11.217 32.396 1.00 21.43 333 THR A C 1
ATOM 2585 O O . THR A 1 333 ? 24.058 10.329 33.181 1.00 21.44 333 THR A O 1
ATOM 2589 N N . TYR A 1 334 ? 24.716 11.974 31.849 1.00 20.90 334 TYR A N 1
ATOM 2590 C CA . TYR A 1 334 ? 26.105 11.760 32.167 1.00 20.78 334 TYR A CA 1
ATOM 2591 C C . TYR A 1 334 ? 26.390 11.943 33.657 1.00 21.76 334 TYR A C 1
ATOM 2592 O O . TYR A 1 334 ? 27.228 11.222 34.231 1.00 20.51 334 TYR A O 1
ATOM 2601 N N . GLU A 1 335 ? 25.714 12.902 34.284 1.00 20.97 335 GLU A N 1
ATOM 2602 C CA . GLU A 1 335 ? 25.977 13.202 35.684 1.00 21.48 335 GLU A CA 1
ATOM 2603 C C . GLU A 1 335 ? 25.597 12.045 36.585 1.00 20.33 335 GLU A C 1
ATOM 2604 O O . GLU A 1 335 ? 26.338 11.706 37.523 1.00 18.77 335 GLU A O 1
ATOM 2610 N N . ALA A 1 336 ? 24.446 11.442 36.290 1.00 19.19 336 ALA A N 1
ATOM 2611 C CA . ALA A 1 336 ? 23.983 10.285 37.017 1.00 19.71 336 ALA A CA 1
ATOM 2612 C C . ALA A 1 336 ? 24.940 9.100 36.856 1.00 19.31 336 ALA A C 1
ATOM 2613 O O . ALA A 1 336 ? 25.204 8.384 37.820 1.00 18.92 336 ALA A O 1
ATOM 2615 N N . LEU A 1 337 ? 25.439 8.883 35.643 1.00 18.75 337 LEU A N 1
ATOM 2616 C CA . LEU A 1 337 ? 26.412 7.810 35.417 1.00 18.23 337 LEU A CA 1
ATOM 2617 C C . LEU A 1 337 ? 27.691 8.042 36.223 1.00 18.39 337 LEU A C 1
ATOM 2618 O O . LEU A 1 337 ? 28.243 7.096 36.811 1.00 17.59 337 LEU A O 1
ATOM 2623 N N . LEU A 1 338 ? 28.154 9.301 36.239 1.00 19.07 338 LEU A N 1
ATOM 2624 C CA . LEU A 1 338 ? 29.396 9.674 36.903 1.00 19.63 338 LEU A CA 1
ATOM 2625 C C . LEU A 1 338 ? 29.295 9.489 38.401 1.00 20.53 338 LEU A C 1
ATOM 2626 O O . LEU A 1 338 ? 30.229 8.984 39.020 1.00 21.79 338 LEU A O 1
ATOM 2631 N N . ARG A 1 339 ? 28.168 9.894 38.984 1.00 20.71 339 ARG A N 1
ATOM 2632 C CA . ARG A 1 339 ? 27.944 9.712 40.420 1.00 21.18 339 ARG A CA 1
ATOM 2633 C C . ARG A 1 339 ? 27.928 8.228 40.750 1.00 21.04 339 ARG A C 1
ATOM 2634 O O . ARG A 1 339 ? 28.612 7.799 41.654 1.00 22.46 339 ARG A O 1
ATOM 2642 N N . ALA A 1 340 ? 27.169 7.445 39.985 1.00 20.16 340 ALA A N 1
ATOM 2643 C CA . ALA A 1 340 ? 27.103 5.996 40.175 1.00 19.50 340 ALA A CA 1
ATOM 2644 C C . ALA A 1 340 ? 28.442 5.234 40.001 1.00 18.85 340 ALA A C 1
ATOM 2645 O O . ALA A 1 340 ? 28.606 4.141 40.548 1.00 18.45 340 ALA A O 1
ATOM 2647 N N . THR A 1 341 ? 29.373 5.763 39.215 1.00 17.73 341 THR A N 1
ATOM 2648 C CA . THR A 1 341 ? 30.622 5.036 38.929 1.00 17.12 341 THR A CA 1
ATOM 2649 C C . THR A 1 341 ? 31.893 5.745 39.420 1.00 17.74 341 THR A C 1
ATOM 2650 O O . THR A 1 341 ? 33.023 5.247 39.211 1.00 17.96 341 THR A O 1
ATOM 2654 N N . GLY A 1 342 ? 31.714 6.916 40.024 1.00 18.12 342 GLY A N 1
ATOM 2655 C CA . GLY A 1 342 ? 32.804 7.806 40.325 1.00 18.27 342 GLY A CA 1
ATOM 2656 C C . GLY A 1 342 ? 33.678 8.114 39.117 1.00 19.31 342 GLY A C 1
ATOM 2657 O O . GLY A 1 342 ? 34.851 8.359 39.285 1.00 19.70 342 GLY A O 1
ATOM 2658 N N . GLY A 1 343 ? 33.122 8.085 37.902 1.00 19.89 343 GLY A N 1
ATOM 2659 C CA . GLY A 1 343 ? 33.914 8.321 36.693 1.00 19.85 343 GLY A CA 1
ATOM 2660 C C . GLY A 1 343 ? 34.596 7.103 36.099 1.00 19.76 343 GLY A C 1
ATOM 2661 O O . GLY A 1 343 ? 35.115 7.164 34.968 1.00 20.55 343 GLY A O 1
ATOM 2662 N N . LYS A 1 344 ? 34.573 5.994 36.834 1.00 19.32 344 LYS A N 1
ATOM 2663 C CA . LYS A 1 344 ? 35.195 4.732 36.418 1.00 18.77 344 LYS A CA 1
ATOM 2664 C C . LYS A 1 344 ? 34.263 3.946 35.521 1.00 18.07 344 LYS A C 1
ATOM 2665 O O . LYS A 1 344 ? 33.442 3.109 35.967 1.00 17.13 344 LYS A O 1
ATOM 2671 N N . ILE A 1 345 ? 34.402 4.211 34.233 1.00 17.56 345 ILE A N 1
ATOM 2672 C CA . ILE A 1 345 ? 33.376 3.852 33.290 1.00 17.08 345 ILE A CA 1
ATOM 2673 C C . ILE A 1 345 ? 33.972 3.829 31.909 1.00 16.13 345 ILE A C 1
ATOM 2674 O O . ILE A 1 345 ? 34.848 4.662 31.565 1.00 15.61 345 ILE A O 1
ATOM 2679 N N . LYS A 1 346 ? 33.521 2.851 31.131 1.00 15.25 346 LYS A N 1
ATOM 2680 C CA . LYS A 1 346 ? 33.784 2.814 29.688 1.00 14.34 346 LYS A CA 1
ATOM 2681 C C . LYS A 1 346 ? 32.520 3.246 28.963 1.00 14.66 346 LYS A C 1
ATOM 2682 O O . LYS A 1 346 ? 31.401 2.859 29.351 1.00 14.88 346 LYS A O 1
ATOM 2688 N N . TYR A 1 347 ? 32.687 4.033 27.907 1.00 14.50 347 TYR A N 1
ATOM 2689 C CA . TYR A 1 347 ? 31.539 4.548 27.190 1.00 15.08 347 TYR A CA 1
ATOM 2690 C C . TYR A 1 347 ? 31.736 4.450 25.695 1.00 14.41 347 TYR A C 1
ATOM 2691 O O . TYR A 1 347 ? 32.762 4.895 25.175 1.00 13.41 347 TYR A O 1
ATOM 2700 N N . LYS A 1 348 ? 30.713 3.914 25.022 1.00 14.21 348 LYS A N 1
ATOM 2701 C CA . LYS A 1 348 ? 30.762 3.577 23.615 1.00 14.57 348 LYS A CA 1
ATOM 2702 C C . LYS A 1 348 ? 29.789 4.360 22.748 1.00 14.26 348 LYS A C 1
ATOM 2703 O O . LYS A 1 348 ? 28.575 4.392 23.016 1.00 13.66 348 LYS A O 1
ATOM 2709 N N . ILE A 1 349 ? 30.318 4.963 21.682 1.00 14.64 349 ILE A N 1
ATOM 2710 C CA . ILE A 1 349 ? 29.484 5.566 20.622 1.00 15.03 349 ILE A CA 1
ATOM 2711 C C . ILE A 1 349 ? 30.080 5.174 19.272 1.00 14.75 349 ILE A C 1
ATOM 2712 O O . ILE A 1 349 ? 31.258 4.844 19.221 1.00 15.38 349 ILE A O 1
ATOM 2717 N N . SER A 1 350 ? 29.293 5.228 18.193 1.00 14.71 350 SER A N 1
ATOM 2718 C CA . SER A 1 350 ? 29.784 4.856 16.861 1.00 15.55 350 SER A CA 1
ATOM 2719 C C . SER A 1 350 ? 28.925 5.401 15.725 1.00 16.59 350 SER A C 1
ATOM 2720 O O . SER A 1 350 ? 29.394 6.215 14.898 1.00 18.19 350 SER A O 1
ATOM 2723 N N . GLY A 1 351 ? 27.681 4.943 15.650 1.00 16.50 351 GLY A N 1
ATOM 2724 C CA . GLY A 1 351 ? 26.811 5.325 14.542 1.00 17.10 351 GLY A CA 1
ATOM 2725 C C . GLY A 1 351 ? 26.524 6.824 14.473 1.00 17.76 351 GLY A C 1
ATOM 2726 O O . GLY A 1 351 ? 26.243 7.353 13.407 1.00 18.59 351 GLY A O 1
ATOM 2727 N N . VAL A 1 352 ? 26.616 7.507 15.606 1.00 17.70 352 VAL A N 1
ATOM 2728 C CA . VAL A 1 352 ? 26.325 8.941 15.697 1.00 17.77 352 VAL A CA 1
ATOM 2729 C C . VAL A 1 352 ? 27.189 9.801 14.760 1.00 17.67 352 VAL A C 1
ATOM 2730 O O . VAL A 1 352 ? 26.762 10.874 14.345 1.00 16.83 352 VAL A O 1
ATOM 2734 N N . TYR A 1 353 ? 28.404 9.344 14.446 1.00 17.06 353 TYR A N 1
ATOM 2735 C CA . TYR A 1 353 ? 29.283 10.081 13.520 1.00 17.43 353 TYR A CA 1
ATOM 2736 C C . TYR A 1 353 ? 28.794 10.113 12.058 1.00 17.61 353 TYR A C 1
ATOM 2737 O O . TYR A 1 353 ? 29.069 11.080 11.323 1.00 18.07 353 TYR A O 1
ATOM 2746 N N . ILE A 1 354 ? 28.110 9.054 11.633 1.00 17.76 354 ILE A N 1
ATOM 2747 C CA . ILE A 1 354 ? 27.524 8.990 10.293 1.00 18.10 354 ILE A CA 1
ATOM 2748 C C . ILE A 1 354 ? 26.204 9.745 10.252 1.00 18.04 354 ILE A C 1
ATOM 2749 O O . ILE A 1 354 ? 25.877 10.388 9.239 1.00 16.55 354 ILE A O 1
ATOM 2754 N N . GLU A 1 355 ? 25.440 9.668 11.341 1.00 18.72 355 GLU A N 1
ATOM 2755 C CA . GLU A 1 355 ? 24.234 10.491 11.445 1.00 20.11 355 GLU A CA 1
ATOM 2756 C C . GLU A 1 355 ? 24.654 11.974 11.350 1.00 19.99 355 GLU A C 1
ATOM 2757 O O . GLU A 1 355 ? 23.968 12.786 10.721 1.00 19.28 355 GLU A O 1
ATOM 2763 N N . LEU A 1 356 ? 25.781 12.305 11.971 1.00 19.65 356 LEU A N 1
ATOM 2764 C CA . LEU A 1 356 ? 26.333 13.662 11.923 1.00 20.96 356 LEU A CA 1
ATOM 2765 C C . LEU A 1 356 ? 26.688 14.055 10.479 1.00 20.77 356 LEU A C 1
ATOM 2766 O O . LEU A 1 356 ? 26.375 15.159 10.025 1.00 18.08 356 LEU A O 1
ATOM 2771 N N . LEU A 1 357 ? 27.353 13.132 9.789 1.00 20.49 357 LEU A N 1
ATOM 2772 C CA . LEU A 1 357 ? 27.727 13.310 8.410 1.00 21.05 357 LEU A CA 1
ATOM 2773 C C . LEU A 1 357 ? 26.494 13.606 7.557 1.00 21.66 357 LEU A C 1
ATOM 2774 O O . LEU A 1 357 ? 26.444 14.602 6.847 1.00 21.84 357 LEU A O 1
ATOM 2779 N N . PHE A 1 358 ? 25.495 12.740 7.642 1.00 21.48 358 PHE A N 1
ATOM 2780 C CA . PHE A 1 358 ? 24.334 12.858 6.776 1.00 22.54 358 PHE A CA 1
ATOM 2781 C C . PHE A 1 358 ? 23.518 14.134 7.027 1.00 24.00 358 PHE A C 1
ATOM 2782 O O . PHE A 1 358 ? 23.031 14.749 6.080 1.00 22.89 358 PHE A O 1
ATOM 2790 N N . GLU A 1 359 ? 23.393 14.528 8.295 1.00 24.47 359 GLU A N 1
ATOM 2791 C CA . GLU A 1 359 ? 22.680 15.735 8.654 1.00 24.97 359 GLU A CA 1
ATOM 2792 C C . GLU A 1 359 ? 23.463 16.967 8.229 1.00 24.40 359 GLU A C 1
ATOM 2793 O O . GLU A 1 359 ? 22.876 17.968 7.871 1.00 26.49 359 GLU A O 1
ATOM 2799 N N . LEU A 1 360 ? 24.785 16.882 8.247 1.00 24.12 360 LEU A N 1
ATOM 2800 C CA . LEU A 1 360 ? 25.618 17.980 7.785 1.00 23.76 360 LEU A CA 1
ATOM 2801 C C . LEU A 1 360 ? 25.394 18.185 6.286 1.00 24.89 360 LEU A C 1
ATOM 2802 O O . LEU A 1 360 ? 25.117 19.303 5.853 1.00 26.42 360 LEU A O 1
ATOM 2807 N N . LEU A 1 361 ? 25.483 17.102 5.521 1.00 25.13 361 LEU A N 1
ATOM 2808 C CA . LEU A 1 361 ? 25.203 17.124 4.075 1.00 24.76 361 LEU A CA 1
ATOM 2809 C C . LEU A 1 361 ? 23.819 17.661 3.786 1.00 24.20 361 LEU A C 1
ATOM 2810 O O . LEU A 1 361 ? 23.640 18.478 2.860 1.00 24.69 361 LEU A O 1
ATOM 2815 N N . ALA A 1 362 ? 22.850 17.211 4.572 1.00 22.32 362 ALA A N 1
ATOM 2816 C CA . ALA A 1 362 ? 21.457 17.616 4.395 1.00 22.63 362 ALA A CA 1
ATOM 2817 C C . ALA A 1 362 ? 21.214 19.118 4.611 1.00 23.94 362 ALA A C 1
ATOM 2818 O O . ALA A 1 362 ? 20.283 19.686 4.004 1.00 23.86 362 ALA A O 1
ATOM 2820 N N . SER A 1 363 ? 22.009 19.724 5.496 1.00 23.49 363 SER A N 1
ATOM 2821 C CA . SER A 1 363 ? 21.912 21.154 5.821 1.00 24.06 363 SER A CA 1
ATOM 2822 C C . SER A 1 363 ? 22.454 22.074 4.699 1.00 26.22 363 SER A C 1
ATOM 2823 O O . SER A 1 363 ? 22.247 23.277 4.744 1.00 27.58 363 SER A O 1
ATOM 2826 N N . TYR A 1 364 ? 23.155 21.529 3.709 1.00 27.07 364 TYR A N 1
ATOM 2827 C CA . TYR A 1 364 ? 23.528 22.337 2.557 1.00 26.56 364 TYR A CA 1
ATOM 2828 C C . TYR A 1 364 ? 22.304 22.679 1.722 1.00 26.00 364 TYR A C 1
ATOM 2829 O O . TYR A 1 364 ? 21.280 22.005 1.813 1.00 26.59 364 TYR A O 1
ATOM 2838 N N . PRO A 1 365 ? 22.396 23.757 0.931 1.00 25.13 365 PRO A N 1
ATOM 2839 C CA . PRO A 1 365 ? 21.241 24.170 0.142 1.00 24.80 365 PRO A CA 1
ATOM 2840 C C . PRO A 1 365 ? 21.035 23.299 -1.089 1.00 24.04 365 PRO A C 1
ATOM 2841 O O . PRO A 1 365 ? 22.011 22.843 -1.706 1.00 24.67 365 PRO A O 1
ATOM 2845 N N . LYS A 1 366 ? 19.776 23.070 -1.438 1.00 23.53 366 LYS A N 1
ATOM 2846 C CA . LYS A 1 366 ? 19.454 22.459 -2.743 1.00 24.85 366 LYS A CA 1
ATOM 2847 C C . LYS A 1 366 ? 20.053 23.345 -3.819 1.00 25.52 366 LYS A C 1
ATOM 2848 O O . LYS A 1 366 ? 19.943 24.573 -3.752 1.00 25.96 366 LYS A O 1
ATOM 2854 N N . GLY A 1 367 ? 20.705 22.718 -4.789 1.00 25.70 367 GLY A N 1
ATOM 2855 C CA . GLY A 1 367 ? 21.549 23.411 -5.734 1.00 25.51 367 GLY A CA 1
ATOM 2856 C C . GLY A 1 367 ? 23.013 23.101 -5.520 1.00 26.57 367 GLY A C 1
ATOM 2857 O O . GLY A 1 367 ? 23.800 23.244 -6.450 1.00 28.19 367 GLY A O 1
ATOM 2858 N N . SER A 1 368 ? 23.401 22.704 -4.306 1.00 26.13 368 SER A N 1
ATOM 2859 C CA . SER A 1 368 ? 24.807 22.401 -4.025 1.00 27.78 368 SER A CA 1
ATOM 2860 C C . SER A 1 368 ? 25.061 20.904 -4.161 1.00 28.93 368 SER A C 1
ATOM 2861 O O . SER A 1 368 ? 24.141 20.084 -4.022 1.00 29.12 368 SER A O 1
ATOM 2864 N N . LYS A 1 369 ? 26.313 20.556 -4.418 1.00 29.62 369 LYS A N 1
ATOM 2865 C CA . LYS A 1 369 ? 26.687 19.171 -4.666 1.00 30.82 369 LYS A CA 1
ATOM 2866 C C . LYS A 1 369 ? 26.636 18.346 -3.379 1.00 30.50 369 LYS A C 1
ATOM 2867 O O . LYS A 1 369 ? 26.411 17.141 -3.429 1.00 30.21 369 LYS A O 1
ATOM 2873 N N . GLU A 1 370 ? 26.811 19.005 -2.233 1.00 29.76 370 GLU A N 1
ATOM 2874 C CA . GLU A 1 370 ? 26.707 18.338 -0.944 1.00 27.95 370 GLU A CA 1
ATOM 2875 C C . GLU A 1 370 ? 25.276 17.911 -0.689 1.00 26.51 370 GLU A C 1
ATOM 2876 O O . GLU A 1 370 ? 25.013 16.769 -0.275 1.00 25.13 370 GLU A O 1
ATOM 2882 N N . ARG A 1 371 ? 24.346 18.824 -0.932 1.00 23.59 371 ARG A N 1
ATOM 2883 C CA . ARG A 1 371 ? 22.944 18.514 -0.742 1.00 22.63 371 ARG A CA 1
ATOM 2884 C C . ARG A 1 371 ? 22.499 17.457 -1.762 1.00 21.57 371 ARG A C 1
ATOM 2885 O O . ARG A 1 371 ? 21.717 16.568 -1.424 1.00 22.20 371 ARG A O 1
ATOM 2893 N N . GLY A 1 372 ? 23.018 17.533 -2.983 1.00 21.19 372 GLY A N 1
ATOM 2894 C CA . GLY A 1 372 ? 22.761 16.523 -4.012 1.00 20.39 372 GLY A CA 1
ATOM 2895 C C . GLY A 1 372 ? 23.201 15.130 -3.558 1.00 20.73 372 GLY A C 1
ATOM 2896 O O . GLY A 1 372 ? 22.471 14.153 -3.708 1.00 19.55 372 GLY A O 1
ATOM 2897 N N . LEU A 1 373 ? 24.389 15.049 -2.975 1.00 20.95 373 LEU A N 1
ATOM 2898 C CA . LEU A 1 373 ? 24.873 13.804 -2.418 1.00 21.72 373 LEU A CA 1
ATOM 2899 C C . LEU A 1 373 ? 23.943 13.301 -1.313 1.00 22.27 373 LEU A C 1
ATOM 2900 O O . LEU A 1 373 ? 23.561 12.124 -1.297 1.00 23.17 373 LEU A O 1
ATOM 2905 N N . TYR A 1 374 ? 23.557 14.187 -0.405 1.00 22.81 374 TYR A N 1
ATOM 2906 C CA . TYR A 1 374 ? 22.607 13.806 0.648 1.00 22.75 374 TYR A CA 1
ATOM 2907 C C . TYR A 1 374 ? 21.348 13.203 0.041 1.00 22.63 374 TYR A C 1
ATOM 2908 O O . TYR A 1 374 ? 20.873 12.139 0.474 1.00 24.66 374 TYR A O 1
ATOM 2917 N N . GLU A 1 375 ? 20.793 13.889 -0.949 1.00 22.06 375 GLU A N 1
ATOM 2918 C CA . GLU A 1 375 ? 19.515 13.470 -1.532 1.00 21.99 375 GLU A CA 1
ATOM 2919 C C . GLU A 1 375 ? 19.626 12.119 -2.217 1.00 20.08 375 GLU A C 1
ATOM 2920 O O . GLU A 1 375 ? 18.737 11.298 -2.087 1.00 19.33 375 GLU A O 1
ATOM 2926 N N . GLN A 1 376 ? 20.724 11.906 -2.929 1.00 19.97 376 GLN A N 1
ATOM 2927 C CA . GLN A 1 376 ? 21.033 10.610 -3.505 1.00 22.82 376 GLN A CA 1
ATOM 2928 C C . GLN A 1 376 ? 21.083 9.502 -2.426 1.00 22.82 376 GLN A C 1
ATOM 2929 O O . GLN A 1 376 ? 20.478 8.447 -2.603 1.00 24.61 376 GLN A O 1
ATOM 2935 N N . ILE A 1 377 ? 21.779 9.771 -1.315 1.00 22.26 377 ILE A N 1
ATOM 2936 C CA . ILE A 1 377 ? 21.878 8.838 -0.180 1.00 22.40 377 ILE A CA 1
ATOM 2937 C C . ILE A 1 377 ? 20.505 8.490 0.364 1.00 22.53 377 ILE A C 1
ATOM 2938 O O . ILE A 1 377 ? 20.142 7.314 0.456 1.00 22.32 377 ILE A O 1
ATOM 2943 N N . PHE A 1 378 ? 19.730 9.518 0.675 1.00 22.62 378 PHE A N 1
ATOM 2944 C CA . PHE A 1 378 ? 18.385 9.325 1.198 1.00 22.53 378 PHE A CA 1
ATOM 2945 C C . PHE A 1 378 ? 17.445 8.592 0.228 1.00 23.85 378 PHE A C 1
ATOM 2946 O O . PHE A 1 378 ? 16.735 7.666 0.642 1.00 25.26 378 PHE A O 1
ATOM 2954 N N . ASP A 1 379 ? 17.415 9.015 -1.044 1.00 23.68 379 ASP A N 1
ATOM 2955 C CA . ASP A 1 379 ? 16.599 8.342 -2.072 1.00 22.91 379 ASP A CA 1
ATOM 2956 C C . ASP A 1 379 ? 16.964 6.863 -2.244 1.00 22.94 379 ASP A C 1
ATOM 2957 O O . ASP A 1 379 ? 16.095 5.993 -2.208 1.00 22.93 379 ASP A O 1
ATOM 2962 N N . ASP A 1 380 ? 18.253 6.586 -2.420 1.00 23.22 380 ASP A N 1
ATOM 2963 C CA . ASP A 1 380 ? 18.730 5.221 -2.627 1.00 22.72 380 ASP A CA 1
ATOM 2964 C C . ASP A 1 380 ? 18.441 4.343 -1.393 1.00 23.02 380 ASP A C 1
ATOM 2965 O O . ASP A 1 380 ? 18.072 3.162 -1.537 1.00 22.12 380 ASP A O 1
ATOM 2970 N N . VAL A 1 381 ? 18.574 4.919 -0.190 1.00 22.56 381 VAL A N 1
ATOM 2971 C CA . VAL A 1 381 ? 18.269 4.189 1.034 1.00 22.45 381 VAL A CA 1
ATOM 2972 C C . VAL A 1 381 ? 16.778 3.888 1.058 1.00 22.55 381 VAL A C 1
ATOM 2973 O O . VAL A 1 381 ? 16.381 2.739 1.211 1.00 22.67 381 VAL A O 1
ATOM 2977 N N . TYR A 1 382 ? 15.960 4.921 0.896 1.00 23.01 382 TYR A N 1
ATOM 2978 C CA . TYR A 1 382 ? 14.511 4.754 0.858 1.00 24.11 382 TYR A CA 1
ATOM 2979 C C . TYR A 1 382 ? 14.071 3.659 -0.132 1.00 24.98 382 TYR A C 1
ATOM 2980 O O . TYR A 1 382 ? 13.343 2.735 0.234 1.00 23.57 382 TYR A O 1
ATOM 2989 N N . GLN A 1 383 ? 14.533 3.746 -1.376 1.00 27.21 383 GLN A N 1
ATOM 2990 C CA . GLN A 1 383 ? 14.106 2.781 -2.409 1.00 28.61 383 GLN A CA 1
ATOM 2991 C C . GLN A 1 383 ? 14.630 1.358 -2.104 1.00 26.87 383 GLN A C 1
ATOM 2992 O O . GLN A 1 383 ? 13.932 0.379 -2.326 1.00 23.55 383 GLN A O 1
ATOM 2998 N N . PHE A 1 384 ? 15.851 1.251 -1.582 1.00 26.83 384 PHE A N 1
ATOM 2999 C CA . PHE A 1 384 ? 16.391 -0.063 -1.193 1.00 28.41 384 PHE A CA 1
ATOM 3000 C C . PHE A 1 384 ? 15.521 -0.716 -0.112 1.00 28.01 384 PHE A C 1
ATOM 3001 O O . PHE A 1 384 ? 15.224 -1.909 -0.199 1.00 28.61 384 PHE A O 1
ATOM 3009 N N . LEU A 1 385 ? 15.113 0.067 0.886 1.00 26.43 385 LEU A N 1
ATOM 3010 C CA . LEU A 1 385 ? 14.326 -0.458 1.990 1.00 26.14 385 LEU A CA 1
ATOM 3011 C C . LEU A 1 385 ? 12.927 -0.840 1.518 1.00 27.74 385 LEU A C 1
ATOM 3012 O O . LEU A 1 385 ? 12.356 -1.833 1.989 1.00 26.21 385 LEU A O 1
ATOM 3017 N N . LYS A 1 386 ? 12.374 -0.033 0.618 1.00 27.54 386 LYS A N 1
ATOM 3018 C CA . LYS A 1 386 ? 11.084 -0.337 0.016 1.00 28.77 386 LYS A CA 1
ATOM 3019 C C . LYS A 1 386 ? 11.134 -1.668 -0.678 1.00 27.48 386 LYS A C 1
ATOM 3020 O O . LYS A 1 386 ? 10.297 -2.521 -0.460 1.00 30.12 386 LYS A O 1
ATOM 3026 N N . LYS A 1 387 ? 12.133 -1.826 -1.520 1.00 29.81 387 LYS A N 1
ATOM 3027 C CA . LYS A 1 387 ? 12.383 -3.081 -2.206 1.00 31.34 387 LYS A CA 1
ATOM 3028 C C . LYS A 1 387 ? 12.585 -4.265 -1.223 1.00 31.19 387 LYS A C 1
ATOM 3029 O O . LYS A 1 387 ? 12.091 -5.359 -1.480 1.00 28.31 387 LYS A O 1
ATOM 3035 N N . GLU A 1 388 ? 13.299 -4.049 -0.109 1.00 30.72 388 GLU A N 1
ATOM 3036 C CA . GLU A 1 388 ? 13.431 -5.090 0.929 1.00 30.64 388 GLU A CA 1
ATOM 3037 C C . GLU A 1 388 ? 12.079 -5.526 1.495 1.00 29.09 388 GLU A C 1
ATOM 3038 O O . GLU A 1 388 ? 11.879 -6.710 1.750 1.00 24.74 388 GLU A O 1
ATOM 3044 N N . VAL A 1 389 ? 11.167 -4.580 1.720 1.00 30.26 389 VAL A N 1
ATOM 3045 C CA . VAL A 1 389 ? 9.843 -4.935 2.237 1.00 33.41 389 VAL A CA 1
ATOM 3046 C C . VAL A 1 389 ? 9.034 -5.671 1.164 1.00 35.14 389 VAL A C 1
ATOM 3047 O O . VAL A 1 389 ? 8.482 -6.734 1.428 1.00 36.46 389 VAL A O 1
ATOM 3051 N N . GLU A 1 390 ? 9.003 -5.124 -0.050 1.00 38.03 390 GLU A N 1
ATOM 3052 C CA . GLU A 1 390 ? 8.260 -5.741 -1.162 1.00 38.80 390 GLU A CA 1
ATOM 3053 C C . GLU A 1 390 ? 8.754 -7.160 -1.468 1.00 36.82 390 GLU A C 1
ATOM 3054 O O . GLU A 1 390 ? 7.951 -8.063 -1.635 1.00 35.98 390 GLU A O 1
ATOM 3060 N N . GLU A 1 391 ? 10.072 -7.342 -1.529 1.00 34.83 391 GLU A N 1
ATOM 3061 C CA . GLU A 1 391 ? 10.680 -8.620 -1.890 1.00 34.47 391 GLU A CA 1
ATOM 3062 C C . GLU A 1 391 ? 11.010 -9.476 -0.672 1.00 34.10 391 GLU A C 1
ATOM 3063 O O . GLU A 1 391 ? 11.675 -10.495 -0.805 1.00 32.34 391 GLU A O 1
ATOM 3069 N N . GLU A 1 392 ? 10.547 -9.060 0.508 1.00 34.18 392 GLU A N 1
ATOM 3070 C CA . GLU A 1 392 ? 10.830 -9.749 1.763 1.00 34.19 392 GLU A CA 1
ATOM 3071 C C . GLU A 1 392 ? 12.291 -10.160 1.874 1.00 33.01 392 GLU A C 1
ATOM 3072 O O . GLU A 1 392 ? 12.611 -11.326 2.112 1.00 30.43 392 GLU A O 1
ATOM 3078 N N . GLY A 1 393 ? 13.168 -9.174 1.690 1.00 30.60 393 GLY A N 1
ATOM 3079 C CA . GLY A 1 393 ? 14.605 -9.354 1.891 1.00 29.50 393 GLY A CA 1
ATOM 3080 C C . GLY A 1 393 ? 14.954 -9.474 3.368 1.00 28.37 393 GLY A C 1
ATOM 3081 O O . GLY A 1 393 ? 14.087 -9.413 4.246 1.00 25.82 393 GLY A O 1
ATOM 3082 N N . VAL A 1 394 ? 16.239 -9.585 3.645 1.00 27.67 394 VAL A N 1
ATOM 3083 C CA . VAL A 1 394 ? 16.691 -9.904 4.994 1.00 29.76 394 VAL A CA 1
ATOM 3084 C C . VAL A 1 394 ? 16.350 -8.834 6.066 1.00 28.82 394 VAL A C 1
ATOM 3085 O O . VAL A 1 394 ? 16.164 -9.159 7.237 1.00 28.56 394 VAL A O 1
ATOM 3089 N N . LEU A 1 395 ? 16.209 -7.579 5.654 1.00 27.95 395 LEU A N 1
ATOM 3090 C CA . LEU A 1 395 ? 15.861 -6.492 6.569 1.00 29.08 395 LEU A CA 1
ATOM 3091 C C . LEU A 1 395 ? 14.373 -6.265 6.722 1.00 29.64 395 LEU A C 1
ATOM 3092 O O . LEU A 1 395 ? 13.967 -5.398 7.492 1.00 31.31 395 LEU A O 1
ATOM 3097 N N . ALA A 1 396 ? 13.552 -7.032 6.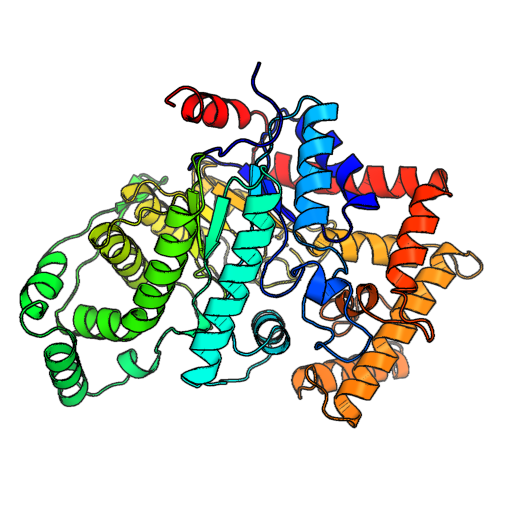009 1.00 30.07 396 ALA A N 1
ATOM 3098 C CA . ALA A 1 396 ? 12.108 -6.783 6.002 1.00 30.40 396 ALA A CA 1
ATOM 3099 C C . ALA A 1 396 ? 11.524 -7.114 7.358 1.00 28.79 396 ALA A C 1
ATOM 3100 O O . ALA A 1 396 ? 11.909 -8.091 7.977 1.00 28.19 396 ALA A O 1
ATOM 3102 N N . SER A 1 397 ? 10.600 -6.279 7.810 1.00 28.73 397 SER A N 1
ATOM 3103 C CA . SER A 1 397 ? 9.856 -6.520 9.028 1.00 27.88 397 SER A CA 1
ATOM 3104 C C . SER A 1 397 ? 8.636 -5.600 9.041 1.00 29.96 397 SER A C 1
ATOM 3105 O O . SER A 1 397 ? 8.607 -4.580 8.324 1.00 26.99 397 SER A O 1
ATOM 3108 N N . PRO A 1 398 ? 7.622 -5.950 9.854 1.00 31.17 398 PRO A N 1
ATOM 3109 C CA . PRO A 1 398 ? 6.465 -5.068 10.009 1.00 32.45 398 PRO A CA 1
ATOM 3110 C C . PRO A 1 398 ? 6.846 -3.711 10.578 1.00 32.73 398 PRO A C 1
ATOM 3111 O O . PRO A 1 398 ? 6.218 -2.711 10.240 1.00 31.54 398 PRO A O 1
ATOM 3115 N N . GLU A 1 399 ? 7.859 -3.695 11.451 1.00 32.93 399 GLU A N 1
ATOM 3116 C CA . GLU A 1 399 ? 8.327 -2.462 12.088 1.00 32.29 399 GLU A CA 1
ATOM 3117 C C . GLU A 1 399 ? 8.907 -1.515 11.043 1.00 29.96 399 GLU A C 1
ATOM 3118 O O . GLU A 1 399 ? 8.560 -0.350 10.995 1.00 27.92 399 GLU A O 1
ATOM 3124 N N . LEU A 1 400 ? 9.786 -2.031 10.194 1.00 29.99 400 LEU A N 1
ATOM 3125 C CA . LEU A 1 400 ? 10.326 -1.238 9.084 1.00 30.10 400 LEU A CA 1
ATOM 3126 C C . LEU A 1 400 ? 9.212 -0.744 8.127 1.00 31.51 400 LEU A C 1
ATOM 3127 O O . LEU A 1 400 ? 9.214 0.423 7.700 1.00 29.70 400 LEU A O 1
ATOM 3132 N N . GLU A 1 401 ? 8.275 -1.636 7.796 1.00 32.83 401 GLU A N 1
ATOM 3133 C CA . GLU A 1 401 ? 7.151 -1.308 6.895 1.00 34.10 401 GLU A CA 1
ATOM 3134 C C . GLU A 1 401 ? 6.318 -0.146 7.440 1.00 35.68 401 GLU A C 1
ATOM 3135 O O . GLU A 1 401 ? 5.917 0.755 6.701 1.00 33.57 401 GLU A O 1
ATOM 3141 N N . LEU A 1 402 ? 6.095 -0.169 8.750 1.00 36.29 402 LEU A N 1
ATOM 3142 C CA . LEU A 1 402 ? 5.345 0.858 9.434 1.00 37.05 402 LEU A CA 1
ATOM 3143 C C . LEU A 1 402 ? 6.081 2.192 9.393 1.00 37.97 402 LEU A C 1
ATOM 3144 O O . LEU A 1 402 ? 5.513 3.222 9.039 1.00 38.21 402 LEU A O 1
ATOM 3149 N N . GLN A 1 403 ? 7.361 2.163 9.744 1.00 37.63 403 GLN A N 1
ATOM 3150 C CA . GLN A 1 403 ? 8.188 3.358 9.705 1.00 35.27 403 GLN A CA 1
ATOM 3151 C C . GLN A 1 403 ? 8.190 3.936 8.305 1.00 34.96 403 GLN A C 1
ATOM 3152 O O 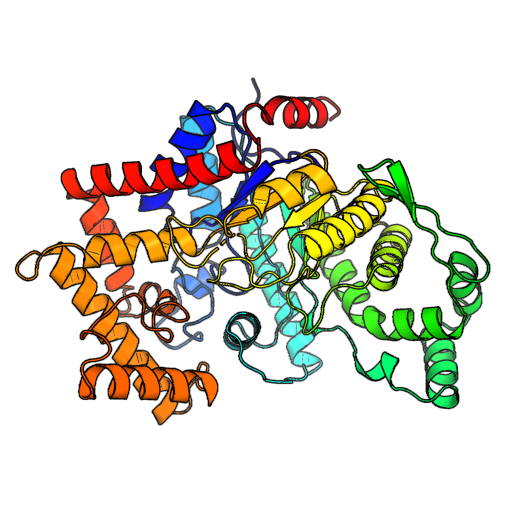. GLN A 1 403 ? 8.129 5.154 8.123 1.00 35.93 403 GLN A O 1
ATOM 3158 N N . LEU A 1 404 ? 8.256 3.070 7.306 1.00 34.09 404 LEU A N 1
ATOM 3159 C CA . LEU A 1 404 ? 8.207 3.547 5.935 1.00 35.13 404 LEU A CA 1
ATOM 3160 C C . LEU A 1 404 ? 6.869 4.248 5.648 1.00 36.09 404 LEU A C 1
ATOM 3161 O O . LEU A 1 404 ? 6.863 5.350 5.097 1.00 34.91 404 LEU A O 1
ATOM 3166 N N . LYS A 1 405 ? 5.754 3.626 6.045 1.00 38.64 405 LYS A N 1
ATOM 3167 C CA . LYS A 1 405 ? 4.421 4.213 5.833 1.00 42.22 405 LYS A CA 1
ATOM 3168 C C . LYS A 1 405 ? 4.321 5.549 6.549 1.00 43.31 405 LYS A C 1
ATOM 3169 O O . LYS A 1 405 ? 3.914 6.555 5.969 1.00 42.45 405 LYS A O 1
ATOM 3175 N N . ARG A 1 406 ? 4.704 5.542 7.816 1.00 44.05 406 ARG A N 1
ATOM 3176 C CA . ARG A 1 406 ? 4.627 6.730 8.635 1.00 47.19 406 ARG A CA 1
ATOM 3177 C C . ARG A 1 406 ? 5.393 7.913 8.007 1.00 43.79 406 ARG A C 1
ATOM 3178 O O . ARG A 1 406 ? 4.902 9.035 8.054 1.00 45.77 406 ARG A O 1
ATOM 3186 N N . TYR A 1 407 ? 6.568 7.675 7.416 1.00 36.90 407 TYR A N 1
ATOM 3187 C CA . TYR A 1 407 ? 7.291 8.740 6.697 1.00 36.83 407 TYR A CA 1
ATOM 3188 C C . TYR A 1 407 ? 6.524 9.234 5.448 1.00 38.61 407 TYR A C 1
ATOM 3189 O O . TYR A 1 407 ? 6.542 10.431 5.110 1.00 35.97 407 TYR A O 1
ATOM 3198 N N . GLU A 1 408 ? 5.880 8.297 4.759 1.00 38.83 408 GLU A N 1
ATOM 3199 C CA . GLU A 1 408 ? 5.070 8.611 3.583 1.00 40.50 408 GLU A CA 1
ATOM 3200 C C . GLU A 1 408 ? 3.870 9.485 3.927 1.00 41.81 408 GLU A C 1
ATOM 3201 O O . GLU A 1 408 ? 3.599 10.458 3.242 1.00 42.01 408 GLU A O 1
ATOM 3207 N N . GLU A 1 409 ? 3.184 9.160 5.010 1.00 46.14 409 GLU A N 1
ATOM 3208 C CA . GLU A 1 409 ? 2.012 9.924 5.420 1.00 51.95 409 GLU A CA 1
ATOM 3209 C C . GLU A 1 409 ? 2.373 11.237 6.087 1.00 53.62 409 GLU A C 1
ATOM 3210 O O . GLU A 1 409 ? 1.672 12.233 5.905 1.00 51.83 409 GLU A O 1
ATOM 3216 N N . ASP A 1 410 ? 3.461 11.230 6.859 1.00 53.39 410 ASP A N 1
ATOM 3217 C CA . ASP A 1 410 ? 4.032 12.460 7.406 1.00 52.28 410 ASP A CA 1
ATOM 3218 C C . ASP A 1 410 ? 4.304 13.475 6.289 1.00 51.99 410 ASP A C 1
ATOM 3219 O O . ASP A 1 410 ? 4.006 14.658 6.444 1.00 52.11 410 ASP A O 1
ATOM 3224 N N . VAL A 1 411 ? 4.877 13.019 5.175 1.00 49.67 411 VAL A N 1
ATOM 3225 C CA . VAL A 1 411 ? 5.149 13.912 4.044 1.00 50.72 411 VAL A CA 1
ATOM 3226 C C . VAL A 1 411 ? 3.852 14.323 3.323 1.00 54.27 411 VAL A C 1
ATOM 3227 O O . VAL A 1 411 ? 3.641 15.511 3.051 1.00 51.51 411 VAL A O 1
ATOM 3231 N N . LYS A 1 412 ? 3.001 13.342 3.020 1.00 56.71 412 LYS A N 1
ATOM 3232 C CA . LYS A 1 412 ? 1.677 13.584 2.421 1.00 59.96 412 LYS A CA 1
ATOM 3233 C C . LYS A 1 412 ? 0.897 14.667 3.181 1.00 57.96 412 LYS A C 1
ATOM 3234 O O . LYS A 1 412 ? 0.340 15.581 2.575 1.00 55.52 412 LYS A O 1
ATOM 3240 N N . ASN A 1 413 ? 0.872 14.554 4.507 1.00 55.98 413 ASN A N 1
ATOM 3241 C CA . ASN A 1 413 ? 0.148 15.492 5.368 1.00 53.22 413 ASN A CA 1
ATOM 3242 C C . ASN A 1 413 ? 0.961 16.732 5.791 1.00 50.43 413 ASN A C 1
ATOM 3243 O O . ASN A 1 413 ? 0.585 17.429 6.732 1.00 49.36 413 ASN A O 1
ATOM 3248 N N . GLY A 1 414 ? 2.079 17.000 5.124 1.00 46.98 414 GLY A N 1
ATOM 3249 C CA . GLY A 1 414 ? 2.946 18.110 5.504 1.00 46.37 414 GLY A CA 1
ATOM 3250 C C . GLY A 1 414 ? 3.311 18.200 6.984 1.00 46.97 414 GLY A C 1
ATOM 3251 O O . GLY A 1 414 ? 3.490 19.299 7.498 1.00 49.99 414 GLY A O 1
ATOM 3252 N N . VAL A 1 415 ? 3.430 17.064 7.673 1.00 44.66 415 VAL A N 1
ATOM 3253 C CA . VAL A 1 415 ? 3.959 17.039 9.045 1.00 45.48 415 VAL A CA 1
ATOM 3254 C C . VAL A 1 415 ? 5.495 17.050 8.995 1.00 46.00 415 VAL A C 1
ATOM 3255 O O . VAL A 1 415 ? 6.153 17.655 9.834 1.00 46.29 415 VAL A O 1
ATOM 3259 N N . ARG A 1 416 ? 6.059 16.374 8.003 1.00 46.78 416 ARG A N 1
ATOM 3260 C CA . ARG A 1 416 ? 7.500 16.272 7.850 1.00 49.28 416 ARG A CA 1
ATOM 3261 C C . ARG A 1 416 ? 7.851 16.664 6.429 1.00 45.68 416 ARG A C 1
ATOM 3262 O O . ARG A 1 416 ? 7.037 16.490 5.528 1.00 43.81 416 ARG A O 1
ATOM 3270 N N . GLU A 1 417 ? 9.058 17.175 6.215 1.00 43.57 417 GLU A N 1
ATOM 3271 C CA . GLU A 1 417 ? 9.459 17.539 4.861 1.00 44.27 417 GLU A CA 1
ATOM 3272 C C . GLU A 1 417 ? 10.088 16.345 4.153 1.00 42.10 417 GLU A C 1
ATOM 3273 O O . GLU A 1 417 ? 10.594 15.424 4.802 1.00 39.79 417 GLU A O 1
ATOM 3279 N N . GLU A 1 418 ? 10.017 16.357 2.822 1.00 40.63 418 GLU A N 1
ATOM 3280 C CA . GLU A 1 418 ? 10.635 15.312 2.010 1.00 40.22 418 GLU A CA 1
ATOM 3281 C C . GLU A 1 418 ? 12.118 15.226 2.329 1.00 36.41 418 GLU A C 1
ATOM 3282 O O . GLU A 1 418 ? 12.784 16.235 2.561 1.00 33.81 418 GLU A O 1
ATOM 3288 N N . ARG A 1 419 ? 12.612 13.997 2.357 1.00 32.07 419 ARG A N 1
ATOM 3289 C CA . ARG A 1 419 ? 13.992 13.725 2.636 1.00 29.69 419 ARG A CA 1
ATOM 3290 C C . ARG A 1 419 ? 14.460 14.271 3.987 1.00 27.84 419 ARG A C 1
ATOM 3291 O O . ARG A 1 419 ? 15.610 14.653 4.128 1.00 29.33 419 ARG A O 1
ATOM 3299 N N . ASP A 1 420 ? 13.582 14.307 4.976 1.00 27.37 420 ASP A N 1
ATOM 3300 C CA . ASP A 1 420 ? 13.979 14.702 6.325 1.00 28.64 420 ASP A CA 1
ATOM 3301 C C . ASP A 1 420 ? 14.889 13.621 6.939 1.00 28.12 420 ASP A C 1
ATOM 3302 O O . ASP A 1 420 ? 14.442 12.496 7.169 1.00 27.36 420 ASP A O 1
ATOM 3307 N N . PRO A 1 421 ? 16.164 13.960 7.212 1.00 28.13 421 PRO A N 1
ATOM 3308 C CA . PRO A 1 421 ? 17.094 12.982 7.800 1.00 28.80 421 PRO A CA 1
ATOM 3309 C C . PRO A 1 421 ? 16.663 12.479 9.197 1.00 30.43 421 PRO A C 1
ATOM 3310 O O . PRO A 1 421 ? 17.219 11.503 9.704 1.00 30.73 421 PRO A O 1
ATOM 3314 N N . ARG A 1 422 ? 15.686 13.149 9.804 1.00 29.83 422 ARG A N 1
ATOM 3315 C CA . ARG A 1 422 ? 15.182 12.773 11.114 1.00 30.05 422 ARG A CA 1
ATOM 3316 C C . ARG A 1 422 ? 14.075 11.738 11.048 1.00 28.25 422 ARG A C 1
ATOM 3317 O O . ARG A 1 422 ? 13.581 11.306 12.093 1.00 27.57 422 ARG A O 1
ATOM 3325 N N . ALA A 1 423 ? 13.635 11.384 9.844 1.00 25.71 423 ALA A N 1
ATOM 3326 C CA . ALA A 1 423 ? 12.636 10.339 9.699 1.00 26.07 423 ALA A CA 1
ATOM 3327 C C . ALA A 1 423 ? 13.174 9.047 10.320 1.00 26.43 423 ALA A C 1
ATOM 3328 O O . ALA A 1 423 ? 14.331 8.699 10.115 1.00 25.16 423 ALA A O 1
ATOM 3330 N N . ASP A 1 424 ? 12.315 8.356 11.069 1.00 27.24 424 ASP A N 1
ATOM 3331 C CA . ASP A 1 424 ? 12.677 7.151 11.819 1.00 27.22 424 ASP A CA 1
ATOM 3332 C C . ASP A 1 424 ? 13.335 6.071 10.987 1.00 25.48 424 ASP A C 1
ATOM 3333 O O . ASP A 1 424 ? 14.396 5.578 11.359 1.00 24.62 424 ASP A O 1
ATOM 3338 N N . PHE A 1 425 ? 12.712 5.695 9.873 1.00 22.81 425 PHE A N 1
ATOM 3339 C CA . PHE A 1 425 ? 13.301 4.705 8.985 1.00 21.48 425 PHE A CA 1
ATOM 3340 C C . PHE A 1 425 ? 14.742 5.062 8.610 1.00 21.29 425 PHE A C 1
ATOM 3341 O O . PHE A 1 425 ? 15.591 4.186 8.520 1.00 21.07 425 PHE A O 1
ATOM 3349 N N . PHE A 1 426 ? 15.010 6.344 8.385 1.00 20.76 426 PHE A N 1
ATOM 3350 C CA . PHE A 1 426 ? 16.318 6.779 7.962 1.00 20.43 426 PHE A CA 1
ATOM 3351 C C . PHE A 1 426 ? 17.324 6.749 9.114 1.00 20.85 426 PHE A C 1
ATOM 3352 O O . PHE A 1 426 ? 18.440 6.222 8.964 1.00 21.11 426 PHE A O 1
ATOM 3360 N N . ARG A 1 427 ? 16.953 7.306 10.259 1.00 19.82 427 ARG A N 1
ATOM 3361 C CA A ARG A 1 427 ? 17.837 7.284 11.422 0.50 20.18 427 ARG A CA 1
ATOM 3362 C CA B ARG A 1 427 ? 17.838 7.282 11.420 0.50 20.23 427 ARG A CA 1
ATOM 3363 C C . ARG A 1 427 ? 18.241 5.849 11.736 1.00 19.79 427 ARG A C 1
ATOM 3364 O O . ARG A 1 427 ? 19.399 5.569 12.057 1.00 17.78 427 ARG A O 1
ATOM 3379 N N . TYR A 1 428 ? 17.287 4.936 11.634 1.00 20.20 428 TYR A N 1
ATOM 3380 C CA . TYR A 1 428 ? 17.565 3.557 11.994 1.00 21.27 428 TYR A CA 1
ATOM 3381 C C . TYR A 1 428 ? 18.252 2.755 10.874 1.00 20.05 428 TYR A C 1
ATOM 3382 O O . TYR A 1 428 ? 19.028 1.845 11.164 1.00 20.24 428 TYR A O 1
ATOM 3391 N N . TYR A 1 429 ? 17.992 3.077 9.610 1.00 19.67 429 TYR A N 1
ATOM 3392 C CA . TYR A 1 429 ? 18.505 2.234 8.515 1.00 19.62 429 TYR A CA 1
ATOM 3393 C C . TYR A 1 429 ? 19.369 2.948 7.473 1.00 19.75 429 TYR A C 1
ATOM 3394 O O . TYR A 1 429 ? 19.769 2.327 6.476 1.00 18.60 429 TYR A O 1
ATOM 3403 N N . SER A 1 430 ? 19.714 4.216 7.717 1.00 18.83 430 SER A N 1
ATOM 3404 C CA . SER A 1 430 ? 20.608 4.950 6.809 1.00 18.74 430 SER A CA 1
ATOM 3405 C C . SER A 1 430 ? 21.920 4.201 6.593 1.00 18.56 430 SER A C 1
ATOM 3406 O O . SER A 1 430 ? 22.577 4.357 5.559 1.00 18.83 430 SER A O 1
ATOM 3409 N N . PHE A 1 431 ? 22.303 3.390 7.578 1.00 19.14 431 PHE A N 1
ATOM 3410 C CA . PHE A 1 431 ? 23.553 2.632 7.539 1.00 18.41 431 PHE A CA 1
ATOM 3411 C C . PHE A 1 431 ? 23.753 1.789 6.256 1.00 18.16 431 PHE A C 1
ATOM 3412 O O . PHE A 1 431 ? 24.869 1.546 5.844 1.00 16.81 431 PHE A O 1
ATOM 3420 N N . VAL A 1 432 ? 22.678 1.360 5.612 1.00 18.38 432 VAL A N 1
ATOM 3421 C CA . VAL A 1 432 ? 22.833 0.579 4.378 1.00 19.01 432 VAL A CA 1
ATOM 3422 C C . VAL A 1 432 ? 23.447 1.391 3.226 1.00 19.99 432 VAL A C 1
ATOM 3423 O O . VAL A 1 432 ? 23.988 0.811 2.290 1.00 20.06 432 VAL A O 1
ATOM 3427 N N . ALA A 1 433 ? 23.387 2.720 3.309 1.00 19.91 433 ALA A N 1
ATOM 3428 C CA . ALA A 1 433 ? 24.003 3.571 2.301 1.00 20.87 433 ALA A CA 1
ATOM 3429 C C . ALA A 1 433 ? 25.442 3.190 1.999 1.00 20.44 433 ALA A C 1
ATOM 3430 O O . ALA A 1 433 ? 25.857 3.163 0.833 1.00 20.75 433 ALA A O 1
ATOM 3432 N N . LEU A 1 434 ? 26.191 2.852 3.039 1.00 20.63 434 LEU A N 1
ATOM 3433 C CA . LEU A 1 434 ? 27.607 2.571 2.872 1.00 20.52 434 LEU A CA 1
ATOM 3434 C C . LEU A 1 434 ? 27.918 1.225 2.214 1.00 21.62 434 LEU A C 1
ATOM 3435 O O . LEU A 1 434 ? 29.074 0.975 1.848 1.00 22.50 434 LEU A O 1
ATOM 3440 N N . ASN A 1 435 ? 26.908 0.366 2.063 1.00 22.44 435 ASN A N 1
ATOM 3441 C CA . ASN A 1 435 ? 27.092 -0.941 1.423 1.00 23.43 435 ASN A CA 1
ATOM 3442 C C . ASN A 1 435 ? 26.214 -1.133 0.155 1.00 25.12 435 ASN A C 1
ATOM 3443 O O . ASN A 1 435 ? 26.215 -2.210 -0.435 1.00 24.92 435 ASN A O 1
ATOM 3448 N N . LEU A 1 436 ? 25.481 -0.094 -0.270 1.00 25.72 436 LEU A N 1
ATOM 3449 C CA . LEU A 1 436 ? 24.801 -0.122 -1.587 1.00 27.16 436 LEU A CA 1
ATOM 3450 C C . LEU A 1 436 ? 25.839 -0.093 -2.705 1.00 26.51 436 LEU A C 1
ATOM 3451 O O . LEU A 1 436 ? 26.852 0.582 -2.591 1.00 27.37 436 LEU A O 1
ATOM 3456 N N . ARG A 1 437 ? 25.602 -0.861 -3.762 1.00 29.03 437 ARG A N 1
ATOM 3457 C CA . ARG A 1 437 ? 26.610 -1.058 -4.821 1.00 31.53 437 ARG A CA 1
ATOM 3458 C C . ARG A 1 437 ? 26.095 -0.637 -6.177 1.00 29.82 437 ARG A C 1
ATOM 3459 O O . ARG A 1 437 ? 24.902 -0.738 -6.440 1.00 28.96 437 ARG A O 1
ATOM 3467 N N . ASP A 1 438 ? 26.993 -0.157 -7.028 1.00 32.76 438 ASP A N 1
ATOM 3468 C CA . ASP A 1 438 ? 26.646 0.199 -8.418 1.00 33.02 438 ASP A CA 1
ATOM 3469 C C . ASP A 1 438 ? 26.925 -1.005 -9.311 1.00 35.34 438 ASP A C 1
ATOM 3470 O O . ASP A 1 438 ? 27.361 -2.049 -8.819 1.00 34.81 438 ASP A O 1
ATOM 3475 N N . SER A 1 439 ? 26.694 -0.859 -10.616 1.00 37.76 439 SER A N 1
ATOM 3476 C CA . SER A 1 439 ? 26.709 -2.009 -11.541 1.00 39.36 439 SER A CA 1
ATOM 3477 C C . SER A 1 439 ? 28.080 -2.635 -11.693 1.00 39.08 439 SER A C 1
ATOM 3478 O O . SER A 1 439 ? 28.172 -3.801 -12.035 1.00 41.38 439 SER A O 1
ATOM 3481 N N . SER A 1 440 ? 29.146 -1.875 -11.440 1.00 39.91 440 SER A N 1
ATOM 3482 C CA . SER A 1 440 ? 30.494 -2.448 -11.446 1.00 39.58 440 SER A CA 1
ATOM 3483 C C . SER A 1 440 ? 30.940 -2.915 -10.041 1.00 37.94 440 SER A C 1
ATOM 3484 O O . SER A 1 440 ? 32.134 -3.079 -9.778 1.00 35.88 440 SER A O 1
ATOM 3487 N N . GLY A 1 441 ? 29.975 -3.135 -9.151 1.00 36.51 441 GLY A N 1
ATOM 3488 C CA . GLY A 1 441 ? 30.249 -3.633 -7.806 1.00 38.51 441 GLY A CA 1
ATOM 3489 C C . GLY A 1 441 ? 30.902 -2.685 -6.804 1.00 37.36 441 GLY A C 1
ATOM 3490 O O . GLY A 1 441 ? 31.432 -3.144 -5.797 1.00 36.46 441 GLY A O 1
ATOM 3491 N N . LYS A 1 442 ? 30.863 -1.373 -7.049 1.00 35.91 442 LYS A N 1
ATOM 3492 C CA . LYS A 1 442 ? 31.489 -0.417 -6.139 1.00 33.95 442 LYS A CA 1
ATOM 3493 C C . LYS A 1 442 ? 30.493 0.120 -5.125 1.00 31.86 442 LYS A C 1
ATOM 3494 O O . LYS A 1 442 ? 29.296 0.284 -5.433 1.00 30.65 442 LYS A O 1
ATOM 3500 N N . ARG A 1 443 ? 30.984 0.400 -3.917 1.00 28.89 443 ARG A N 1
ATOM 3501 C CA . ARG A 1 443 ? 30.195 1.129 -2.910 1.00 27.51 443 ARG A CA 1
ATOM 3502 C C . ARG A 1 443 ? 30.213 2.614 -3.269 1.00 26.14 443 ARG A C 1
ATOM 3503 O O . ARG A 1 443 ? 30.927 3.416 -2.666 1.00 26.02 443 ARG A O 1
ATOM 3511 N N . TYR A 1 444 ? 29.421 2.937 -4.292 1.00 25.68 444 TYR A N 1
ATOM 3512 C CA . TYR A 1 444 ? 29.373 4.260 -4.908 1.00 24.71 444 TYR A CA 1
ATOM 3513 C C . TYR A 1 444 ? 29.086 5.398 -3.906 1.00 24.84 444 TYR A C 1
ATOM 3514 O O . TYR A 1 444 ? 29.702 6.472 -4.007 1.00 23.16 444 TYR A O 1
ATOM 3523 N N . LEU A 1 445 ? 28.196 5.164 -2.932 1.00 24.00 445 LEU A N 1
ATOM 3524 C CA . LEU A 1 445 ? 27.882 6.215 -1.940 1.00 24.59 445 LEU A CA 1
ATOM 3525 C C . LEU A 1 445 ? 28.992 6.403 -0.910 1.00 24.76 445 LEU A C 1
ATOM 3526 O O . LEU A 1 445 ? 29.304 7.530 -0.544 1.00 26.89 445 LEU A O 1
ATOM 3531 N N . ARG A 1 446 ? 29.582 5.309 -0.437 1.00 26.12 446 ARG A N 1
ATOM 3532 C CA . ARG A 1 446 ? 30.712 5.381 0.489 1.00 26.06 446 ARG A CA 1
ATOM 3533 C C . ARG A 1 446 ? 31.907 6.057 -0.180 1.00 26.48 446 ARG A C 1
ATOM 3534 O O . ARG A 1 446 ? 32.599 6.848 0.456 1.00 27.15 446 ARG A O 1
ATOM 3542 N N . GLU A 1 447 ? 32.144 5.727 -1.450 1.00 26.43 447 GLU A N 1
ATOM 3543 C CA . GLU A 1 447 ? 33.233 6.323 -2.230 1.00 27.34 447 GLU A CA 1
ATOM 3544 C C . GLU A 1 447 ? 33.033 7.814 -2.488 1.00 25.93 447 GLU A C 1
ATOM 3545 O O . GLU A 1 447 ? 33.979 8.589 -2.439 1.00 25.44 447 GLU A O 1
ATOM 3551 N N . ALA A 1 448 ? 31.806 8.208 -2.783 1.00 25.85 448 ALA A N 1
ATOM 3552 C CA . ALA A 1 448 ? 31.516 9.604 -3.059 1.00 25.76 448 ALA A CA 1
ATOM 3553 C C . ALA A 1 448 ? 31.665 10.458 -1.788 1.00 26.47 448 ALA A C 1
ATOM 3554 O O . ALA A 1 448 ? 32.124 11.596 -1.843 1.00 26.47 448 ALA A O 1
ATOM 3556 N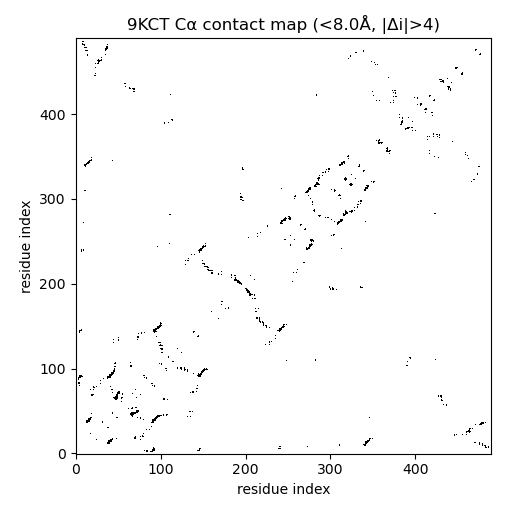 N . ILE A 1 449 ? 31.269 9.906 -0.647 1.00 27.03 449 ILE A N 1
ATOM 3557 C CA . ILE A 1 449 ? 31.523 10.545 0.653 1.00 25.64 449 ILE A CA 1
ATOM 3558 C C . ILE A 1 449 ? 33.017 10.781 0.842 1.00 24.50 449 ILE A C 1
ATOM 3559 O O . ILE A 1 449 ? 33.438 11.885 1.172 1.00 23.94 449 ILE A O 1
ATOM 3564 N N . VAL A 1 450 ? 33.815 9.748 0.623 1.00 25.23 450 VAL A N 1
ATOM 3565 C CA . VAL A 1 450 ? 35.263 9.834 0.826 1.00 26.08 450 VAL A CA 1
ATOM 3566 C C . VAL A 1 450 ? 35.892 10.855 -0.136 1.00 28.69 450 VAL A C 1
ATOM 3567 O O . VAL A 1 450 ? 36.755 11.651 0.283 1.00 26.32 450 VAL A O 1
ATOM 3571 N N . GLU A 1 451 ? 35.455 10.836 -1.402 1.00 30.66 451 GLU A N 1
ATOM 3572 C CA . GLU A 1 451 ? 35.923 11.805 -2.420 1.00 33.14 451 GLU A CA 1
ATOM 3573 C C . GLU A 1 451 ? 35.576 13.211 -2.011 1.00 29.31 451 GLU A C 1
ATOM 3574 O O . GLU A 1 451 ? 36.420 14.082 -2.021 1.00 31.07 451 GLU A O 1
ATOM 3580 N N . LEU A 1 452 ? 34.328 13.430 -1.630 1.00 27.55 452 LEU A N 1
ATOM 3581 C CA . LEU A 1 452 ? 33.939 14.738 -1.139 1.00 27.33 452 LEU A CA 1
ATOM 3582 C C . LEU A 1 452 ? 34.920 15.187 -0.058 1.00 27.50 452 LEU A C 1
ATOM 3583 O O . LEU A 1 452 ? 35.471 16.295 -0.139 1.00 28.57 452 LEU A O 1
ATOM 3588 N N . TYR A 1 453 ? 35.180 14.314 0.918 1.00 25.90 453 TYR A N 1
ATOM 3589 C CA . TYR A 1 453 ? 36.048 14.654 2.042 1.00 24.53 453 TYR A CA 1
ATOM 3590 C C . TYR A 1 453 ? 37.476 14.930 1.603 1.00 25.59 453 TYR A C 1
ATOM 3591 O O . TYR A 1 453 ? 38.106 15.844 2.104 1.00 25.08 453 TYR A O 1
ATOM 3600 N N . GLU A 1 454 ? 37.986 14.125 0.684 1.00 29.83 454 GLU A N 1
ATOM 3601 C CA . GLU A 1 454 ? 39.409 14.150 0.332 1.00 32.41 454 GLU A CA 1
ATOM 3602 C C . GLU A 1 454 ? 39.794 15.244 -0.669 1.00 37.77 454 GLU A C 1
ATOM 3603 O O . GLU A 1 454 ? 40.965 15.654 -0.716 1.00 39.86 454 GLU A O 1
ATOM 3609 N N . GLU A 1 455 ? 38.815 15.700 -1.458 1.00 39.93 455 GLU A N 1
ATOM 3610 C CA . GLU A 1 455 ? 39.049 16.674 -2.519 1.00 40.99 455 GLU A CA 1
ATOM 3611 C C . GLU A 1 455 ? 38.429 18.033 -2.245 1.00 38.58 455 GLU A C 1
ATOM 3612 O O . GLU A 1 455 ? 38.761 18.997 -2.925 1.00 38.94 455 GLU A O 1
ATOM 3618 N N . ASP A 1 456 ? 37.543 18.126 -1.261 1.00 37.16 456 ASP A N 1
ATOM 3619 C CA . ASP A 1 456 ? 36.922 19.398 -0.933 1.00 35.44 456 ASP A CA 1
ATOM 3620 C C . ASP A 1 456 ? 37.375 19.843 0.443 1.00 36.59 456 ASP A C 1
ATOM 3621 O O . ASP A 1 456 ? 36.933 19.305 1.454 1.00 38.63 456 ASP A O 1
ATOM 3626 N N . ARG A 1 457 ? 38.273 20.823 0.468 1.00 38.82 457 ARG A N 1
ATOM 3627 C CA . ARG A 1 457 ? 38.853 21.349 1.708 1.00 39.66 457 ARG A CA 1
ATOM 3628 C C . ARG A 1 457 ? 37.809 21.942 2.670 1.00 34.97 457 ARG A C 1
ATOM 3629 O O . ARG A 1 457 ? 37.866 21.701 3.865 1.00 31.47 457 ARG A O 1
ATOM 3637 N N . LYS A 1 458 ? 36.858 22.707 2.147 1.00 33.47 458 LYS A N 1
ATOM 3638 C CA . LYS A 1 458 ? 35.817 23.323 2.989 1.00 33.32 458 LYS A CA 1
ATOM 3639 C C . LYS A 1 458 ? 34.939 22.280 3.671 1.00 32.35 458 LYS A C 1
ATOM 3640 O O . LYS A 1 458 ? 34.553 22.452 4.834 1.00 32.35 458 LYS A O 1
ATOM 3646 N N . PHE A 1 459 ? 34.627 21.192 2.973 1.00 30.11 459 PHE A N 1
ATOM 3647 C CA . PHE A 1 459 ? 33.836 20.146 3.601 1.00 29.28 459 PHE A CA 1
ATOM 3648 C C . PHE A 1 459 ? 34.667 19.388 4.635 1.00 28.91 459 PHE A C 1
ATOM 3649 O O . PHE A 1 459 ? 34.200 19.140 5.742 1.00 26.60 459 PHE A O 1
ATOM 3657 N N . LYS A 1 460 ? 35.892 19.033 4.266 1.00 30.34 460 LYS A N 1
ATOM 3658 C CA . LYS A 1 460 ? 36.815 18.346 5.175 1.00 31.75 460 LYS A CA 1
ATOM 3659 C C . LYS A 1 460 ? 36.894 19.107 6.489 1.00 33.67 460 LYS A C 1
ATOM 3660 O O . LYS A 1 460 ? 36.617 18.543 7.554 1.00 33.21 460 LYS A O 1
ATOM 3666 N N . GLU A 1 461 ? 37.221 20.398 6.392 1.00 33.61 461 GLU A N 1
ATOM 3667 C CA . GLU A 1 461 ? 37.388 21.252 7.566 1.00 33.55 461 GLU A CA 1
ATOM 3668 C C . GLU A 1 461 ? 36.154 21.290 8.445 1.00 30.53 461 GLU A C 1
ATOM 3669 O O . GLU A 1 461 ? 36.254 21.164 9.661 1.00 30.36 461 GLU A O 1
ATOM 3675 N N . ARG A 1 462 ? 34.999 21.485 7.832 1.00 28.21 462 ARG A N 1
ATOM 3676 C CA . ARG A 1 462 ? 33.749 21.553 8.564 1.00 28.27 462 ARG A CA 1
ATOM 3677 C C . ARG A 1 462 ? 33.424 20.179 9.247 1.00 27.57 462 ARG A C 1
ATOM 3678 O O . ARG A 1 462 ? 33.057 20.143 10.427 1.00 26.64 462 ARG A O 1
ATOM 3686 N N . TYR A 1 463 ? 33.612 19.059 8.541 1.00 24.14 463 TYR A N 1
ATOM 3687 C CA . TYR A 1 463 ? 33.341 17.741 9.140 1.00 23.49 463 TYR A CA 1
ATOM 3688 C C . TYR A 1 463 ? 34.319 17.455 10.280 1.00 23.39 463 TYR A C 1
ATOM 3689 O O . TYR A 1 463 ? 33.891 17.044 11.349 1.00 21.91 463 TYR A O 1
ATOM 3698 N N . ASP A 1 464 ? 35.617 17.697 10.059 1.00 24.42 464 ASP A N 1
ATOM 3699 C CA . ASP A 1 464 ? 36.622 17.487 11.102 1.00 24.65 464 ASP A CA 1
ATOM 3700 C C . ASP A 1 464 ? 36.270 18.274 12.347 1.00 26.32 464 ASP A C 1
ATOM 3701 O O . ASP A 1 464 ? 36.398 17.770 13.471 1.00 26.09 464 ASP A O 1
ATOM 3706 N N . LYS A 1 465 ? 35.824 19.514 12.150 1.00 27.29 465 LYS A N 1
ATOM 3707 C CA . LYS A 1 465 ? 35.447 20.353 13.273 1.00 28.34 465 LYS A CA 1
ATOM 3708 C C . LYS A 1 465 ? 34.251 19.757 14.011 1.00 25.98 465 LYS A C 1
ATOM 3709 O O . LYS A 1 465 ? 34.273 19.648 15.225 1.00 24.62 465 LYS A O 1
ATOM 3715 N N . GLU A 1 466 ? 33.224 19.352 13.284 1.00 25.36 466 GLU A N 1
ATOM 3716 C CA . GLU A 1 466 ? 32.087 18.680 13.909 1.00 25.73 466 GLU A CA 1
ATOM 3717 C C . GLU A 1 466 ? 32.476 17.371 14.633 1.00 23.18 466 GLU A C 1
ATOM 3718 O O . GLU A 1 466 ? 32.021 17.128 15.738 1.00 20.87 466 GLU A O 1
ATOM 3724 N N . VAL A 1 467 ? 33.325 16.557 14.012 1.00 22.49 467 VAL A N 1
ATOM 3725 C CA . VAL A 1 467 ? 33.757 15.268 14.580 1.00 22.45 467 VAL A CA 1
ATOM 3726 C C . VAL A 1 467 ? 34.526 15.492 15.886 1.00 23.17 467 VAL A C 1
ATOM 3727 O O . VAL A 1 467 ? 34.244 14.871 16.915 1.00 22.95 467 VAL A O 1
ATOM 3731 N N . GLU A 1 468 ? 35.496 16.396 15.840 1.00 23.91 468 GLU A N 1
ATOM 3732 C CA . GLU A 1 468 ? 36.237 16.766 17.038 1.00 23.31 468 GLU A CA 1
ATOM 3733 C C . GLU A 1 468 ? 35.310 17.266 18.133 1.00 22.63 468 GLU A C 1
ATOM 3734 O O . GLU A 1 468 ? 35.443 16.859 19.287 1.00 21.15 468 GLU A O 1
ATOM 3740 N N . ALA A 1 469 ? 34.375 18.139 17.768 1.00 21.80 469 ALA A N 1
ATOM 3741 C CA . ALA A 1 469 ? 33.490 18.750 18.740 1.00 21.62 469 ALA A CA 1
ATOM 3742 C C . ALA A 1 469 ? 32.643 17.700 19.422 1.00 22.47 469 ALA A C 1
ATOM 3743 O O . ALA A 1 469 ? 32.399 17.777 20.625 1.00 22.70 469 ALA A O 1
ATOM 3745 N N . LEU A 1 470 ? 32.173 16.728 18.645 1.00 22.35 470 LEU A N 1
ATOM 3746 C CA . LEU A 1 470 ? 31.316 15.683 19.189 1.00 21.73 470 LEU A CA 1
ATOM 3747 C C . LEU A 1 470 ? 32.132 14.843 20.158 1.00 19.08 470 LEU A C 1
ATOM 3748 O O . LEU A 1 470 ? 31.678 14.453 21.218 1.00 18.80 470 LEU A O 1
ATOM 3753 N N . THR A 1 471 ? 33.362 14.586 19.792 1.00 18.05 471 THR A N 1
ATOM 3754 C CA . THR A 1 471 ? 34.212 13.772 20.611 1.00 18.03 471 THR A CA 1
ATOM 3755 C C . THR A 1 471 ? 34.540 14.498 21.915 1.00 18.34 471 THR A C 1
ATOM 3756 O O . THR A 1 471 ? 34.632 13.870 22.988 1.00 19.06 471 THR A O 1
ATOM 3760 N N . LEU A 1 472 ? 34.711 15.814 21.825 1.00 17.95 472 LEU A N 1
ATOM 3761 C CA . LEU A 1 472 ? 34.971 16.637 22.992 1.00 18.50 472 LEU A CA 1
ATOM 3762 C C . LEU A 1 472 ? 33.768 16.698 23.944 1.00 18.43 472 LEU A C 1
ATOM 3763 O O . LEU A 1 472 ? 33.947 16.649 25.170 1.00 17.38 472 LEU A O 1
ATOM 3768 N N . ARG A 1 473 ? 32.553 16.789 23.401 1.00 18.69 473 ARG A N 1
ATOM 3769 C CA . ARG A 1 473 ? 31.364 16.809 24.252 1.00 19.14 473 ARG A CA 1
ATOM 3770 C C . ARG A 1 473 ? 31.326 15.542 25.113 1.00 18.66 473 ARG A C 1
ATOM 3771 O O . ARG A 1 473 ? 31.028 15.605 26.310 1.00 17.92 473 ARG A O 1
ATOM 3779 N N . LEU A 1 474 ? 31.652 14.399 24.504 1.00 18.27 474 LEU A N 1
ATOM 3780 C CA . LEU A 1 474 ? 31.694 13.134 25.228 1.00 18.18 474 LEU A CA 1
ATOM 3781 C C . LEU A 1 474 ? 32.756 13.142 26.313 1.00 18.53 474 LEU A C 1
ATOM 3782 O O . LEU A 1 474 ? 32.463 12.875 27.487 1.00 18.14 474 LEU A O 1
ATOM 3787 N N . ILE A 1 475 ? 33.984 13.464 25.915 1.00 18.80 475 ILE A N 1
ATOM 3788 C CA . ILE A 1 475 ? 35.136 13.518 26.819 1.00 19.73 475 ILE A CA 1
ATOM 3789 C C . ILE A 1 475 ? 34.900 14.446 28.005 1.00 19.77 475 ILE A C 1
ATOM 3790 O O . ILE A 1 475 ? 35.122 14.066 29.154 1.00 20.17 475 ILE A O 1
ATOM 3795 N N . ASP A 1 476 ? 34.431 15.659 27.739 1.00 20.11 476 ASP A N 1
ATOM 3796 C CA . ASP A 1 476 ? 34.180 16.603 28.828 1.00 19.66 476 ASP A CA 1
ATOM 3797 C C . ASP A 1 476 ? 32.967 16.174 29.637 1.00 19.20 476 ASP A C 1
ATOM 3798 O O . ASP A 1 476 ? 32.945 16.319 30.841 1.00 18.21 476 ASP A O 1
ATOM 3803 N N . GLY A 1 477 ? 31.943 15.622 28.985 1.00 20.03 477 GLY A N 1
ATOM 3804 C CA . GLY A 1 477 ? 30.741 15.207 29.724 1.00 18.81 477 GLY A CA 1
ATOM 3805 C C . GLY A 1 477 ? 31.005 14.051 30.689 1.00 18.53 477 GLY A C 1
ATOM 3806 O O . GLY A 1 477 ? 30.345 13.926 31.706 1.00 17.85 477 GLY A O 1
ATOM 3807 N N . LEU A 1 478 ? 31.966 13.191 30.366 1.00 18.27 478 LEU A N 1
ATOM 3808 C CA . LEU A 1 478 ? 32.212 12.004 31.180 1.00 18.20 478 LEU A CA 1
ATOM 3809 C C . LEU A 1 478 ? 33.546 12.028 31.908 1.00 18.29 478 LEU A C 1
ATOM 3810 O O . LEU A 1 478 ? 33.940 11.031 32.513 1.00 19.93 478 LEU A O 1
ATOM 3815 N N . LYS A 1 479 ? 34.212 13.180 31.863 1.00 18.40 479 LYS A N 1
ATOM 3816 C CA . LYS A 1 479 ? 35.435 13.464 32.612 1.00 18.76 479 LYS A CA 1
ATOM 3817 C C . LYS A 1 479 ? 36.566 12.532 32.251 1.00 17.77 479 LYS A C 1
ATOM 3818 O O . LYS A 1 479 ? 37.275 12.076 33.136 1.00 18.19 479 LYS A O 1
ATOM 3824 N N . PHE A 1 480 ? 36.735 12.242 30.964 1.00 17.05 480 PHE A N 1
ATOM 3825 C CA . PHE A 1 480 ? 37.794 11.330 30.528 1.00 17.57 480 PHE A CA 1
ATOM 3826 C C . PHE A 1 480 ? 39.120 12.056 30.375 1.00 17.71 480 PHE A C 1
ATOM 3827 O O . PHE A 1 480 ? 40.127 11.419 30.107 1.00 17.12 480 PHE A O 1
ATOM 3835 N N . GLU A 1 481 ? 39.120 13.388 30.505 1.00 19.22 481 GLU A N 1
ATOM 3836 C CA . GLU A 1 481 ? 40.342 14.177 30.324 1.00 20.72 481 GLU A CA 1
ATOM 3837 C C . GLU A 1 481 ? 41.442 13.670 31.258 1.00 20.03 481 GLU A C 1
ATOM 3838 O O . GLU A 1 481 ? 41.209 13.475 32.444 1.00 18.28 481 GLU A O 1
ATOM 3844 N N . ASN A 1 482 ? 42.633 13.441 30.708 1.00 20.94 482 ASN A N 1
ATOM 3845 C CA . ASN A 1 482 ? 43.780 12.887 31.478 1.00 21.69 482 ASN A CA 1
ATOM 3846 C C . ASN A 1 482 ? 43.644 11.443 31.961 1.00 21.07 482 ASN A C 1
ATOM 3847 O O . ASN A 1 482 ? 44.358 11.019 32.875 1.00 21.68 482 ASN A O 1
ATOM 3852 N N . ASN A 1 483 ? 42.767 10.670 31.334 1.00 20.68 483 ASN A N 1
ATOM 3853 C CA . ASN A 1 483 ? 42.577 9.275 31.753 1.00 19.63 483 AS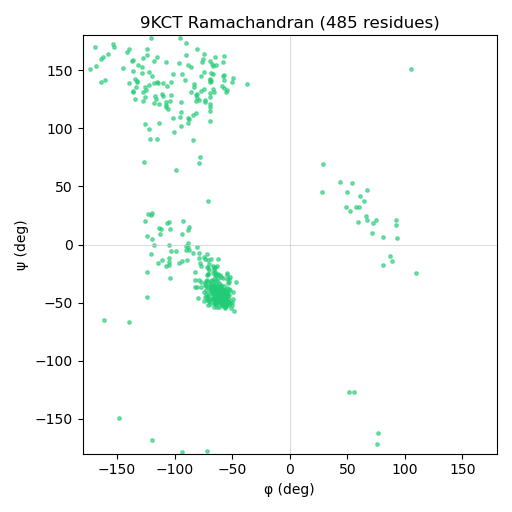N A CA 1
ATOM 3854 C C . ASN A 1 483 ? 43.787 8.394 31.408 1.00 19.96 483 ASN A C 1
ATOM 3855 O O . ASN A 1 483 ? 43.939 7.280 31.934 1.00 19.90 483 ASN A O 1
ATOM 3860 N N . ILE A 1 484 ? 44.628 8.895 30.509 1.00 20.83 484 ILE A N 1
ATOM 3861 C CA . ILE A 1 484 ? 45.895 8.267 30.158 1.00 21.62 484 ILE A CA 1
ATOM 3862 C C . ILE A 1 484 ? 46.691 7.836 31.393 1.00 21.49 484 ILE A C 1
ATOM 3863 O O . ILE A 1 484 ? 47.370 6.804 31.375 1.00 22.87 484 ILE A O 1
ATOM 3868 N N . ILE A 1 485 ? 46.567 8.586 32.482 1.00 20.68 485 ILE A N 1
ATOM 3869 C CA . ILE A 1 485 ? 47.355 8.322 33.678 1.00 20.80 485 ILE A CA 1
ATOM 3870 C C . ILE A 1 485 ? 47.173 6.904 34.219 1.00 20.78 485 ILE A C 1
ATOM 3871 O O . ILE A 1 485 ? 48.159 6.228 34.533 1.00 19.89 485 ILE A O 1
ATOM 3876 N N . ASN A 1 486 ? 45.924 6.449 34.316 1.00 21.02 486 ASN A N 1
ATOM 3877 C CA . ASN A 1 486 ? 45.629 5.092 34.792 1.00 20.47 486 ASN A CA 1
ATOM 3878 C C . ASN A 1 486 ? 45.980 4.016 33.779 1.00 20.38 486 ASN A C 1
ATOM 3879 O O . ASN A 1 486 ? 46.386 2.937 34.155 1.00 20.26 486 ASN A O 1
ATOM 3884 N N . ALA A 1 487 ? 45.789 4.297 32.496 1.00 21.31 487 ALA A N 1
ATOM 3885 C CA . ALA A 1 487 ? 46.248 3.394 31.454 1.00 22.11 487 ALA A CA 1
ATOM 3886 C C . ALA A 1 487 ? 47.756 3.159 31.599 1.00 22.65 487 ALA A C 1
ATOM 3887 O O . ALA A 1 487 ? 48.226 2.014 31.593 1.00 22.06 487 ALA A O 1
ATOM 3889 N N . LEU A 1 488 ? 48.508 4.246 31.733 1.00 23.34 488 LEU A N 1
ATOM 3890 C CA . LEU A 1 488 ? 49.954 4.125 31.918 1.00 24.16 488 LEU A CA 1
ATOM 3891 C C . LEU A 1 488 ? 50.309 3.324 33.158 1.00 23.36 488 LEU A C 1
ATOM 3892 O O . LEU A 1 488 ? 51.271 2.560 33.148 1.00 23.51 488 LEU A O 1
ATOM 3897 N N . ALA A 1 489 ? 49.498 3.462 34.206 1.00 22.19 489 ALA A N 1
ATOM 3898 C CA . ALA A 1 489 ? 49.735 2.746 35.435 1.00 22.58 489 ALA A CA 1
ATOM 3899 C C . ALA A 1 489 ? 49.427 1.239 35.263 1.00 23.56 489 ALA A C 1
ATOM 3900 O O . ALA A 1 489 ? 50.067 0.388 35.891 1.00 23.87 489 ALA A O 1
ATOM 3902 N N . TRP A 1 490 ? 48.477 0.903 34.389 1.00 21.88 490 TRP A N 1
ATOM 3903 C CA . TRP A 1 490 ? 48.264 -0.507 34.018 1.00 22.01 490 TRP A CA 1
ATOM 3904 C C . TRP A 1 490 ? 49.421 -1.076 33.176 1.00 22.82 490 TRP A C 1
ATOM 3905 O O . TRP A 1 490 ? 49.977 -2.138 33.478 1.00 22.46 490 TRP A O 1
ATOM 3916 N N . ILE A 1 491 ? 49.768 -0.356 32.115 1.00 23.99 491 ILE A N 1
ATOM 3917 C CA . ILE A 1 491 ? 50.802 -0.797 31.180 1.00 25.33 491 ILE A CA 1
ATOM 3918 C C . ILE A 1 491 ? 52.138 -1.032 31.907 1.00 26.15 491 ILE A C 1
ATOM 3919 O O . ILE A 1 491 ? 52.856 -2.012 31.630 1.00 26.75 491 ILE A O 1
ATOM 3924 N N . ARG A 1 492 ? 52.451 -0.169 32.863 1.00 27.53 492 ARG A N 1
ATOM 3925 C CA A ARG A 1 492 ? 53.703 -0.239 33.631 0.50 28.22 492 ARG A CA 1
ATOM 3926 C CA B ARG A 1 492 ? 53.740 -0.293 33.522 0.50 28.04 492 ARG A CA 1
ATOM 3927 C C . ARG A 1 492 ? 53.893 -1.555 34.349 1.00 28.69 492 ARG A C 1
ATOM 3928 O O . ARG A 1 492 ? 55.014 -2.010 34.527 1.00 29.13 492 ARG A O 1
ATOM 3943 N N . GLN A 1 493 ? 52.786 -2.161 34.792 1.00 30.26 493 GLN A N 1
ATOM 3944 C CA . GLN A 1 493 ? 52.864 -3.441 35.502 1.00 29.75 493 GLN A CA 1
ATOM 3945 C C . GLN A 1 493 ? 53.340 -4.625 34.633 1.00 33.08 493 GLN A C 1
ATOM 3946 O O . GLN A 1 493 ? 53.784 -5.628 35.178 1.00 35.41 493 GLN A O 1
ATOM 3952 N N . PHE A 1 494 ? 53.273 -4.518 33.306 1.00 37.37 494 PHE A N 1
ATOM 3953 C CA . PHE A 1 494 ? 53.699 -5.610 32.412 1.00 39.67 494 PHE A CA 1
ATOM 3954 C C . PHE A 1 494 ? 55.183 -5.558 32.075 1.00 40.26 494 PHE A C 1
ATOM 3955 O O . PHE A 1 494 ? 55.775 -4.483 32.047 1.00 47.69 494 PHE A O 1
#

Nearest PDB structures (foldseek):
  6ila-assembly1_A  TM=7.854E-01  e=1.156E-16  Cohnella laeviribosi
  6ilb-assembly2_D  TM=7.652E-01  e=1.156E-16  Cohnella laeviribosi
  6il9-assembly1_A  TM=7.631E-01  e=2.011E-16  Cohnella laeviribosi

Radius of gyration: 22.54 Å; Cα contacts (8 Å, |Δi|>4): 879; chains: 1; bounding box: 58×59×64 Å